Protein 1XJZ (pdb70)

CATH classification: 1.20.910.10

B-factor: mean 36.25, std 9.86, range [19.39, 67.62]

InterPro domains:
  IPR002051 Haem oxygenase [PIRSF000343] (8-238)
  IPR002051 Haem oxygenase [PR00088] (12-37)
  IPR002051 Haem oxygenase [PR00088] (73-98)
  IPR002051 Haem oxygenase [PR00088] (126-147)
  IPR002051 Haem oxygenase [PR00088] (170-191)
  IPR002051 Haem oxygenase [PR00088] (202-220)
  IPR002051 Haem oxygenase [PTHR10720] (3-288)
  IPR016053 Haem oxygenase-like [PF01126] (12-216)
  IPR016084 Haem oxygenase-like, multi-helical [G3DSA:1.20.910.10] (1-233)
  IPR016084 Haem oxygenase-like, multi-helical [SSF48613] (12-243)
  IPR018207 Haem oxygenase conserved site [PS00593] (129-139)

Solvent-accessible surface area: 21829 Å² total; per-residue (Å²): 61,147,63,10,10,97,4,0,135,115,29,5,154,123,13,86,64,76,14,80,85,10,82,6,41,94,38,5,128,134,25,118,19,87,103,92,0,0,53,25,17,0,0,2,22,30,30,1,0,36,2,0,33,87,0,15,82,122,17,70,155,32,108,42,0,38,34,3,53,16,55,114,52,4,74,9,84,48,11,0,54,116,1,0,40,50,20,38,19,134,164,24,126,124,89,24,39,99,18,69,0,0,86,109,0,17,128,46,0,29,59,0,1,144,100,50,34,39,3,0,0,0,0,0,22,6,20,8,17,48,16,12,57,22,4,92,80,52,74,107,34,0,68,142,46,3,121,46,76,124,58,73,87,1,22,45,3,20,71,18,97,76,23,118,38,45,110,150,13,38,134,73,0,78,65,85,0,51,70,16,165,43,82,112,52,26,57,114,104,0,20,96,10,0,48,46,0,23,85,22,14,16,63,8,27,109,34,1,21,120,79,58,79,192,103,147,66,7,10,90,9,0,135,116,24,4,133,86,4,83,58,84,13,91,84,14,107,7,41,120,39,5,81,119,19,122,12,91,123,91,0,0,36,22,24,0,0,2,17,17,26,1,0,30,1,0,19,95,0,14,78,118,16,74,154,30,111,41,1,40,34,3,61,17,48,116,52,5,76,10,79,48,11,0,51,117,1,0,37,58,8,42,20,127,166,29,119,138,90,20,40,98,16,89,0,0,76,100,1,19,142,72,0,43,84,1,0,148,95,59,29,41,5,0,0,0,0,0,23,7,20,7,18,47,12,6,52,22,5,105,78,34,60,98,33,0,64,146,40,37,118,37,92,123,45,83,101,1,21,47,4,20,68,22,101,77,21,116,44,28,86,141,14,35,102,73,0,81,68,91,0,56,70,16,164,41,78,119,68,31,56,125,90,0,30,95,9,0,39,44,0,23,72,16,13,15,73,6,30,96,22,1,28,107,87,62,91,204

Secondary structure (DSSP, 8-state):
--SHHHHHHHHTHHHHHHHHHSHHHHHHHTT---HHHHHHHHHHHHHHHHHHHHHHHHHTTSTTTGGG--HHHH--HHHHHHHHHHHS-TTHHHH----HHHHHHHHHHHHHHHH-GGGHHHHHHHHHHHHHHHHHHHHHHHHHHS---TT--S-GGG--TT-S-HHHHHHHHHHHHHTS---HHHHHHHHHHHHHHHHHHHHHHHHHHHHH--/--SHHHHHHHHTHHHHHHHHT-HHHHHHHHT---HHHHHHHHHHHHHHHHHHHHHHHHHTTSTTTGGG--HHHH--HHHHHHHHHHHH-TTHHHHS---HHHHHHHHHHHHHHHH-GGGHHHHHHHHHHHHHHHTTHHHHHHHHHHT--S-S-S-GGG--TT-S-HHHHHHHHHHHHTT----HHHHHHHHHHHHHHHHHHHHHHHHHHHHH--

Nearest PDB structures (foldseek):
  1xjz-assembly2_B  TM=1.005E+00  e=1.783E-28  Homo sapiens
  1xk1-assembly2_B  TM=1.001E+00  e=6.916E-27  Homo sapiens
  1xk0-assembly2_B  TM=1.003E+00  e=1.340E-26  Homo sapiens
  5btq-assembly2_B  TM=9.987E-01  e=2.483E-26  Homo sapiens
  1oze-assembly2_B  TM=9.974E-01  e=2.595E-26  Homo sapiens

GO terms:
  GO:0042167 heme catabolic process (P, IDA)
  GO:0006879 intracellular iron ion homeostasis (P, IMP)
  GO:0005789 endoplasmic reticulum membrane (C, IDA)
  GO:0004392 heme oxygenase (decyclizing) activity (F, IDA)
  GO:0005789 endoplasmic reticulum membrane (C, IMP)
  GO:0004392 heme oxygenase (decyclizing) activity (F, IMP)
  GO:0005783 endoplasmic reticulum (C, TAS)
  GO:0016020 membrane (C, TAS)
  GO:0004392 heme oxygenase (decyclizing) activity (F, TAS)
  GO:0005654 nucleoplasm (C, TAS)
  GO:0005741 mitochondrial outer membrane (C, TAS)
  GO:0005789 endoplasmic reticulum membrane (C, TAS)
  GO:0005829 cytosol (C, TAS)
  GO:0005515 protein binding (F, IPI)
  GO:0035094 response to nicotine (P, IDA)
  GO:0045766 positive regulation of angiogenesis (P, IDA)
  GO:0006788 heme oxidation (P, IDA)
  GO:0006879 intracellular iron ion homeostasis (P, IDA)
  GO:0020037 heme binding (F, IDA)
  GO:0001525 angiogenesis (P, TAS)

Organism: Homo sapiens (NCBI:txid9606)

Structure (mmCIF, N/CA/C/O backbone):
data_1XJZ
#
_entry.id   1XJZ
#
_cell.length_a   54.251
_cell.length_b   75.985
_cell.length_c   106.859
_cell.angle_alpha   90.00
_cell.angle_beta   90.00
_cell.angle_gamma   90.00
#
_symmetry.space_group_name_H-M   'P 21 21 21'
#
loop_
_entity.id
_entity.type
_entity.pdbx_description
1 polymer 'Heme oxygenase 1'
2 non-polymer 'PROTOPORPHYRIN IX CONTAINING FE'
3 water water
#
loop_
_atom_site.group_PDB
_atom_site.id
_atom_site.type_symbol
_atom_site.label_atom_id
_atom_site.label_alt_id
_atom_site.label_comp_id
_atom_site.label_asym_id
_atom_site.label_entity_id
_atom_site.label_seq_id
_atom_site.pdbx_PDB_ins_code
_atom_site.Cartn_x
_atom_site.Cartn_y
_atom_site.Cartn_z
_atom_site.occupancy
_atom_site.B_iso_or_equiv
_atom_site.auth_seq_id
_atom_site.auth_comp_id
_atom_site.auth_asym_id
_atom_site.auth_atom_id
_atom_site.pdbx_PDB_model_num
ATOM 1 N N . PRO A 1 10 ? 21.332 34.517 28.206 1.00 42.49 10 PRO A N 1
ATOM 2 C CA . PRO A 1 10 ? 19.952 34.923 28.546 1.00 42.44 10 PRO A CA 1
ATOM 3 C C . PRO A 1 10 ? 19.406 34.180 29.754 1.00 42.35 10 PRO A C 1
ATOM 4 O O . PRO A 1 10 ? 20.124 33.414 30.394 1.00 42.55 10 PRO A O 1
ATOM 8 N N . GLN A 1 11 ? 18.136 34.414 30.070 1.00 42.08 11 GLN A N 1
ATOM 9 C CA . GLN A 1 11 ? 17.517 33.756 31.211 1.00 41.70 11 GLN A CA 1
ATOM 10 C C . GLN A 1 11 ? 17.403 32.261 30.930 1.00 41.29 11 GLN A C 1
ATOM 11 O O . GLN A 1 11 ? 18.149 31.461 31.490 1.00 41.18 11 GLN A O 1
ATOM 17 N N . ASP A 1 12 ? 16.475 31.889 30.054 1.00 40.85 12 ASP A N 1
ATOM 18 C CA . ASP A 1 12 ? 16.277 30.482 29.724 1.00 40.46 12 ASP A CA 1
ATOM 19 C C . ASP A 1 12 ? 17.531 29.826 29.162 1.00 40.03 12 ASP A C 1
ATOM 20 O O . ASP A 1 12 ? 18.245 30.413 28.352 1.00 39.93 12 ASP A O 1
ATOM 25 N N . LEU A 1 13 ? 17.788 28.600 29.608 1.00 39.64 13 LEU A N 1
ATOM 26 C CA . LEU A 1 13 ? 18.945 27.838 29.157 1.00 39.18 13 LEU A CA 1
ATOM 27 C C . LEU A 1 13 ? 18.964 27.700 27.634 1.00 38.91 13 LEU A C 1
ATOM 28 O O . LEU A 1 13 ? 20.009 27.842 27.002 1.00 38.71 13 LEU A O 1
ATOM 33 N N . SER A 1 14 ? 17.804 27.430 27.044 1.00 38.66 14 SER A N 1
ATOM 34 C CA . SER A 1 14 ? 17.719 27.269 25.595 1.00 38.43 14 SER A CA 1
ATOM 35 C C . SER A 1 14 ? 18.213 28.519 24.878 1.00 38.24 14 SER A C 1
ATOM 36 O O . SER A 1 14 ? 18.907 28.435 23.866 1.00 38.16 14 SER A O 1
ATOM 39 N N . GLU A 1 15 ? 17.864 29.680 25.418 1.00 38.03 15 GLU A N 1
ATOM 40 C CA . GLU A 1 15 ? 18.272 30.945 24.829 1.00 37.93 15 GLU A CA 1
ATOM 41 C C . GLU A 1 15 ? 19.753 31.195 25.112 1.00 37.77 15 GLU A C 1
ATOM 42 O O . GLU A 1 15 ? 20.481 31.699 24.259 1.00 37.70 15 GLU A O 1
ATOM 48 N N . ALA A 1 16 ? 20.199 30.828 26.309 1.00 37.65 16 ALA A N 1
ATOM 49 C CA . ALA A 1 16 ? 21.597 31.018 26.684 1.00 37.60 16 ALA A CA 1
ATOM 50 C C . ALA A 1 16 ? 22.522 30.169 25.815 1.00 37.61 16 ALA A C 1
ATOM 51 O O . ALA A 1 16 ? 23.563 30.639 25.355 1.00 37.45 16 ALA A O 1
ATOM 53 N N . LEU A 1 17 ? 22.142 28.915 25.594 1.00 37.67 17 LEU A N 1
ATOM 54 C CA . LEU A 1 17 ? 22.941 28.014 24.767 1.00 37.85 17 LEU A CA 1
ATOM 55 C C . LEU A 1 17 ? 23.068 28.527 23.344 1.00 38.02 17 LEU A C 1
ATOM 56 O O . LEU A 1 17 ? 24.149 28.496 22.753 1.00 37.99 17 LEU A O 1
ATOM 61 N N . LYS A 1 18 ? 21.947 28.987 22.798 1.00 38.29 18 LYS A N 1
ATOM 62 C CA . LYS A 1 18 ? 21.900 29.500 21.433 1.00 38.55 18 LYS A CA 1
ATOM 63 C C . LYS A 1 18 ? 22.868 30.658 21.221 1.00 38.60 18 LYS A C 1
ATOM 64 O O . LYS A 1 18 ? 23.639 30.666 20.259 1.00 38.62 18 LYS A O 1
ATOM 70 N N . GLU A 1 19 ? 22.829 31.637 22.121 1.00 38.62 19 GLU A N 1
ATOM 71 C CA . GLU A 1 19 ? 23.709 32.800 22.013 1.00 38.66 19 GLU A CA 1
ATOM 72 C C . GLU A 1 19 ? 25.188 32.447 22.200 1.00 38.63 19 GLU A C 1
ATOM 73 O O . GLU A 1 19 ? 26.043 32.882 21.428 1.00 38.60 19 GLU A O 1
ATOM 79 N N . ALA A 1 20 ? 25.486 31.647 23.219 1.00 38.63 20 ALA A N 1
ATOM 80 C CA . ALA A 1 20 ? 26.861 31.261 23.518 1.00 38.68 20 ALA A CA 1
ATOM 81 C C . ALA A 1 20 ? 27.546 30.396 22.459 1.00 38.74 20 ALA A C 1
ATOM 82 O O . ALA A 1 20 ? 28.762 30.450 22.303 1.00 38.73 20 ALA A O 1
ATOM 84 N N . THR A 1 21 ? 26.778 29.598 21.727 1.00 38.79 21 THR A N 1
ATOM 85 C CA . THR A 1 21 ? 27.372 28.738 20.712 1.00 38.89 21 THR A CA 1
ATOM 86 C C . THR A 1 21 ? 27.325 29.357 19.318 1.00 39.04 21 THR A C 1
ATOM 87 O O . THR A 1 21 ? 27.688 28.712 18.338 1.00 38.93 21 THR A O 1
ATOM 91 N N . LYS A 1 22 ? 26.887 30.611 19.239 1.00 39.22 22 LYS A N 1
ATOM 92 C CA . LYS A 1 22 ? 26.784 31.308 17.962 1.00 39.47 22 LYS A CA 1
ATOM 93 C C . LYS A 1 22 ? 28.118 31.280 17.222 1.00 39.61 22 LYS A C 1
ATOM 94 O O . LYS A 1 22 ? 28.164 31.061 16.008 1.00 39.49 22 LYS A O 1
ATOM 100 N N . GLU A 1 23 ? 29.201 31.484 17.966 1.00 39.81 23 GLU A N 1
ATOM 101 C CA . GLU A 1 23 ? 30.541 31.496 17.394 1.00 40.13 23 GLU A CA 1
ATOM 102 C C . GLU A 1 23 ? 31.010 30.130 16.887 1.00 40.28 23 GLU A C 1
ATOM 103 O O . GLU A 1 23 ? 31.334 29.990 15.707 1.00 40.33 23 GLU A O 1
ATOM 109 N N . VAL A 1 24 ? 31.051 29.122 17.757 1.00 40.41 24 VAL A N 1
ATOM 110 C CA . VAL A 1 24 ? 31.492 27.797 17.321 1.00 40.56 24 VAL A CA 1
ATOM 111 C C . VAL A 1 24 ? 30.598 27.241 16.218 1.00 40.68 24 VAL A C 1
ATOM 112 O O . VAL A 1 24 ? 31.036 26.422 15.407 1.00 40.63 24 VAL A O 1
ATOM 116 N N . HIS A 1 25 ? 29.345 27.681 16.186 1.00 40.89 25 HIS A N 1
ATOM 117 C CA . HIS A 1 25 ? 28.429 27.211 15.159 1.00 41.22 25 HIS A CA 1
ATOM 118 C C . HIS A 1 25 ? 28.926 27.735 13.820 1.00 41.82 25 HIS A C 1
ATOM 119 O O . HIS A 1 25 ? 28.897 27.028 12.815 1.00 41.85 25 HIS A O 1
ATOM 126 N N . THR A 1 26 ? 29.393 28.980 13.815 1.00 42.51 26 THR A N 1
ATOM 127 C CA . THR A 1 26 ? 29.920 29.587 12.602 1.00 43.24 26 THR A CA 1
ATOM 128 C C . THR A 1 26 ? 31.148 28.805 12.165 1.00 43.76 26 THR A C 1
ATOM 129 O O . THR A 1 26 ? 31.328 28.525 10.980 1.00 43.85 26 THR A O 1
ATOM 133 N N . GLN A 1 27 ? 31.996 28.457 13.126 1.00 44.37 27 GLN A N 1
ATOM 134 C CA . GLN A 1 27 ? 33.195 27.685 12.827 1.00 45.00 27 GLN A CA 1
ATOM 135 C C . GLN A 1 27 ? 32.786 26.320 12.277 1.00 45.39 27 GLN A C 1
ATOM 136 O O . GLN A 1 27 ? 33.487 25.740 11.448 1.00 45.47 27 GLN A O 1
ATOM 142 N N . ALA A 1 28 ? 31.649 25.808 12.741 1.00 45.85 28 ALA A N 1
ATOM 143 C CA . ALA A 1 28 ? 31.160 24.518 12.263 1.00 46.36 28 ALA A CA 1
ATOM 144 C C . ALA A 1 28 ? 30.778 24.671 10.797 1.00 46.74 28 ALA A C 1
ATOM 145 O O . ALA A 1 28 ? 31.092 23.817 9.971 1.00 46.79 28 ALA A O 1
ATOM 147 N N . GLU A 1 29 ? 30.105 25.771 10.480 1.00 47.24 29 GLU A N 1
ATOM 148 C CA . GLU A 1 29 ? 29.685 26.042 9.110 1.00 47.83 29 GLU A CA 1
ATOM 149 C C . GLU A 1 29 ? 30.884 26.249 8.194 1.00 48.15 29 GLU A C 1
ATOM 150 O O . GLU A 1 29 ? 30.834 25.910 7.012 1.00 48.22 29 GLU A O 1
ATOM 156 N N . ASN A 1 30 ? 31.956 26.815 8.740 1.00 48.52 30 ASN A N 1
ATOM 157 C CA . ASN A 1 30 ? 33.159 27.092 7.960 1.00 48.95 30 ASN A CA 1
ATOM 158 C C . ASN A 1 30 ? 34.107 25.911 7.783 1.00 49.18 30 ASN A C 1
ATOM 159 O O . ASN A 1 30 ? 35.100 26.013 7.063 1.00 49.17 30 ASN A O 1
ATOM 164 N N . ALA A 1 31 ? 33.815 24.792 8.438 1.00 49.47 31 ALA A N 1
ATOM 165 C CA . ALA A 1 31 ? 34.668 23.619 8.298 1.00 49.80 31 ALA A CA 1
ATOM 166 C C . ALA A 1 31 ? 34.652 23.211 6.829 1.00 50.04 31 ALA A C 1
ATOM 167 O O . ALA A 1 31 ? 33.588 23.060 6.233 1.00 50.06 31 ALA A O 1
ATOM 169 N N . GLU A 1 32 ? 35.834 23.044 6.249 1.00 50.33 32 GLU A N 1
ATOM 170 C CA . GLU A 1 32 ? 35.949 22.667 4.848 1.00 50.66 32 GLU A CA 1
ATOM 171 C C . GLU A 1 32 ? 34.959 21.580 4.444 1.00 50.80 32 GLU A C 1
ATOM 172 O O . GLU A 1 32 ? 34.240 21.723 3.457 1.00 50.75 32 GLU A O 1
ATOM 178 N N . PHE A 1 33 ? 34.916 20.497 5.211 1.00 51.04 33 PHE A N 1
ATOM 179 C CA . PHE A 1 33 ? 34.005 19.401 4.910 1.00 51.29 33 PHE A CA 1
ATOM 180 C C . PHE A 1 33 ? 32.555 19.876 4.854 1.00 51.49 33 PHE A C 1
ATOM 181 O O . PHE A 1 33 ? 31.855 19.630 3.873 1.00 51.51 33 PHE A O 1
ATOM 189 N N . MET A 1 34 ? 32.103 20.538 5.917 1.00 51.76 34 MET A N 1
ATOM 190 C CA . MET A 1 34 ? 30.736 21.053 5.977 1.00 52.05 34 MET A CA 1
ATOM 191 C C . MET A 1 34 ? 30.543 22.101 4.895 1.00 52.22 34 MET A C 1
ATOM 192 O O . MET A 1 34 ? 29.495 22.175 4.257 1.00 52.15 34 MET A O 1
ATOM 197 N N . ARG A 1 35 ? 31.570 22.918 4.710 1.00 52.46 35 ARG A N 1
ATOM 198 C CA . ARG A 1 35 ? 31.549 23.971 3.710 1.00 52.80 35 ARG A CA 1
ATOM 199 C C . ARG A 1 35 ? 31.235 23.340 2.353 1.00 52.92 35 ARG A C 1
ATOM 200 O O . ARG A 1 35 ? 30.338 23.791 1.638 1.00 52.99 35 ARG A O 1
ATOM 208 N N . ASN A 1 36 ? 31.964 22.281 2.015 1.00 53.05 36 ASN A N 1
ATOM 209 C CA . ASN A 1 36 ? 31.765 21.586 0.746 1.00 53.18 36 ASN A CA 1
ATOM 210 C C . ASN A 1 36 ? 30.379 20.963 0.655 1.00 53.27 36 ASN A C 1
ATOM 211 O O . ASN A 1 36 ? 29.678 21.131 -0.346 1.00 53.29 36 ASN A O 1
ATOM 216 N N . PHE A 1 37 ? 29.987 20.243 1.701 1.00 53.33 37 PHE A N 1
ATOM 217 C CA . PHE A 1 37 ? 28.682 19.593 1.737 1.00 53.41 37 PHE A CA 1
ATOM 218 C C . PHE A 1 37 ? 27.605 20.636 1.462 1.00 53.42 37 PHE A C 1
ATOM 219 O O . PHE A 1 37 ? 26.702 20.420 0.650 1.00 53.45 37 PHE A O 1
ATOM 227 N N . GLN A 1 38 ? 27.713 21.771 2.146 1.00 53.40 38 GLN A N 1
ATOM 228 C CA . GLN A 1 38 ? 26.757 22.859 1.991 1.00 53.38 38 GLN A CA 1
ATOM 229 C C . GLN A 1 38 ? 26.669 23.282 0.527 1.00 53.29 38 GLN A C 1
ATOM 230 O O . GLN A 1 38 ? 25.607 23.688 0.054 1.00 53.31 38 GLN A O 1
ATOM 236 N N . LYS A 1 39 ? 27.791 23.181 -0.184 1.00 53.21 39 LYS A N 1
ATOM 237 C CA . LYS A 1 39 ? 27.848 23.543 -1.600 1.00 53.11 39 LYS A CA 1
ATOM 238 C C . LYS A 1 39 ? 27.314 22.415 -2.479 1.00 52.98 39 LYS A C 1
ATOM 239 O O . LYS A 1 39 ? 27.493 22.433 -3.701 1.00 53.03 39 LYS A O 1
ATOM 245 N N . GLY A 1 40 ? 26.660 21.437 -1.860 1.00 52.73 40 GLY A N 1
ATOM 246 C CA . GLY A 1 40 ? 26.136 20.318 -2.619 1.00 52.40 40 GLY A CA 1
ATOM 247 C C . GLY A 1 40 ? 27.294 19.486 -3.126 1.00 52.15 40 GLY A C 1
ATOM 248 O O . GLY A 1 40 ? 27.130 18.611 -3.977 1.00 52.20 40 GLY A O 1
ATOM 249 N N . GLN A 1 41 ? 28.476 19.765 -2.586 1.00 51.85 41 GLN A N 1
ATOM 250 C CA . GLN A 1 41 ? 29.689 19.060 -2.968 1.00 51.46 41 GLN A CA 1
ATOM 251 C C . GLN A 1 41 ? 30.045 17.978 -1.949 1.00 51.11 41 GLN A C 1
ATOM 252 O O . GLN A 1 41 ? 30.620 18.260 -0.890 1.00 51.08 41 GLN A O 1
ATOM 258 N N . VAL A 1 42 ? 29.696 16.740 -2.280 1.00 50.62 42 VAL A N 1
ATOM 259 C CA . VAL A 1 42 ? 29.965 15.600 -1.416 1.00 50.07 42 VAL A CA 1
ATOM 260 C C . VAL A 1 42 ? 29.942 14.334 -2.265 1.00 49.62 42 VAL A C 1
ATOM 261 O O . VAL A 1 42 ? 29.151 14.217 -3.198 1.00 49.63 42 VAL A O 1
ATOM 265 N N . THR A 1 43 ? 30.815 13.392 -1.936 1.00 49.02 43 THR A N 1
ATOM 266 C CA . THR A 1 43 ? 30.909 12.139 -2.669 1.00 48.38 43 THR A CA 1
ATOM 267 C C . THR A 1 43 ? 30.369 10.984 -1.841 1.00 47.91 43 THR A C 1
ATOM 268 O O . THR A 1 43 ? 30.138 11.126 -0.641 1.00 47.81 43 THR A O 1
ATOM 272 N N . ARG A 1 44 ? 30.175 9.837 -2.480 1.00 47.30 44 ARG A N 1
ATOM 273 C CA . ARG A 1 44 ? 29.669 8.668 -1.774 1.00 46.71 44 ARG A CA 1
ATOM 274 C C . ARG A 1 44 ? 30.539 8.332 -0.578 1.00 46.08 44 ARG A C 1
ATOM 275 O O . ARG A 1 44 ? 30.040 8.137 0.529 1.00 46.13 44 ARG A O 1
ATOM 283 N N . ASP A 1 45 ? 31.845 8.270 -0.803 1.00 45.30 45 ASP A N 1
ATOM 284 C CA . ASP A 1 45 ? 32.782 7.954 0.262 1.00 44.47 45 ASP A CA 1
ATOM 285 C C . ASP A 1 45 ? 32.731 8.964 1.397 1.00 43.77 45 ASP A C 1
ATOM 286 O O . ASP A 1 45 ? 32.895 8.608 2.565 1.00 43.64 45 ASP A O 1
ATOM 291 N N . GLY A 1 46 ? 32.499 10.225 1.053 1.00 42.93 46 GLY A N 1
ATOM 292 C CA . GLY A 1 46 ? 32.425 11.250 2.075 1.00 41.91 46 GLY A CA 1
ATOM 293 C C . GLY A 1 46 ? 31.169 11.050 2.892 1.00 41.10 46 GLY A C 1
ATOM 294 O O . GLY A 1 46 ? 31.196 11.089 4.124 1.00 41.13 46 GLY A O 1
ATOM 295 N N . PHE A 1 47 ? 30.061 10.828 2.198 1.00 40.26 47 PHE A N 1
ATOM 296 C CA . PHE A 1 47 ? 28.788 10.621 2.863 1.00 39.34 47 PHE A CA 1
ATOM 297 C C . PHE A 1 47 ? 28.848 9.355 3.708 1.00 38.66 47 PHE A C 1
ATOM 298 O O . PHE A 1 47 ? 28.336 9.316 4.824 1.00 38.46 47 PHE A O 1
ATOM 306 N N . LYS A 1 48 ? 29.475 8.315 3.173 1.00 37.90 48 LYS A N 1
ATOM 307 C CA . LYS A 1 48 ? 29.597 7.068 3.914 1.00 37.17 48 LYS A CA 1
ATOM 308 C C . LYS A 1 48 ? 30.293 7.311 5.252 1.00 36.65 48 LYS A C 1
ATOM 309 O O . LYS A 1 48 ? 29.860 6.791 6.288 1.00 36.50 48 LYS A O 1
ATOM 315 N N . LEU A 1 49 ? 31.362 8.107 5.232 1.00 35.88 49 LEU A N 1
ATOM 316 C CA . LEU A 1 49 ? 32.104 8.416 6.451 1.00 35.19 49 LEU A CA 1
ATOM 317 C C . LEU A 1 49 ? 31.268 9.182 7.470 1.00 34.57 49 LEU A C 1
ATOM 318 O O . LEU A 1 49 ? 31.376 8.937 8.670 1.00 34.49 49 LEU A O 1
ATOM 323 N N . VAL A 1 50 ? 30.445 10.114 7.001 1.00 33.81 50 VAL A N 1
ATOM 324 C CA . VAL A 1 50 ? 29.615 10.877 7.919 1.00 33.03 50 VAL A CA 1
ATOM 325 C C . VAL A 1 50 ? 28.570 9.959 8.546 1.00 32.37 50 VAL A C 1
ATOM 326 O O . VAL A 1 50 ? 28.237 10.107 9.718 1.00 32.17 50 VAL A O 1
ATOM 330 N N . MET A 1 51 ? 28.062 9.003 7.774 1.00 31.57 51 MET A N 1
ATOM 331 C CA . MET A 1 51 ? 27.064 8.089 8.315 1.00 30.92 51 MET A CA 1
ATOM 332 C C . MET A 1 51 ? 27.682 7.160 9.360 1.00 30.26 51 MET A C 1
ATOM 333 O O . MET A 1 51 ? 27.066 6.898 10.392 1.00 30.13 51 MET A O 1
ATOM 338 N N . ALA A 1 52 ? 28.896 6.673 9.107 1.00 29.47 52 ALA A N 1
ATOM 339 C CA . ALA A 1 52 ? 29.558 5.797 10.069 1.00 28.79 52 ALA A CA 1
ATOM 340 C C . ALA A 1 52 ? 29.841 6.599 11.332 1.00 28.39 52 ALA A C 1
ATOM 341 O O . ALA A 1 52 ? 29.712 6.094 12.449 1.00 28.10 52 ALA A O 1
ATOM 343 N N . SER A 1 53 ? 30.228 7.859 11.145 1.00 27.93 53 SER A N 1
ATOM 344 C CA . SER A 1 53 ? 30.520 8.740 12.263 1.00 27.62 53 SER A CA 1
ATOM 345 C C . SER A 1 53 ? 29.280 8.886 13.140 1.00 27.34 53 SER A C 1
ATOM 346 O O . SER A 1 53 ? 29.348 8.711 14.352 1.00 27.38 53 SER A O 1
ATOM 349 N N . LEU A 1 54 ? 28.152 9.208 12.519 1.00 26.89 54 LEU A N 1
ATOM 350 C CA . LEU A 1 54 ? 26.903 9.379 13.244 1.00 26.55 54 LEU A CA 1
ATOM 351 C C . LEU A 1 54 ? 26.529 8.121 14.013 1.00 26.23 54 LEU A C 1
ATOM 352 O O . LEU A 1 54 ? 26.086 8.198 15.156 1.00 26.10 54 LEU A O 1
ATOM 357 N N . TYR A 1 55 ? 26.713 6.964 13.380 1.00 25.78 55 TYR A N 1
ATOM 358 C CA . TYR A 1 55 ? 26.404 5.700 14.024 1.00 25.55 55 TYR A CA 1
ATOM 359 C C . TYR A 1 55 ? 27.162 5.566 15.346 1.00 25.34 55 TYR A C 1
ATOM 360 O O . TYR A 1 55 ? 26.556 5.325 16.386 1.00 25.20 55 TYR A O 1
ATOM 369 N N . HIS A 1 56 ? 28.484 5.727 15.315 1.00 25.07 56 HIS A N 1
ATOM 370 C CA . HIS A 1 56 ? 29.274 5.618 16.545 1.00 24.91 56 HIS A CA 1
ATOM 371 C C . HIS A 1 56 ? 28.891 6.681 17.582 1.00 24.67 56 HIS A C 1
ATOM 372 O O . HIS A 1 56 ? 28.805 6.399 18.783 1.00 24.53 56 HIS A O 1
ATOM 379 N N . ILE A 1 57 ? 28.657 7.899 17.115 1.00 24.32 57 ILE A N 1
ATOM 380 C CA . ILE A 1 57 ? 28.277 8.984 18.005 1.00 24.22 57 ILE A CA 1
ATOM 381 C C . ILE A 1 57 ? 26.938 8.679 18.667 1.00 24.32 57 ILE A C 1
ATOM 382 O O . ILE A 1 57 ? 26.800 8.757 19.891 1.00 23.98 57 ILE A O 1
ATOM 387 N N . TYR A 1 58 ? 25.950 8.316 17.860 1.00 24.51 58 TYR A N 1
ATOM 388 C CA . TYR A 1 58 ? 24.636 8.008 18.410 1.00 24.75 58 TYR A CA 1
ATOM 389 C C . TYR A 1 58 ? 24.592 6.774 19.303 1.00 24.77 58 TYR A C 1
ATOM 390 O O . TYR A 1 58 ? 23.840 6.748 20.279 1.00 24.94 58 TYR A O 1
ATOM 399 N N . VAL A 1 59 ? 25.394 5.761 18.991 1.00 24.68 59 VAL A N 1
ATOM 400 C CA . VAL A 1 59 ? 25.426 4.557 19.823 1.00 24.74 59 VAL A CA 1
ATOM 401 C C . VAL A 1 59 ? 25.897 4.939 21.230 1.00 24.82 59 VAL A C 1
ATOM 402 O O . VAL A 1 59 ? 25.328 4.495 22.239 1.00 24.78 59 VAL A O 1
ATOM 406 N N . ALA A 1 60 ? 26.924 5.783 21.295 1.00 24.69 60 ALA A N 1
ATOM 407 C CA . ALA A 1 60 ? 27.465 6.222 22.581 1.00 24.71 60 ALA A CA 1
ATOM 408 C C . ALA A 1 60 ? 26.506 7.165 23.300 1.00 24.74 60 ALA A C 1
ATOM 409 O O . ALA A 1 60 ? 26.269 7.019 24.504 1.00 24.62 60 ALA A O 1
ATOM 411 N N . LEU A 1 61 ? 25.967 8.139 22.570 1.00 24.80 61 LEU A N 1
ATOM 412 C CA . LEU A 1 61 ? 25.032 9.087 23.160 1.00 25.14 61 LEU A CA 1
ATOM 413 C C . LEU A 1 61 ? 23.805 8.372 23.732 1.00 25.60 61 LEU A C 1
ATOM 414 O O . LEU A 1 61 ? 23.372 8.658 24.852 1.00 25.49 61 LEU A O 1
ATOM 419 N N . GLU A 1 62 ? 23.250 7.435 22.968 1.00 26.07 62 GLU A N 1
ATOM 420 C CA . GLU A 1 62 ? 22.075 6.700 23.425 1.00 26.72 62 GLU A CA 1
ATOM 421 C C . GLU A 1 62 ? 22.351 5.838 24.646 1.00 27.10 62 GLU A C 1
ATOM 422 O O . GLU A 1 62 ? 21.507 5.729 25.536 1.00 27.17 62 GLU A O 1
ATOM 428 N N . GLU A 1 63 ? 23.530 5.227 24.696 1.00 27.56 63 GLU A N 1
ATOM 429 C CA . GLU A 1 63 ? 23.898 4.409 25.843 1.00 28.11 63 GLU A CA 1
ATOM 430 C C . GLU A 1 63 ? 23.890 5.256 27.111 1.00 28.14 63 GLU A C 1
ATOM 431 O O . GLU A 1 63 ? 23.351 4.851 28.139 1.00 28.11 63 GLU A O 1
ATOM 437 N N . GLU A 1 64 ? 24.500 6.433 27.036 1.00 28.20 64 GLU A N 1
ATOM 438 C CA . GLU A 1 64 ? 24.582 7.316 28.193 1.00 28.31 64 GLU A CA 1
ATOM 439 C C . GLU A 1 64 ? 23.243 7.928 28.589 1.00 28.56 64 GLU A C 1
ATOM 440 O O . GLU A 1 64 ? 22.996 8.182 29.770 1.00 28.49 64 GLU A O 1
ATOM 446 N N . ILE A 1 65 ? 22.383 8.174 27.609 1.00 28.78 65 ILE A N 1
ATOM 447 C CA . ILE A 1 65 ? 21.067 8.719 27.904 1.00 29.21 65 ILE A CA 1
ATOM 448 C C . ILE A 1 65 ? 20.296 7.639 28.654 1.00 29.61 65 ILE A C 1
ATOM 449 O O . ILE A 1 65 ? 19.675 7.889 29.689 1.00 29.69 65 ILE A O 1
ATOM 454 N N . GLU A 1 66 ? 20.359 6.421 28.141 1.00 30.09 66 GLU A N 1
ATOM 455 C CA . GLU A 1 66 ? 19.661 5.325 28.782 1.00 30.64 66 GLU A CA 1
ATOM 456 C C . GLU A 1 66 ? 20.188 5.143 30.203 1.00 30.77 66 GLU A C 1
ATOM 457 O O . GLU A 1 66 ? 19.432 4.826 31.119 1.00 30.63 66 GLU A O 1
ATOM 463 N N . ARG A 1 67 ? 21.483 5.365 30.395 1.00 31.01 67 ARG A N 1
ATOM 464 C CA . ARG A 1 67 ? 22.065 5.209 31.724 1.00 31.29 67 ARG A CA 1
ATOM 465 C C . ARG A 1 67 ? 21.534 6.256 32.700 1.00 31.29 67 ARG A C 1
ATOM 466 O O . ARG A 1 67 ? 21.376 5.979 33.893 1.00 31.27 67 ARG A O 1
ATOM 474 N N . ASN A 1 68 ? 21.247 7.452 32.192 1.00 31.21 68 ASN A N 1
ATOM 475 C CA . ASN A 1 68 ? 20.772 8.554 33.028 1.00 31.24 68 ASN A CA 1
ATOM 476 C C . ASN A 1 68 ? 19.309 8.962 32.831 1.00 31.38 68 ASN A C 1
ATOM 477 O O . ASN A 1 68 ? 18.884 9.995 33.351 1.00 31.27 68 ASN A O 1
ATOM 482 N N . LYS A 1 69 ? 18.540 8.165 32.099 1.00 31.52 69 LYS A N 1
ATOM 483 C CA . LYS A 1 69 ? 17.144 8.509 31.832 1.00 31.79 69 LYS A CA 1
ATOM 484 C C . LYS A 1 69 ? 16.283 8.847 33.039 1.00 31.89 69 LYS A C 1
ATOM 485 O O . LYS A 1 69 ? 15.337 9.618 32.921 1.00 31.83 69 LYS A O 1
ATOM 491 N N . GLU A 1 70 ? 16.603 8.281 34.196 1.00 32.09 70 GLU A N 1
ATOM 492 C CA . GLU A 1 70 ? 15.803 8.548 35.382 1.00 32.37 70 GLU A CA 1
ATOM 493 C C . GLU A 1 70 ? 16.343 9.628 36.301 1.00 32.17 70 GLU A C 1
ATOM 494 O O . GLU A 1 70 ? 15.719 9.949 37.303 1.00 32.13 70 GLU A O 1
ATOM 500 N N . SER A 1 71 ? 17.498 10.195 35.969 1.00 31.90 71 SER A N 1
ATOM 501 C CA . SER A 1 71 ? 18.065 11.250 36.803 1.00 31.59 71 SER A CA 1
ATOM 502 C C . SER A 1 71 ? 17.418 12.587 36.479 1.00 31.36 71 SER A C 1
ATOM 503 O O . SER A 1 71 ? 17.185 12.909 35.311 1.00 31.30 71 SER A O 1
ATOM 506 N N . PRO A 1 72 ? 17.128 13.393 37.510 1.00 31.17 72 PRO A N 1
ATOM 507 C CA . PRO A 1 72 ? 16.504 14.695 37.265 1.00 30.98 72 PRO A CA 1
ATOM 508 C C . PRO A 1 72 ? 17.385 15.640 36.452 1.00 30.77 72 PRO A C 1
ATOM 509 O O . PRO A 1 72 ? 16.919 16.677 35.990 1.00 30.73 72 PRO A O 1
ATOM 513 N N . VAL A 1 73 ? 18.656 15.287 36.273 1.00 30.46 73 VAL A N 1
ATOM 514 C CA . VAL A 1 73 ? 19.549 16.133 35.485 1.00 30.16 73 VAL A CA 1
ATOM 515 C C . VAL A 1 73 ? 19.339 15.900 33.987 1.00 29.81 73 VAL A C 1
ATOM 516 O O . VAL A 1 73 ? 19.828 16.675 33.161 1.00 29.80 73 VAL A O 1
ATOM 520 N N . PHE A 1 74 ? 18.610 14.840 33.636 1.00 29.34 74 PHE A N 1
ATOM 521 C CA . PHE A 1 74 ? 18.344 14.550 32.227 1.00 28.88 74 PHE A CA 1
ATOM 522 C C . PHE A 1 74 ? 16.909 14.108 31.899 1.00 28.74 74 PHE A C 1
ATOM 523 O O . PHE A 1 74 ? 16.405 14.381 30.811 1.00 28.55 74 PHE A O 1
ATOM 531 N N . ALA A 1 75 ? 16.254 13.433 32.836 1.00 28.66 75 ALA A N 1
ATOM 532 C CA . ALA A 1 75 ? 14.896 12.918 32.620 1.00 28.59 75 ALA A CA 1
ATOM 533 C C . ALA A 1 75 ? 13.940 13.783 31.789 1.00 28.52 75 ALA A C 1
ATOM 534 O O . ALA A 1 75 ? 13.249 13.269 30.905 1.00 28.54 75 ALA A O 1
ATOM 536 N N . PRO A 1 76 ? 13.874 15.100 32.061 1.00 28.59 76 PRO A N 1
ATOM 537 C CA . PRO A 1 76 ? 12.973 15.968 31.294 1.00 28.50 76 PRO A CA 1
ATOM 538 C C . PRO A 1 76 ? 13.197 15.946 29.780 1.00 28.43 76 PRO A C 1
ATOM 539 O O . PRO A 1 76 ? 12.254 16.136 29.016 1.00 28.38 76 PRO A O 1
ATOM 543 N N . VAL A 1 77 ? 14.432 15.718 29.341 1.00 28.28 77 VAL A N 1
ATOM 544 C CA . VAL A 1 77 ? 14.708 15.681 27.907 1.00 28.15 77 VAL A CA 1
ATOM 545 C C . VAL A 1 77 ? 14.882 14.266 27.367 1.00 28.17 77 VAL A C 1
ATOM 546 O O . VAL A 1 77 ? 15.472 14.068 26.301 1.00 28.06 77 VAL A O 1
ATOM 550 N N . TYR A 1 78 ? 14.371 13.284 28.107 1.00 28.11 78 TYR A N 1
ATOM 551 C CA . TYR A 1 78 ? 14.442 11.895 27.676 1.00 28.23 78 TYR A CA 1
ATOM 552 C C . TYR A 1 78 ? 13.239 11.631 26.764 1.00 28.37 78 TYR A C 1
ATOM 553 O O . TYR A 1 78 ? 12.100 11.583 27.228 1.00 28.48 78 TYR A O 1
ATOM 562 N N . PHE A 1 79 ? 13.500 11.486 25.469 1.00 28.32 79 PHE A N 1
ATOM 563 C CA . PHE A 1 79 ? 12.446 11.241 24.476 1.00 28.46 79 PHE A CA 1
ATOM 564 C C . PHE A 1 79 ? 12.844 10.035 23.638 1.00 28.48 79 PHE A C 1
ATOM 565 O O . PHE A 1 79 ? 13.175 10.170 22.460 1.00 28.40 79 PHE A O 1
ATOM 573 N N . PRO A 1 80 ? 12.800 8.837 24.233 1.00 28.66 80 PRO A N 1
ATOM 574 C CA . PRO A 1 80 ? 13.174 7.608 23.527 1.00 28.80 80 PRO A CA 1
ATOM 575 C C . PRO A 1 80 ? 12.487 7.354 22.189 1.00 28.86 80 PRO A C 1
ATOM 576 O O . PRO A 1 80 ? 13.144 7.031 21.203 1.00 29.03 80 PRO A O 1
ATOM 580 N N . GLU A 1 81 ? 11.172 7.511 22.143 1.00 28.82 81 GLU A N 1
ATOM 581 C CA . GLU A 1 81 ? 10.453 7.246 20.905 1.00 28.77 81 GLU A CA 1
ATOM 582 C C . GLU A 1 81 ? 10.643 8.297 19.833 1.00 28.63 81 GLU A C 1
ATOM 583 O O . GLU A 1 81 ? 10.827 7.976 18.659 1.00 28.59 81 GLU A O 1
ATOM 589 N N . GLU A 1 82 ? 10.618 9.560 20.227 1.00 28.57 82 GLU A N 1
ATOM 590 C CA . GLU A 1 82 ? 10.767 10.625 19.257 1.00 28.63 82 GLU A CA 1
ATOM 591 C C . GLU A 1 82 ? 12.180 10.800 18.712 1.00 28.51 82 GLU A C 1
ATOM 592 O O . GLU A 1 82 ? 12.355 11.138 17.541 1.00 28.51 82 GLU A O 1
ATOM 598 N N . LEU A 1 83 ? 13.184 10.546 19.547 1.00 28.33 83 LEU A N 1
ATOM 599 C CA . LEU A 1 83 ? 14.562 10.772 19.134 1.00 28.35 83 LEU A CA 1
ATOM 600 C C . LEU A 1 83 ? 15.531 9.605 18.938 1.00 28.20 83 LEU A C 1
ATOM 601 O O . LEU A 1 83 ? 16.659 9.845 18.526 1.00 28.45 83 LEU A O 1
ATOM 606 N N . HIS A 1 84 ? 15.155 8.362 19.216 1.00 28.06 84 HIS A N 1
ATOM 607 C CA . HIS A 1 84 ? 16.143 7.303 19.006 1.00 27.89 84 HIS A CA 1
ATOM 608 C C . HIS A 1 84 ? 16.571 7.305 17.533 1.00 27.67 84 HIS A C 1
ATOM 609 O O . HIS A 1 84 ? 15.753 7.536 16.640 1.00 27.55 84 HIS A O 1
ATOM 616 N N . ARG A 1 85 ? 17.859 7.074 17.287 1.00 27.39 85 ARG A N 1
ATOM 617 C CA . ARG A 1 85 ? 18.377 7.102 15.921 1.00 27.24 85 ARG A CA 1
ATOM 618 C C . ARG A 1 85 ? 19.252 5.899 15.541 1.00 27.02 85 ARG A C 1
ATOM 619 O O . ARG A 1 85 ? 19.585 5.712 14.370 1.00 26.97 85 ARG A O 1
ATOM 627 N N . LYS A 1 86 ? 19.625 5.089 16.524 1.00 26.77 86 LYS A N 1
ATOM 628 C CA . LYS A 1 86 ? 20.468 3.932 16.260 1.00 26.52 86 LYS A CA 1
ATOM 629 C C . LYS A 1 86 ? 19.878 3.030 15.176 1.00 26.16 86 LYS A C 1
ATOM 630 O O . LYS A 1 86 ? 20.564 2.661 14.215 1.00 25.93 86 LYS A O 1
ATOM 636 N N . ALA A 1 87 ? 18.607 2.680 15.336 1.00 25.71 87 ALA A N 1
ATOM 637 C CA . ALA A 1 87 ? 17.927 1.818 14.379 1.00 25.36 87 ALA A CA 1
ATOM 638 C C . ALA A 1 87 ? 17.969 2.375 12.962 1.00 25.09 87 ALA A C 1
ATOM 639 O O . ALA A 1 87 ? 18.249 1.637 12.015 1.00 25.18 87 ALA A O 1
ATOM 641 N N . ALA A 1 88 ? 17.686 3.665 12.812 1.00 24.69 88 ALA A N 1
ATOM 642 C CA . ALA A 1 88 ? 17.696 4.295 11.492 1.00 24.52 88 ALA A CA 1
ATOM 643 C C . ALA A 1 88 ? 19.091 4.218 10.889 1.00 24.39 88 ALA A C 1
ATOM 644 O O . ALA A 1 88 ? 19.248 3.972 9.692 1.00 24.37 88 ALA A O 1
ATOM 646 N N . LEU A 1 89 ? 20.106 4.419 11.718 1.00 24.18 89 LEU A N 1
ATOM 647 C CA . LEU A 1 89 ? 21.475 4.361 11.226 1.00 24.23 89 LEU A CA 1
ATOM 648 C C . LEU A 1 89 ? 21.885 2.937 10.843 1.00 24.10 89 LEU A C 1
ATOM 649 O O . LEU A 1 89 ? 22.653 2.747 9.903 1.00 24.17 89 LEU A O 1
ATOM 654 N N . GLU A 1 90 ? 21.375 1.939 11.554 1.00 24.03 90 GLU A N 1
ATOM 655 C CA . GLU A 1 90 ? 21.708 0.553 11.232 1.00 23.91 90 GLU A CA 1
ATOM 656 C C . GLU A 1 90 ? 21.125 0.261 9.853 1.00 24.06 90 GLU A C 1
ATOM 657 O O . GLU A 1 90 ? 21.766 -0.365 9.001 1.00 23.98 90 GLU A O 1
ATOM 663 N N . GLN A 1 91 ? 19.898 0.719 9.647 1.00 24.14 91 GLN A N 1
ATOM 664 C CA . GLN A 1 91 ? 19.219 0.546 8.372 1.00 24.36 91 GLN A CA 1
ATOM 665 C C . GLN A 1 91 ? 20.039 1.198 7.261 1.00 24.65 91 GLN A C 1
ATOM 666 O O . GLN A 1 91 ? 20.266 0.600 6.202 1.00 24.47 91 GLN A O 1
ATOM 672 N N . ASP A 1 92 ? 20.495 2.425 7.506 1.00 24.97 92 ASP A N 1
ATOM 673 C CA . ASP A 1 92 ? 21.276 3.158 6.510 1.00 25.45 92 ASP A CA 1
ATOM 674 C C . ASP A 1 92 ? 22.647 2.560 6.212 1.00 25.72 92 ASP A C 1
ATOM 675 O O . ASP A 1 92 ? 23.064 2.508 5.050 1.00 25.84 92 ASP A O 1
ATOM 680 N N . LEU A 1 93 ? 23.356 2.114 7.244 1.00 25.87 93 LEU A N 1
ATOM 681 C CA . LEU A 1 93 ? 24.682 1.544 7.036 1.00 26.19 93 LEU A CA 1
ATOM 682 C C . LEU A 1 93 ? 24.593 0.210 6.307 1.00 26.35 93 LEU A C 1
ATOM 683 O O . LEU A 1 93 ? 25.510 -0.154 5.574 1.00 26.04 93 LEU A O 1
ATOM 688 N N . ALA A 1 94 ? 23.496 -0.518 6.515 1.00 26.69 94 ALA A N 1
ATOM 689 C CA . ALA A 1 94 ? 23.312 -1.795 5.835 1.00 27.32 94 ALA A CA 1
ATOM 690 C C . ALA A 1 94 ? 23.198 -1.518 4.333 1.00 27.66 94 ALA A C 1
ATOM 691 O O . ALA A 1 94 ? 23.548 -2.357 3.505 1.00 27.76 94 ALA A O 1
ATOM 693 N N . PHE A 1 95 ? 22.694 -0.339 3.984 1.00 27.96 95 PHE A N 1
ATOM 694 C CA . PHE A 1 95 ? 22.569 0.026 2.576 1.00 28.37 95 PHE A CA 1
ATOM 695 C C . PHE A 1 95 ? 23.921 0.507 2.050 1.00 28.55 95 PHE A C 1
ATOM 696 O O . PHE A 1 95 ? 24.396 0.033 1.020 1.00 28.60 95 PHE A O 1
ATOM 704 N N . TRP A 1 96 ? 24.541 1.437 2.769 1.00 28.69 96 TRP A N 1
ATOM 705 C CA . TRP A 1 96 ? 25.827 2.010 2.364 1.00 29.00 96 TRP A CA 1
ATOM 706 C C . TRP A 1 96 ? 27.050 1.105 2.420 1.00 29.01 96 TRP A C 1
ATOM 707 O O . TRP A 1 96 ? 27.975 1.285 1.638 1.00 29.16 96 TRP A O 1
ATOM 718 N N . TYR A 1 97 ? 27.065 0.141 3.337 1.00 28.97 97 TYR A N 1
ATOM 719 C CA . TYR A 1 97 ? 28.211 -0.754 3.466 1.00 28.96 97 TYR A CA 1
ATOM 720 C C . TYR A 1 97 ? 27.860 -2.224 3.244 1.00 28.99 97 TYR A C 1
ATOM 721 O O . TYR A 1 97 ? 28.732 -3.085 3.290 1.00 28.90 97 TYR A O 1
ATOM 730 N N . GLY A 1 98 ? 26.585 -2.517 3.028 1.00 29.10 98 GLY A N 1
ATOM 731 C CA . GLY A 1 98 ? 26.199 -3.895 2.786 1.00 29.26 98 GLY A CA 1
ATOM 732 C C . GLY A 1 98 ? 25.814 -4.676 4.027 1.00 29.46 98 GLY A C 1
ATOM 733 O O . GLY A 1 98 ? 25.929 -4.172 5.144 1.00 29.41 98 GLY A O 1
ATOM 734 N N . PRO A 1 99 ? 25.370 -5.934 3.861 1.00 29.60 99 PRO A N 1
ATOM 735 C CA . PRO A 1 99 ? 24.959 -6.789 4.975 1.00 29.71 99 PRO A CA 1
ATOM 736 C C . PRO A 1 99 ? 25.999 -6.941 6.075 1.00 29.84 99 PRO A C 1
ATOM 737 O O . PRO A 1 99 ? 25.649 -7.175 7.231 1.00 29.85 99 PRO A O 1
ATOM 741 N N . ARG A 1 100 ? 27.276 -6.820 5.726 1.00 29.89 100 ARG A N 1
ATOM 742 C CA . ARG A 1 100 ? 28.327 -6.969 6.725 1.00 30.01 100 ARG A CA 1
ATOM 743 C C . ARG A 1 100 ? 28.888 -5.623 7.180 1.00 29.82 100 ARG A C 1
ATOM 744 O O . ARG A 1 100 ? 30.039 -5.534 7.604 1.00 29.73 100 ARG A O 1
ATOM 752 N N . TRP A 1 101 ? 28.053 -4.588 7.114 1.00 29.62 101 TRP A N 1
ATOM 753 C CA . TRP A 1 101 ? 28.450 -3.233 7.499 1.00 29.64 101 TRP A CA 1
ATOM 754 C C . TRP A 1 101 ? 29.182 -3.124 8.835 1.00 29.95 101 TRP A C 1
ATOM 755 O O . TRP A 1 101 ? 30.155 -2.379 8.963 1.00 29.96 101 TRP A O 1
ATOM 766 N N . GLN A 1 102 ? 28.708 -3.857 9.835 1.00 30.32 102 GLN A N 1
ATOM 767 C CA . GLN A 1 102 ? 29.323 -3.825 11.154 1.00 30.78 102 GLN A CA 1
ATOM 768 C C . GLN A 1 102 ? 30.786 -4.243 11.174 1.00 31.12 102 GLN A C 1
ATOM 769 O O . GLN A 1 102 ? 31.538 -3.816 12.048 1.00 31.16 102 GLN A O 1
ATOM 775 N N . GLU A 1 103 ? 31.180 -5.075 10.216 1.00 31.44 103 GLU A N 1
ATOM 776 C CA . GLU A 1 103 ? 32.553 -5.560 10.128 1.00 31.87 103 GLU A CA 1
ATOM 777 C C . GLU A 1 103 ? 33.464 -4.658 9.302 1.00 31.92 103 GLU A C 1
ATOM 778 O O . GLU A 1 103 ? 34.689 -4.766 9.394 1.00 32.22 103 GLU A O 1
ATOM 784 N N . VAL A 1 104 ? 32.887 -3.771 8.499 1.00 31.83 104 VAL A N 1
ATOM 785 C CA . VAL A 1 104 ? 33.716 -2.916 7.658 1.00 31.70 104 VAL A CA 1
ATOM 786 C C . VAL A 1 104 ? 33.659 -1.413 7.924 1.00 31.60 104 VAL A C 1
ATOM 787 O O . VAL A 1 104 ? 34.549 -0.683 7.487 1.00 31.60 104 VAL A O 1
ATOM 791 N N . ILE A 1 105 ? 32.641 -0.932 8.635 1.00 31.36 105 ILE A N 1
ATOM 792 C CA . ILE A 1 105 ? 32.571 0.506 8.881 1.00 31.12 105 ILE A CA 1
ATOM 793 C C . ILE A 1 105 ? 33.792 0.994 9.649 1.00 31.04 105 ILE A C 1
ATOM 794 O O . ILE A 1 105 ? 34.264 0.335 10.567 1.00 31.03 105 ILE A O 1
ATOM 799 N N . PRO A 1 106 ? 34.326 2.163 9.270 1.00 30.99 106 PRO A N 1
ATOM 800 C CA . PRO A 1 106 ? 35.502 2.734 9.929 1.00 30.97 106 PRO A CA 1
ATOM 801 C C . PRO A 1 106 ? 35.183 3.312 11.309 1.00 30.94 106 PRO A C 1
ATOM 802 O O . PRO A 1 106 ? 34.036 3.638 11.602 1.00 30.95 106 PRO A O 1
ATOM 806 N N . TYR A 1 107 ? 36.210 3.425 12.146 1.00 30.82 107 TYR A N 1
ATOM 807 C CA . TYR A 1 107 ? 36.089 3.998 13.485 1.00 30.65 107 TYR A CA 1
ATOM 808 C C . TYR A 1 107 ? 37.381 4.773 13.715 1.00 30.46 107 TYR A C 1
ATOM 809 O O . TYR A 1 107 ? 38.324 4.265 14.319 1.00 30.46 107 TYR A O 1
ATOM 818 N N . THR A 1 108 ? 37.411 6.008 13.222 1.00 30.27 108 THR A N 1
ATOM 819 C CA . THR A 1 108 ? 38.591 6.865 13.303 1.00 30.10 108 THR A CA 1
ATOM 820 C C . THR A 1 108 ? 38.865 7.535 14.649 1.00 30.06 108 THR A C 1
ATOM 821 O O . THR A 1 108 ? 38.004 7.570 15.526 1.00 30.01 108 THR A O 1
ATOM 825 N N . PRO A 1 109 ? 40.087 8.080 14.827 1.00 29.96 109 PRO A N 1
ATOM 826 C CA . PRO A 1 109 ? 40.471 8.755 16.073 1.00 29.80 109 PRO A CA 1
ATOM 827 C C . PRO A 1 109 ? 39.494 9.859 16.475 1.00 29.55 109 PRO A C 1
ATOM 828 O O . PRO A 1 109 ? 39.093 9.938 17.631 1.00 29.60 109 PRO A O 1
ATOM 832 N N . ALA A 1 110 ? 39.118 10.712 15.525 1.00 29.21 110 ALA A N 1
ATOM 833 C CA . ALA A 1 110 ? 38.183 11.795 15.812 1.00 28.95 110 ALA A CA 1
ATOM 834 C C . ALA A 1 110 ? 36.818 11.245 16.248 1.00 28.81 110 ALA A C 1
ATOM 835 O O . ALA A 1 110 ? 36.119 11.874 17.045 1.00 28.77 110 ALA A O 1
ATOM 837 N N . MET A 1 111 ? 36.439 10.081 15.722 1.00 28.53 111 MET A N 1
ATOM 838 C CA . MET A 1 111 ? 35.169 9.462 16.105 1.00 28.37 111 MET A CA 1
ATOM 839 C C . MET A 1 111 ? 35.341 8.935 17.533 1.00 28.25 111 MET A C 1
ATOM 840 O O . MET A 1 111 ? 34.447 9.067 18.367 1.00 28.00 111 MET A O 1
ATOM 845 N N . GLN A 1 112 ? 36.506 8.345 17.802 1.00 28.12 112 GLN A N 1
ATOM 846 C CA . GLN A 1 112 ? 36.815 7.802 19.122 1.00 28.22 112 GLN A CA 1
ATOM 847 C C . GLN A 1 112 ? 36.780 8.888 20.187 1.00 28.12 112 GLN A C 1
ATOM 848 O O . GLN A 1 112 ? 36.234 8.684 21.270 1.00 28.16 112 GLN A O 1
ATOM 854 N N . ARG A 1 113 ? 37.364 10.041 19.881 1.00 27.97 113 ARG A N 1
ATOM 855 C CA . ARG A 1 113 ? 37.410 11.143 20.835 1.00 28.00 113 ARG A CA 1
ATOM 856 C C . ARG A 1 113 ? 36.031 11.659 21.236 1.00 27.67 113 ARG A C 1
ATOM 857 O O . ARG A 1 113 ? 35.799 11.992 22.402 1.00 27.53 113 ARG A O 1
ATOM 865 N N . TYR A 1 114 ? 35.131 11.735 20.262 1.00 27.17 114 TYR A N 1
ATOM 866 C CA . TYR A 1 114 ? 33.766 12.202 20.492 1.00 26.88 114 TYR A CA 1
ATOM 867 C C . TYR A 1 114 ? 33.089 11.175 21.406 1.00 26.64 114 TYR A C 1
ATOM 868 O O . TYR A 1 114 ? 32.473 11.520 22.422 1.00 26.61 114 TYR A O 1
ATOM 877 N N . VAL A 1 115 ? 33.222 9.905 21.040 1.00 26.32 115 VAL A N 1
ATOM 878 C CA . VAL A 1 115 ? 32.648 8.822 21.822 1.00 26.08 115 VAL A CA 1
ATOM 879 C C . VAL A 1 115 ? 33.190 8.849 23.252 1.00 26.02 115 VAL A C 1
ATOM 880 O O . VAL A 1 115 ? 32.4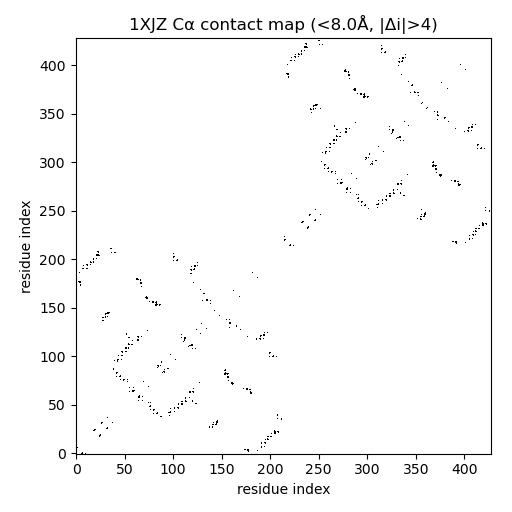42 8.680 24.215 1.00 25.75 115 VAL A O 1
ATOM 884 N N . LYS A 1 116 ? 34.494 9.075 23.373 1.00 25.98 116 LYS A N 1
ATOM 885 C CA . LYS A 1 116 ? 35.158 9.129 24.670 1.00 26.13 116 LYS A CA 1
ATOM 886 C C . LYS A 1 116 ? 34.542 10.186 25.587 1.00 26.05 116 LYS A C 1
ATOM 887 O O . LYS A 1 116 ? 34.214 9.897 26.733 1.00 26.10 116 LYS A O 1
ATOM 893 N N . ARG A 1 117 ? 34.376 11.407 25.091 1.00 25.95 117 ARG A N 1
ATOM 894 C CA . ARG A 1 117 ? 33.809 12.466 25.920 1.00 25.84 117 ARG A CA 1
ATOM 895 C C . ARG A 1 117 ? 32.358 12.159 26.283 1.00 25.81 117 ARG A C 1
ATOM 896 O O . ARG A 1 117 ? 31.919 12.394 27.411 1.00 25.51 117 ARG A O 1
ATOM 904 N N . LEU A 1 118 ? 31.621 11.624 25.318 1.00 25.86 118 LEU A N 1
ATOM 905 C CA . LEU A 1 118 ? 30.222 11.263 25.523 1.00 26.15 118 LEU A CA 1
ATOM 906 C C . LEU A 1 118 ? 30.128 10.340 26.738 1.00 26.29 118 LEU A C 1
ATOM 907 O O . LEU A 1 118 ? 29.316 10.559 27.643 1.00 26.24 118 LEU A O 1
ATOM 912 N N . HIS A 1 119 ? 30.972 9.316 26.767 1.00 26.57 119 HIS A N 1
ATOM 913 C CA . HIS A 1 119 ? 30.956 8.382 27.884 1.00 26.70 119 HIS A CA 1
ATOM 914 C C . HIS A 1 119 ? 31.433 9.013 29.195 1.00 26.86 119 HIS A C 1
ATOM 915 O O . HIS A 1 119 ? 30.862 8.747 30.262 1.00 26.67 119 HIS A O 1
ATOM 922 N N . GLU A 1 120 ? 32.475 9.839 29.129 1.00 27.03 120 GLU A N 1
ATOM 923 C CA . GLU A 1 120 ? 32.967 10.498 30.335 1.00 27.37 120 GLU A CA 1
ATOM 924 C C . GLU A 1 120 ? 31.842 11.341 30.922 1.00 27.50 120 GLU A C 1
ATOM 925 O O . GLU A 1 120 ? 31.638 11.364 32.139 1.00 27.51 120 GLU A O 1
ATOM 931 N N . VAL A 1 121 ? 31.102 12.026 30.056 1.00 27.54 121 VAL A N 1
ATOM 932 C CA . VAL A 1 121 ? 29.995 12.864 30.512 1.00 27.66 121 VAL A CA 1
ATOM 933 C C . VAL A 1 121 ? 28.878 12.024 31.132 1.00 27.80 121 VAL A C 1
ATOM 934 O O . VAL A 1 121 ? 28.398 12.321 32.229 1.00 27.97 121 VAL A O 1
ATOM 938 N N . GLY A 1 122 ? 28.474 10.967 30.437 1.00 27.90 122 GLY A N 1
ATOM 939 C CA . GLY A 1 122 ? 27.402 10.127 30.948 1.00 28.07 122 GLY A CA 1
ATOM 940 C C . GLY A 1 122 ? 27.739 9.397 32.236 1.00 28.17 122 GLY A C 1
ATOM 941 O O . GLY A 1 122 ? 26.868 9.142 33.074 1.00 28.03 122 GLY A O 1
ATOM 942 N N . ARG A 1 123 ? 29.009 9.068 32.411 1.00 28.32 123 ARG A N 1
ATOM 943 C CA . ARG A 1 123 ? 29.424 8.341 33.597 1.00 28.66 123 ARG A CA 1
ATOM 944 C C . ARG A 1 123 ? 29.881 9.191 34.777 1.00 28.65 123 ARG A C 1
ATOM 945 O O . ARG A 1 123 ? 29.612 8.844 35.927 1.00 28.84 123 ARG A O 1
ATOM 953 N N . THR A 1 124 ? 30.539 10.311 34.504 1.00 28.60 124 THR A N 1
ATOM 954 C CA . THR A 1 124 ? 31.068 11.148 35.575 1.00 28.62 124 THR A CA 1
ATOM 955 C C . THR A 1 124 ? 30.557 12.582 35.665 1.00 28.35 124 THR A C 1
ATOM 956 O O . THR A 1 124 ? 30.756 13.239 36.687 1.00 28.52 124 THR A O 1
ATOM 960 N N . GLU A 1 125 ? 29.916 13.076 34.612 1.00 27.99 125 GLU A N 1
ATOM 961 C CA . GLU A 1 125 ? 29.395 14.445 34.613 1.00 27.61 125 GLU A CA 1
ATOM 962 C C . GLU A 1 125 ? 28.015 14.475 33.963 1.00 27.45 125 GLU A C 1
ATOM 963 O O . GLU A 1 125 ? 27.754 15.290 33.076 1.00 27.33 125 GLU A O 1
ATOM 969 N N . PRO A 1 126 ? 27.105 13.597 34.413 1.00 27.24 126 PRO A N 1
ATOM 970 C CA . PRO A 1 126 ? 25.752 13.533 33.854 1.00 27.24 126 PRO A CA 1
ATOM 971 C C . PRO A 1 126 ? 24.999 14.858 33.733 1.00 27.12 126 PRO A C 1
ATOM 972 O O . PRO A 1 126 ? 24.157 15.007 32.846 1.00 27.16 126 PRO A O 1
ATOM 976 N N . GLU A 1 127 ? 25.302 15.819 34.605 1.00 26.96 127 GLU A N 1
ATOM 977 C CA . GLU A 1 127 ? 24.635 17.118 34.559 1.00 26.80 127 GLU A CA 1
ATOM 978 C C . GLU A 1 127 ? 24.856 17.792 33.215 1.00 26.29 127 GLU A C 1
ATOM 979 O O . GLU A 1 127 ? 24.097 18.673 32.828 1.00 26.00 127 GLU A O 1
ATOM 985 N N . LEU A 1 128 ? 25.898 17.378 32.506 1.00 26.01 128 LEU A N 1
ATOM 986 C CA . LEU A 1 128 ? 26.210 17.986 31.219 1.00 25.83 128 LEU A CA 1
ATOM 987 C C . LEU A 1 128 ? 25.735 17.204 30.006 1.00 25.81 128 LEU A C 1
ATOM 988 O O . LEU A 1 128 ? 25.913 17.655 28.874 1.00 25.69 128 LEU A O 1
ATOM 993 N N . LEU A 1 129 ? 25.147 16.035 30.220 1.00 25.61 129 LEU A N 1
ATOM 994 C CA . LEU A 1 129 ? 24.693 15.248 29.087 1.00 25.57 129 LEU A CA 1
ATOM 995 C C . LEU A 1 129 ? 23.717 16.040 28.219 1.00 25.56 129 LEU A C 1
ATOM 996 O O . LEU A 1 129 ? 23.694 15.885 26.995 1.00 25.42 129 LEU A O 1
ATOM 1001 N N . VAL A 1 130 ? 22.915 16.894 28.849 1.00 25.59 130 VAL A N 1
ATOM 1002 C CA . VAL A 1 130 ? 21.943 17.682 28.107 1.00 25.61 130 VAL A CA 1
ATOM 1003 C C . VAL A 1 130 ? 22.615 18.548 27.042 1.00 25.56 130 VAL A C 1
ATOM 1004 O O . VAL A 1 130 ? 22.056 18.764 25.971 1.00 25.28 130 VAL A O 1
ATOM 1008 N N . ALA A 1 131 ? 23.825 19.023 27.320 1.00 25.50 131 ALA A N 1
ATOM 1009 C CA . ALA A 1 131 ? 24.532 19.855 26.353 1.00 25.65 131 ALA A CA 1
ATOM 1010 C C . ALA A 1 131 ? 24.849 19.072 25.078 1.00 25.64 131 ALA A C 1
ATOM 1011 O O . ALA A 1 131 ? 24.809 19.623 23.979 1.00 25.71 131 ALA A O 1
ATOM 1013 N N . HIS A 1 132 ? 25.165 17.789 25.222 1.00 25.63 132 HIS A N 1
ATOM 1014 C CA . HIS A 1 132 ? 25.482 16.967 24.059 1.00 25.65 132 HIS A CA 1
ATOM 1015 C C . HIS A 1 132 ? 24.236 16.537 23.301 1.00 25.73 132 HIS A C 1
ATOM 1016 O O . HIS A 1 132 ? 24.260 16.409 22.074 1.00 25.65 132 HIS A O 1
ATOM 1023 N N . ALA A 1 133 ? 23.149 16.313 24.034 1.00 25.90 133 ALA A N 1
ATOM 1024 C CA . ALA A 1 133 ? 21.888 15.917 23.420 1.00 26.09 133 ALA A CA 1
ATOM 1025 C C . ALA A 1 133 ? 21.359 17.103 22.613 1.00 26.35 133 ALA A C 1
ATOM 1026 O O . ALA A 1 133 ? 20.908 16.949 21.480 1.00 26.32 133 ALA A O 1
ATOM 1028 N N . TYR A 1 134 ? 21.417 18.288 23.216 1.00 26.56 134 TYR A N 1
ATOM 1029 C CA . TYR A 1 134 ? 20.965 19.514 22.573 1.00 26.92 134 TYR A CA 1
ATOM 1030 C C . TYR A 1 134 ? 21.722 19.757 21.267 1.00 27.07 134 TYR A C 1
ATOM 1031 O O . TYR A 1 134 ? 21.125 20.008 20.220 1.00 27.10 134 TYR A O 1
ATOM 1040 N N . THR A 1 135 ? 23.043 19.676 21.339 1.00 27.19 135 THR A N 1
ATOM 1041 C CA . THR A 1 135 ? 23.887 19.910 20.176 1.00 27.40 135 THR A CA 1
ATOM 1042 C C . THR A 1 135 ? 23.624 18.923 19.046 1.00 27.67 135 THR A C 1
ATOM 1043 O O . THR A 1 135 ? 23.452 19.318 17.898 1.00 27.61 135 THR A O 1
ATOM 1047 N N . ARG A 1 136 ? 23.584 17.640 19.376 1.00 28.06 136 ARG A N 1
ATOM 1048 C CA . ARG A 1 136 ? 23.346 16.608 18.372 1.00 28.64 136 ARG A CA 1
ATOM 1049 C C . ARG A 1 136 ? 21.933 16.612 17.788 1.00 29.05 136 ARG A C 1
ATOM 1050 O O . ARG A 1 136 ? 21.758 16.733 16.575 1.00 29.13 136 ARG A O 1
ATOM 1058 N N . TYR A 1 137 ? 20.928 16.476 18.650 1.00 29.50 137 TYR A N 1
ATOM 1059 C CA . TYR A 1 137 ? 19.545 16.436 18.183 1.00 30.07 137 TYR A CA 1
ATOM 1060 C C . TYR A 1 137 ? 19.062 17.710 17.490 1.00 30.78 137 TYR A C 1
ATOM 1061 O O . TYR A 1 137 ? 18.479 17.638 16.406 1.00 30.76 137 TYR A O 1
ATOM 1070 N N . LEU A 1 138 ? 19.296 18.873 18.088 1.00 31.53 138 LEU A N 1
ATOM 1071 C CA . LEU A 1 138 ? 18.849 20.097 17.436 1.00 32.50 138 LEU A CA 1
ATOM 1072 C C . LEU A 1 138 ? 19.611 20.332 16.139 1.00 33.19 138 LEU A C 1
ATOM 1073 O O . LEU A 1 138 ? 19.076 20.915 15.199 1.00 33.25 138 LEU A O 1
ATOM 1078 N N . ALA A 1 139 ? 20.858 19.881 16.082 1.00 34.04 139 ALA A N 1
ATOM 1079 C CA . ALA A 1 139 ? 21.639 20.026 14.863 1.00 35.04 139 ALA A CA 1
ATOM 1080 C C . ALA A 1 139 ? 20.994 19.168 13.772 1.00 35.79 139 ALA A C 1
ATOM 1081 O O . ALA A 1 139 ? 20.669 19.656 12.688 1.00 35.79 139 ALA A O 1
ATOM 1083 N N . ASP A 1 140 ? 20.791 17.891 14.078 1.00 36.77 140 ASP A N 1
ATOM 1084 C CA . ASP A 1 140 ? 20.220 16.963 13.113 1.00 37.88 140 ASP A CA 1
ATOM 1085 C C . ASP A 1 140 ? 18.758 17.230 12.784 1.00 38.71 140 ASP A C 1
ATOM 1086 O O . ASP A 1 140 ? 18.285 16.874 11.700 1.00 38.76 140 ASP A O 1
ATOM 1091 N N . LEU A 1 141 ? 18.047 17.865 13.710 1.00 39.73 141 LEU A N 1
ATOM 1092 C CA . LEU A 1 141 ? 16.644 18.203 13.496 1.00 40.88 141 LEU A CA 1
ATOM 1093 C C . LEU A 1 141 ? 16.487 19.473 12.664 1.00 41.72 141 LEU A C 1
ATOM 1094 O O . LEU A 1 141 ? 15.578 19.572 11.836 1.00 41.88 141 LEU A O 1
ATOM 1099 N N . SER A 1 142 ? 17.373 20.440 12.883 1.00 42.67 142 SER A N 1
ATOM 1100 C CA . SER A 1 142 ? 17.318 21.707 12.159 1.00 43.66 142 SER A CA 1
ATOM 1101 C C . SER A 1 142 ? 17.927 21.640 10.763 1.00 44.31 142 SER A C 1
ATOM 1102 O O . SER A 1 142 ? 17.423 22.269 9.837 1.00 44.39 142 SER A O 1
ATOM 1105 N N . GLY A 1 143 ? 19.007 20.881 10.611 1.00 45.09 143 GLY A N 1
ATOM 1106 C CA . GLY A 1 143 ? 19.659 20.791 9.318 1.00 46.15 143 GLY A CA 1
ATOM 1107 C C . GLY A 1 143 ? 19.393 19.518 8.543 1.00 46.95 143 GLY A C 1
ATOM 1108 O O . GLY A 1 143 ? 19.724 19.430 7.359 1.00 47.03 143 GLY A O 1
ATOM 1109 N N . GLY A 1 144 ? 18.793 18.535 9.206 1.00 47.65 144 GLY A N 1
ATOM 1110 C CA . GLY A 1 144 ? 18.497 17.267 8.563 1.00 48.56 144 GLY A CA 1
ATOM 1111 C C . GLY A 1 144 ? 17.922 17.370 7.164 1.00 49.25 144 GLY A C 1
ATOM 1112 O O . GLY A 1 144 ? 18.629 17.153 6.177 1.00 49.26 144 GLY A O 1
ATOM 1113 N N . GLN A 1 145 ? 16.637 17.704 7.082 1.00 49.93 145 GLN A N 1
ATOM 1114 C CA . GLN A 1 145 ? 15.934 17.831 5.809 1.00 50.69 145 GLN A CA 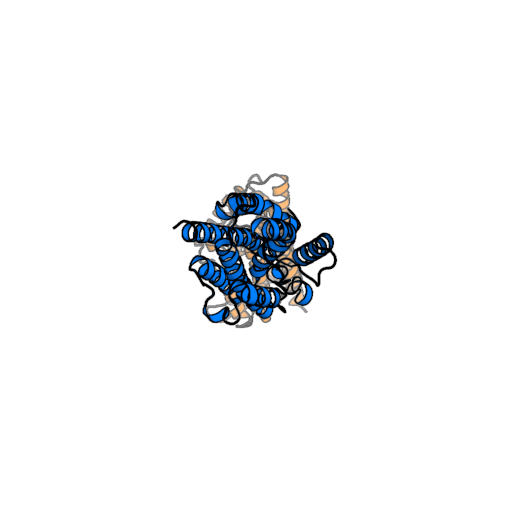1
ATOM 1115 C C . GLN A 1 145 ? 16.764 18.489 4.703 1.00 51.23 145 GLN A C 1
ATOM 1116 O O . GLN A 1 145 ? 16.663 18.098 3.540 1.00 51.35 145 GLN A O 1
ATOM 1122 N N . VAL A 1 146 ? 17.581 19.480 5.056 1.00 51.84 146 VAL A N 1
ATOM 1123 C CA . VAL A 1 146 ? 18.409 20.162 4.062 1.00 52.44 146 VAL A CA 1
ATOM 1124 C C . VAL A 1 146 ? 19.473 19.232 3.487 1.00 52.88 146 VAL A C 1
ATOM 1125 O O . VAL A 1 146 ? 19.554 19.053 2.275 1.00 52.91 146 VAL A O 1
ATOM 1129 N N . LEU A 1 147 ? 20.286 18.643 4.358 1.00 53.42 147 LEU A N 1
ATOM 1130 C CA . LEU A 1 147 ? 21.335 17.735 3.913 1.00 53.99 147 LEU A CA 1
ATOM 1131 C C . LEU A 1 147 ? 20.777 16.531 3.163 1.00 54.32 147 LEU A C 1
ATOM 1132 O O . LEU A 1 147 ? 21.426 16.005 2.260 1.00 54.33 147 LEU A O 1
ATOM 1137 N N . LYS A 1 148 ? 19.579 16.092 3.536 1.00 54.76 148 LYS A N 1
ATOM 1138 C CA . LYS A 1 148 ? 18.957 14.953 2.871 1.00 55.23 148 LYS A CA 1
ATOM 1139 C C . LYS A 1 148 ? 18.722 15.292 1.406 1.00 55.56 148 LYS A C 1
ATOM 1140 O O . LYS A 1 148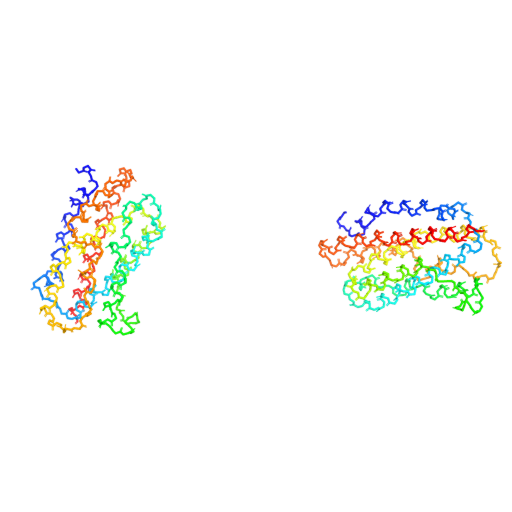 ? 18.920 14.456 0.523 1.00 55.62 148 LYS A O 1
ATOM 1146 N N . LYS A 1 149 ? 18.286 16.523 1.157 1.00 55.90 149 LYS A N 1
ATOM 1147 C CA . LYS A 1 149 ? 18.027 16.981 -0.200 1.00 56.26 149 LYS A CA 1
ATOM 1148 C C . LYS A 1 149 ? 19.330 17.021 -0.986 1.00 56.43 149 LYS A C 1
ATOM 1149 O O . LYS A 1 149 ? 19.446 16.398 -2.040 1.00 56.43 149 LYS A O 1
ATOM 1155 N N . ILE A 1 150 ? 20.308 17.756 -0.468 1.00 56.64 150 ILE A N 1
ATOM 1156 C CA . ILE A 1 150 ? 21.605 17.859 -1.122 1.00 56.88 150 ILE A CA 1
ATOM 1157 C C . ILE A 1 150 ? 22.098 16.460 -1.463 1.00 57.01 150 ILE A C 1
ATOM 1158 O O . ILE A 1 150 ? 22.548 16.198 -2.579 1.00 57.04 150 ILE A O 1
ATOM 1163 N N . ALA A 1 151 ? 21.992 15.562 -0.490 1.00 57.15 151 ALA A N 1
ATOM 1164 C CA . ALA A 1 151 ? 22.431 14.185 -0.653 1.00 57.33 151 ALA A CA 1
ATOM 1165 C C . ALA A 1 151 ? 21.821 13.507 -1.873 1.00 57.41 151 ALA A C 1
ATOM 1166 O O . ALA A 1 151 ? 22.538 13.114 -2.790 1.00 57.44 151 ALA A O 1
ATOM 1168 N N . GLN A 1 152 ? 20.499 13.373 -1.883 1.00 57.52 152 GLN A N 1
ATOM 1169 C CA . GLN A 1 152 ? 19.820 12.719 -2.994 1.00 57.63 152 GLN A CA 1
ATOM 1170 C C . GLN A 1 152 ? 20.006 13.431 -4.329 1.00 57.63 152 GLN A C 1
ATOM 1171 O O . GLN A 1 152 ? 19.675 12.881 -5.379 1.00 57.64 152 GLN A O 1
ATOM 1177 N N . LYS A 1 153 ? 20.544 14.647 -4.292 1.00 57.58 153 LYS A N 1
ATOM 1178 C CA . LYS A 1 153 ? 20.773 15.408 -5.517 1.00 57.51 153 LYS A CA 1
ATOM 1179 C C . LYS A 1 153 ? 22.191 15.185 -6.026 1.00 57.35 153 LYS A C 1
ATOM 1180 O O . LYS A 1 153 ? 22.423 15.132 -7.233 1.00 57.41 153 LYS A O 1
ATOM 1186 N N . ALA A 1 154 ? 23.136 15.044 -5.102 1.00 57.10 154 ALA A N 1
ATOM 1187 C CA . ALA A 1 154 ? 24.534 14.839 -5.470 1.00 56.83 154 ALA A CA 1
ATOM 1188 C C . ALA A 1 154 ? 24.965 13.373 -5.441 1.00 56.62 154 ALA A C 1
ATOM 1189 O O . ALA A 1 154 ? 26.010 13.021 -5.987 1.00 56.60 154 ALA A O 1
ATOM 1191 N N . LEU A 1 155 ? 24.164 12.520 -4.814 1.00 56.31 155 LEU A N 1
ATOM 1192 C CA . LEU A 1 155 ? 24.507 11.105 -4.717 1.00 55.98 155 LEU A CA 1
ATOM 1193 C C . LEU A 1 155 ? 23.901 10.237 -5.818 1.00 55.68 155 LEU A C 1
ATOM 1194 O O . LEU A 1 155 ? 24.399 9.144 -6.088 1.00 55.70 155 LEU A O 1
ATOM 1199 N N . ASP A 1 156 ? 22.834 10.720 -6.449 1.00 55.26 156 ASP A N 1
ATOM 1200 C CA . ASP A 1 156 ? 22.171 9.988 -7.531 1.00 54.81 156 ASP A CA 1
ATOM 1201 C C . ASP A 1 156 ? 21.974 8.503 -7.207 1.00 54.32 156 ASP A C 1
ATOM 1202 O O . ASP A 1 156 ? 22.246 7.631 -8.033 1.00 54.32 156 ASP A O 1
ATOM 1207 N N . LEU A 1 157 ? 21.495 8.219 -6.000 1.00 53.67 157 LEU A N 1
ATOM 1208 C CA . LEU A 1 157 ? 21.269 6.842 -5.575 1.00 52.93 157 LEU A CA 1
ATOM 1209 C C . LEU A 1 157 ? 20.090 6.204 -6.315 1.00 52.30 157 LEU A C 1
ATOM 1210 O O . LEU A 1 157 ? 19.267 6.904 -6.906 1.00 52.37 157 LEU A O 1
ATOM 1215 N N . PRO A 1 158 ? 20.000 4.862 -6.303 1.00 51.57 158 PRO A N 1
ATOM 1216 C CA . PRO A 1 158 ? 18.902 4.175 -6.989 1.00 50.88 158 PRO A CA 1
ATOM 1217 C C . PRO A 1 158 ? 17.578 4.278 -6.231 1.00 50.15 158 PRO A C 1
ATOM 1218 O O . PRO A 1 158 ? 17.526 4.819 -5.125 1.00 50.28 158 PRO A O 1
ATOM 1222 N N . SER A 1 159 ? 16.510 3.763 -6.832 1.00 49.17 159 SER A N 1
ATOM 1223 C CA . SER A 1 159 ? 15.196 3.799 -6.197 1.00 48.08 159 SER A CA 1
ATOM 1224 C C . SER A 1 159 ? 15.100 2.691 -5.158 1.00 47.11 159 SER A C 1
ATOM 1225 O O . SER A 1 159 ? 14.016 2.187 -4.874 1.00 47.06 159 SER A O 1
ATOM 1228 N N . SER A 1 160 ? 16.242 2.321 -4.593 1.00 45.89 160 SER A N 1
ATOM 1229 C CA . SER A 1 160 ? 16.293 1.261 -3.597 1.00 44.61 160 SER A CA 1
ATOM 1230 C C . SER A 1 160 ? 15.476 1.630 -2.363 1.00 43.61 160 SER A C 1
ATOM 1231 O O . SER A 1 160 ? 15.117 0.761 -1.570 1.00 43.67 160 SER A O 1
ATOM 1234 N N . GLY A 1 161 ? 15.189 2.920 -2.200 1.00 42.29 161 GLY A N 1
ATOM 1235 C CA . GLY A 1 161 ? 14.405 3.366 -1.060 1.00 40.68 161 GLY A CA 1
ATOM 1236 C C . GLY A 1 161 ? 15.083 3.213 0.294 1.00 39.51 161 GLY A C 1
ATOM 1237 O O . GLY A 1 161 ? 14.408 3.027 1.312 1.00 39.24 161 GLY A O 1
ATOM 1238 N N . GLU A 1 162 ? 16.411 3.295 0.314 1.00 38.36 162 GLU A N 1
ATOM 1239 C CA . GLU A 1 162 ? 17.165 3.161 1.560 1.00 37.27 162 GLU A CA 1
ATOM 1240 C C . GLU A 1 162 ? 18.411 4.022 1.558 1.00 36.43 162 GLU A C 1
ATOM 1241 O O . GLU A 1 162 ? 18.887 4.441 0.503 1.00 36.27 162 GLU A O 1
ATOM 1247 N N . GLY A 1 163 ? 18.955 4.245 2.753 1.00 35.44 163 GLY A N 1
ATOM 1248 C CA . GLY A 1 163 ? 20.171 5.020 2.878 1.00 34.31 163 GLY A CA 1
ATOM 1249 C C . GLY A 1 163 ? 20.047 6.384 3.518 1.00 33.42 163 GLY A C 1
ATOM 1250 O O . GLY A 1 163 ? 21.044 6.932 3.963 1.00 33.37 163 GLY A O 1
ATOM 1251 N N . LEU A 1 164 ? 18.841 6.935 3.580 1.00 32.57 164 LEU A N 1
ATOM 1252 C CA . LEU A 1 164 ? 18.657 8.257 4.167 1.00 31.76 164 LEU A CA 1
ATOM 1253 C C . LEU A 1 164 ? 17.636 8.294 5.308 1.00 31.19 164 LEU A C 1
ATOM 1254 O O . LEU A 1 164 ? 17.159 9.359 5.684 1.00 30.93 164 LEU A O 1
ATOM 1259 N N . ALA A 1 165 ? 17.318 7.129 5.863 1.00 30.49 165 ALA A N 1
ATOM 1260 C CA . ALA A 1 165 ? 16.360 7.041 6.958 1.00 30.02 165 ALA A CA 1
ATOM 1261 C C . ALA A 1 165 ? 16.739 7.934 8.142 1.00 29.73 165 ALA A C 1
ATOM 1262 O O . ALA A 1 165 ? 15.872 8.484 8.821 1.00 29.54 165 ALA A O 1
ATOM 1264 N N . PHE A 1 166 ? 18.035 8.070 8.385 1.00 29.41 166 PHE A N 1
ATOM 1265 C CA . PHE A 1 166 ? 18.525 8.884 9.493 1.00 29.34 166 PHE A CA 1
ATOM 1266 C C . PHE A 1 166 ? 18.006 10.318 9.483 1.00 29.33 166 PHE A C 1
ATOM 1267 O O . PHE A 1 166 ? 17.801 10.918 10.537 1.00 29.19 166 PHE A O 1
ATOM 1275 N N . PHE A 1 167 ? 17.793 10.864 8.292 1.00 29.30 167 PHE A N 1
ATOM 1276 C CA . PHE A 1 167 ? 17.339 12.244 8.174 1.00 29.41 167 PHE A CA 1
ATOM 1277 C C . PHE A 1 167 ? 15.854 12.482 8.428 1.00 29.43 167 PHE A C 1
ATOM 1278 O O . PHE A 1 167 ? 15.380 13.615 8.375 1.00 29.55 167 PHE A O 1
ATOM 1286 N N . THR A 1 168 ? 15.127 11.415 8.734 1.00 29.31 168 THR A N 1
ATOM 1287 C CA . THR A 1 168 ? 13.704 11.520 9.029 1.00 29.24 168 THR A CA 1
ATOM 1288 C C . THR A 1 168 ? 13.387 10.962 10.422 1.00 29.41 168 THR A C 1
ATOM 1289 O O . THR A 1 168 ? 13.665 9.793 10.702 1.00 29.22 168 THR A O 1
ATOM 1293 N N . PHE A 1 169 ? 12.833 11.802 11.295 1.00 29.58 169 PHE A N 1
ATOM 1294 C CA . PHE A 1 169 ? 12.427 11.365 12.635 1.00 29.84 169 PHE A CA 1
ATOM 1295 C C . PHE A 1 169 ? 10.929 11.095 12.472 1.00 29.95 169 PHE A C 1
ATOM 1296 O O . PHE A 1 169 ? 10.105 12.000 12.593 1.00 30.05 169 PHE A O 1
ATOM 1304 N N . PRO A 1 170 ? 10.560 9.836 12.201 1.00 30.01 170 PRO A N 1
ATOM 1305 C CA . PRO A 1 170 ? 9.160 9.452 12.005 1.00 30.05 170 PRO A CA 1
ATOM 1306 C C . PRO A 1 170 ? 8.213 9.707 13.169 1.00 30.23 170 PRO A C 1
ATOM 1307 O O . PRO A 1 170 ? 7.008 9.846 12.973 1.00 30.04 170 PRO A O 1
ATOM 1311 N N . ASN A 1 171 ? 8.751 9.772 14.378 1.00 30.53 171 ASN A N 1
ATOM 1312 C CA . ASN A 1 171 ? 7.909 9.966 15.542 1.00 31.04 171 ASN A CA 1
ATOM 1313 C C . ASN A 1 171 ? 7.714 11.419 15.963 1.00 31.36 171 ASN A C 1
ATOM 1314 O O . ASN A 1 171 ? 7.157 11.704 17.022 1.00 31.28 171 ASN A O 1
ATOM 1319 N N . ILE A 1 172 ? 8.156 12.334 15.112 1.00 31.84 172 ILE A N 1
ATOM 1320 C CA . ILE A 1 172 ? 7.980 13.757 15.365 1.00 32.43 172 ILE A CA 1
ATOM 1321 C C . ILE A 1 172 ? 7.131 14.319 14.226 1.00 32.87 172 ILE A C 1
ATOM 1322 O O . ILE A 1 172 ? 7.616 14.480 13.101 1.00 32.90 172 ILE A O 1
ATOM 1327 N N . ALA A 1 173 ? 5.865 14.612 14.516 1.00 33.40 173 ALA A N 1
ATOM 1328 C CA . ALA A 1 173 ? 4.952 15.146 13.502 1.00 33.96 173 ALA A CA 1
ATOM 1329 C C . ALA A 1 173 ? 5.359 16.531 13.008 1.00 34.34 173 ALA A C 1
ATOM 1330 O O . ALA A 1 173 ? 5.159 16.861 11.839 1.00 34.62 173 ALA A O 1
ATOM 1332 N N . SER A 1 174 ? 5.921 17.341 13.903 1.00 34.66 174 SER A N 1
ATOM 1333 C CA . SER A 1 174 ? 6.362 18.694 13.563 1.00 34.83 174 SER A CA 1
ATOM 1334 C C . SER A 1 174 ? 7.676 19.046 14.247 1.00 34.83 174 SER A C 1
ATOM 1335 O O . SER A 1 174 ? 7.748 19.118 15.476 1.00 34.85 174 SER A O 1
ATOM 1338 N N . ALA A 1 175 ? 8.708 19.279 13.444 1.00 34.81 175 ALA A N 1
ATOM 1339 C CA . ALA A 1 175 ? 10.020 19.625 13.970 1.00 34.82 175 ALA A CA 1
ATOM 1340 C C . ALA A 1 175 ? 9.977 20.944 14.745 1.00 34.89 175 ALA A C 1
ATOM 1341 O O . ALA A 1 175 ? 10.589 21.070 15.809 1.00 34.83 175 ALA A O 1
ATOM 1343 N N . THR A 1 176 ? 9.255 21.925 14.208 1.00 34.92 176 THR A N 1
ATOM 1344 C CA . THR A 1 176 ? 9.146 23.223 14.862 1.00 34.94 176 THR A CA 1
ATOM 1345 C C . THR A 1 176 ? 8.520 23.036 16.240 1.00 34.77 176 THR A C 1
ATOM 1346 O O . THR A 1 176 ? 9.049 23.513 17.247 1.00 34.87 176 THR A O 1
ATOM 1350 N N . LYS A 1 177 ? 7.403 22.322 16.289 1.00 34.58 177 LYS A N 1
ATOM 1351 C CA . LYS A 1 177 ? 6.732 22.085 17.559 1.00 34.40 177 LYS A CA 1
ATOM 1352 C C . LYS A 1 177 ? 7.558 21.247 18.529 1.00 34.09 177 LYS A C 1
ATOM 1353 O O . LYS A 1 177 ? 7.561 21.515 19.736 1.00 33.96 177 LYS A O 1
ATOM 1359 N N . PHE A 1 178 ? 8.261 20.235 18.024 1.00 33.62 178 PHE A N 1
ATOM 1360 C CA . PHE A 1 178 ? 9.047 19.416 18.934 1.00 33.38 178 PHE A CA 1
ATOM 1361 C C . PHE A 1 178 ? 10.174 20.211 19.577 1.00 33.21 178 PHE A C 1
ATOM 1362 O O . PHE A 1 178 ? 10.487 20.022 20.747 1.00 33.25 178 PHE A O 1
ATOM 1370 N N . LYS A 1 179 ? 10.792 21.096 18.807 1.00 33.09 179 LYS A N 1
ATOM 1371 C CA . LYS A 1 179 ? 11.887 21.897 19.331 1.00 32.94 179 LYS A CA 1
ATOM 1372 C C . LYS A 1 179 ? 11.395 22.829 20.440 1.00 32.78 179 LYS A C 1
ATOM 1373 O O . LYS A 1 179 ? 12.105 23.078 21.418 1.00 32.67 179 LYS A O 1
ATOM 1379 N N . GLN A 1 180 ? 10.169 23.327 20.297 1.00 32.56 180 GLN A N 1
ATOM 1380 C CA . GLN A 1 180 ? 9.600 24.216 21.301 1.00 32.34 180 GLN A CA 1
ATOM 1381 C C . GLN A 1 180 ? 9.446 23.430 22.599 1.00 31.91 180 GLN A C 1
ATOM 1382 O O . GLN A 1 180 ? 9.730 23.939 23.684 1.00 31.80 180 GLN A O 1
ATOM 1388 N N . LEU A 1 181 ? 9.002 22.180 22.470 1.00 31.42 181 LEU A N 1
ATOM 1389 C CA . LEU A 1 181 ? 8.825 21.289 23.614 1.00 30.96 181 LEU A CA 1
ATOM 1390 C C . LEU A 1 181 ? 10.180 20.916 24.217 1.00 30.61 181 LEU A C 1
ATOM 1391 O O . LEU A 1 181 ? 10.341 20.868 25.438 1.00 30.37 181 LEU A O 1
ATOM 1396 N N . TYR A 1 182 ? 11.151 20.638 23.353 1.00 30.29 182 TYR A N 1
ATOM 1397 C CA . TYR A 1 182 ? 12.477 20.256 23.821 1.00 30.02 182 TYR A CA 1
ATOM 1398 C C . TYR A 1 182 ? 13.128 21.412 24.577 1.00 30.01 182 TYR A C 1
ATOM 1399 O O . TYR A 1 182 ? 13.754 21.203 25.616 1.00 30.02 182 TYR A O 1
ATOM 1408 N N . ARG A 1 183 ? 12.964 22.633 24.072 1.00 30.05 183 ARG A N 1
ATOM 1409 C CA . ARG A 1 183 ? 13.540 23.801 24.741 1.00 30.11 183 ARG A CA 1
ATOM 1410 C C . ARG A 1 183 ? 12.899 23.992 26.107 1.00 29.96 183 ARG A C 1
ATOM 1411 O O . ARG A 1 183 ? 13.571 24.334 27.082 1.00 29.87 183 ARG A O 1
ATOM 1419 N N . SER A 1 184 ? 11.591 23.769 26.169 1.00 29.86 184 SER A N 1
ATOM 1420 C CA . SER A 1 184 ? 10.848 23.908 27.416 1.00 29.90 184 SER A CA 1
ATOM 1421 C C . SER A 1 184 ? 11.325 22.877 28.432 1.00 29.88 184 SER A C 1
ATOM 1422 O O . SER A 1 184 ? 11.481 23.191 29.612 1.00 29.86 184 SER A O 1
ATOM 1425 N N . ARG A 1 185 ? 11.553 21.645 27.980 1.00 29.89 185 ARG A N 1
ATOM 1426 C CA . ARG A 1 185 ? 12.017 20.588 28.872 1.00 29.91 185 ARG A CA 1
ATOM 1427 C C . ARG A 1 185 ? 13.414 20.942 29.379 1.00 29.95 185 ARG A C 1
ATOM 1428 O O . ARG A 1 185 ? 13.730 20.722 30.549 1.00 29.77 185 ARG A O 1
ATOM 1436 N N . MET A 1 186 ? 14.245 21.480 28.487 1.00 30.11 186 MET A N 1
ATOM 1437 C CA . MET A 1 186 ? 15.599 21.899 28.844 1.00 30.28 186 MET A CA 1
ATOM 1438 C C . MET A 1 186 ? 15.520 23.008 29.894 1.00 30.20 186 MET A C 1
ATOM 1439 O O . MET A 1 186 ? 16.261 23.013 30.875 1.00 29.80 186 MET A O 1
ATOM 1444 N N . ASN A 1 187 ? 14.613 23.952 29.676 1.00 30.26 187 ASN A N 1
ATOM 1445 C CA . ASN A 1 187 ? 14.467 25.067 30.598 1.00 30.36 187 ASN A CA 1
ATOM 1446 C C . ASN A 1 187 ? 13.814 24.658 31.910 1.00 30.41 187 ASN A C 1
ATOM 1447 O O . ASN A 1 187 ? 13.793 25.432 32.864 1.00 30.22 187 ASN A O 1
ATOM 1452 N N . SER A 1 188 ? 13.286 23.438 31.962 1.00 30.50 188 SER A N 1
ATOM 1453 C CA . SER A 1 188 ? 12.658 22.955 33.184 1.00 30.70 188 SER A CA 1
ATOM 1454 C C . SER A 1 188 ? 13.710 22.283 34.067 1.00 30.80 188 SER A C 1
ATOM 1455 O O . SER A 1 188 ? 13.464 22.003 35.238 1.00 30.90 188 SER A O 1
ATOM 1458 N N . LEU A 1 189 ? 14.890 22.034 33.507 1.00 30.82 189 LEU A N 1
ATOM 1459 C CA . LEU A 1 189 ? 15.963 21.418 34.284 1.00 30.91 189 LEU A CA 1
ATOM 1460 C C . LEU A 1 189 ? 16.410 22.370 35.393 1.00 31.02 189 LEU A C 1
ATOM 1461 O O . LEU A 1 189 ? 16.574 23.572 35.177 1.00 30.83 189 LEU A O 1
ATOM 1466 N N . GLU A 1 190 ? 16.601 21.822 36.584 1.00 31.33 190 GLU A N 1
ATOM 1467 C CA . GLU A 1 190 ? 17.040 22.614 37.719 1.00 31.63 190 GLU A CA 1
ATOM 1468 C C . GLU A 1 190 ? 18.566 22.559 37.808 1.00 31.68 190 GLU A C 1
ATOM 1469 O O . GLU A 1 190 ? 19.144 21.474 37.909 1.00 31.79 190 GLU A O 1
ATOM 1475 N N . MET A 1 191 ? 19.218 23.716 37.747 1.00 31.57 191 MET A N 1
ATOM 1476 C CA . MET A 1 191 ? 20.671 23.757 37.857 1.00 31.50 191 MET A CA 1
ATOM 1477 C C . MET A 1 191 ? 21.218 25.046 38.446 1.00 31.33 191 MET A C 1
ATOM 1478 O O . MET A 1 191 ? 20.698 26.141 38.213 1.00 31.23 191 MET A O 1
ATOM 1483 N N . THR A 1 192 ? 22.276 24.894 39.232 1.00 31.14 192 THR A N 1
ATOM 1484 C CA . THR A 1 192 ? 22.937 26.019 39.865 1.00 31.01 192 THR A CA 1
ATOM 1485 C C . THR A 1 192 ? 23.643 26.825 38.785 1.00 30.87 192 THR A C 1
ATOM 1486 O O . THR A 1 192 ? 23.831 26.350 37.666 1.00 30.94 192 THR A O 1
ATOM 1490 N N . PRO A 1 193 ? 24.047 28.060 39.107 1.00 30.69 193 PRO A N 1
ATOM 1491 C CA . PRO A 1 193 ? 24.742 28.913 38.139 1.00 30.46 193 PRO A CA 1
ATOM 1492 C C . PRO A 1 193 ? 25.992 28.226 37.579 1.00 30.27 193 PRO A C 1
ATOM 1493 O O . PRO A 1 193 ? 26.293 28.346 36.395 1.00 30.14 193 PRO A O 1
ATOM 1497 N N . ALA A 1 194 ? 26.712 27.506 38.439 1.00 30.04 194 ALA A N 1
ATOM 1498 C CA . ALA A 1 194 ? 27.929 26.813 38.028 1.00 29.83 194 ALA A CA 1
ATOM 1499 C C . ALA A 1 194 ? 27.645 25.707 37.016 1.00 29.79 194 ALA A C 1
ATOM 1500 O O . ALA A 1 194 ? 28.311 25.619 35.990 1.00 29.67 194 ALA A O 1
ATOM 1502 N N . VAL A 1 195 ? 26.664 24.860 37.309 1.00 29.80 195 VAL A N 1
ATOM 1503 C CA . VAL A 1 195 ? 26.309 23.784 36.392 1.00 29.81 195 VAL A CA 1
ATOM 1504 C C . VAL A 1 195 ? 25.812 24.403 35.090 1.00 29.88 195 VAL A C 1
ATOM 1505 O O . VAL A 1 195 ? 26.172 23.963 33.997 1.00 29.63 195 VAL A O 1
ATOM 1509 N N . ARG A 1 196 ? 24.986 25.436 35.223 1.00 30.07 196 ARG A N 1
ATOM 1510 C CA . ARG A 1 196 ? 24.442 26.157 34.072 1.00 30.32 196 ARG A CA 1
ATOM 1511 C C . ARG A 1 196 ? 25.604 26.558 33.161 1.00 30.15 196 ARG A C 1
ATOM 1512 O O . ARG A 1 196 ? 25.561 26.361 31.941 1.00 30.10 196 ARG A O 1
ATOM 1520 N N . GLN A 1 197 ? 26.658 27.101 33.767 1.00 29.96 197 GLN A N 1
ATOM 1521 C CA . GLN A 1 197 ? 27.835 27.530 33.023 1.00 29.67 197 GLN A CA 1
ATOM 1522 C C . GLN A 1 197 ? 28.615 26.388 32.391 1.00 29.33 197 GLN A C 1
ATOM 1523 O O . GLN A 1 197 ? 29.100 26.516 31.264 1.00 29.34 197 GLN A O 1
ATOM 1529 N N . ARG A 1 198 ? 28.753 25.275 33.106 1.00 28.86 198 ARG A N 1
ATOM 1530 C CA . ARG A 1 198 ? 29.478 24.147 32.548 1.00 28.37 198 ARG A CA 1
ATOM 1531 C C . ARG A 1 198 ? 28.681 23.529 31.401 1.00 28.23 198 ARG A C 1
ATOM 1532 O O . ARG A 1 198 ? 29.256 22.961 30.480 1.00 28.18 198 ARG A O 1
ATOM 1540 N N . VAL A 1 199 ? 27.357 23.642 31.450 1.00 28.00 199 VAL A N 1
ATOM 1541 C CA . VAL A 1 199 ? 26.532 23.094 30.376 1.00 27.89 199 VAL A CA 1
ATOM 1542 C C . VAL A 1 199 ? 26.772 23.912 29.109 1.00 27.91 199 VAL A C 1
ATOM 1543 O O . VAL A 1 199 ? 26.888 23.369 28.007 1.00 27.84 199 VAL A O 1
ATOM 1547 N N . ILE A 1 200 ? 26.845 25.225 29.275 1.00 27.94 200 ILE A N 1
ATOM 1548 C CA . ILE A 1 200 ? 27.097 26.119 28.158 1.00 28.05 200 ILE A CA 1
ATOM 1549 C C . ILE A 1 200 ? 28.466 25.785 27.573 1.00 28.01 200 ILE A C 1
ATOM 1550 O O . ILE A 1 200 ? 28.611 25.609 26.361 1.00 27.91 200 ILE A O 1
ATOM 1555 N N . GLU A 1 201 ? 29.469 25.670 28.438 1.00 27.89 201 GLU A N 1
ATOM 1556 C CA . GLU A 1 201 ? 30.814 25.345 27.982 1.00 27.90 201 GLU A CA 1
ATOM 1557 C C . GLU A 1 201 ? 30.896 23.960 27.344 1.00 27.88 201 GLU A C 1
ATOM 1558 O O . GLU A 1 201 ? 31.695 23.738 26.431 1.00 27.77 201 GLU A O 1
ATOM 1564 N N . GLU A 1 202 ? 30.084 23.022 27.822 1.00 27.78 202 GLU A N 1
ATOM 1565 C CA . GLU A 1 202 ? 30.116 21.679 27.258 1.00 27.81 202 GLU A CA 1
ATOM 1566 C C . GLU A 1 202 ? 29.504 21.679 25.861 1.00 27.90 202 GLU A C 1
ATOM 1567 O O . GLU A 1 202 ? 29.858 20.853 25.020 1.00 28.05 202 GLU A O 1
ATOM 1573 N N . ALA A 1 203 ? 28.582 22.604 25.620 1.00 28.02 203 ALA A N 1
ATOM 1574 C CA . ALA A 1 203 ? 27.944 22.713 24.315 1.00 28.21 203 ALA A CA 1
ATOM 1575 C C . ALA A 1 203 ? 29.024 23.121 23.323 1.00 28.32 203 ALA A C 1
ATOM 1576 O O . ALA A 1 203 ? 29.081 22.612 22.207 1.00 28.42 203 ALA A O 1
ATOM 1578 N N . LYS A 1 204 ? 29.894 24.034 23.741 1.00 28.34 204 LYS A N 1
ATOM 1579 C CA . LYS A 1 204 ? 30.986 24.477 22.882 1.00 28.45 204 LYS A CA 1
ATOM 1580 C C . LYS A 1 204 ? 31.915 23.304 22.595 1.00 28.29 204 LYS A C 1
ATOM 1581 O O . LYS A 1 204 ? 32.407 23.146 21.476 1.00 28.39 204 LYS A O 1
ATOM 1587 N N . THR A 1 205 ? 32.157 22.478 23.610 1.00 28.03 205 THR A N 1
ATOM 1588 C CA . THR A 1 205 ? 33.018 21.321 23.438 1.00 27.77 205 THR A CA 1
ATOM 1589 C C . THR A 1 205 ? 32.389 20.385 22.412 1.00 27.75 205 THR A C 1
ATOM 1590 O O . THR A 1 205 ? 33.082 19.849 21.548 1.00 27.66 205 THR A O 1
ATOM 1594 N N . ALA A 1 206 ? 31.073 20.193 22.508 1.00 27.63 206 ALA A N 1
ATOM 1595 C CA . ALA A 1 206 ? 30.368 19.329 21.565 1.00 27.54 206 ALA A CA 1
ATOM 1596 C C . ALA A 1 206 ? 30.572 19.833 20.132 1.00 27.58 206 ALA A C 1
ATOM 1597 O O . ALA A 1 206 ? 30.875 19.047 19.231 1.00 27.46 206 ALA A O 1
ATOM 1599 N N . PHE A 1 207 ? 30.401 21.135 19.915 1.00 27.51 207 PHE A N 1
ATOM 1600 C CA . PHE A 1 207 ? 30.607 21.689 18.578 1.00 27.72 207 PHE A CA 1
ATOM 1601 C C . PHE A 1 207 ? 32.038 21.432 18.142 1.00 27.89 207 PHE A C 1
ATOM 1602 O O . PHE A 1 207 ? 32.291 20.984 17.026 1.00 27.86 207 PHE A O 1
ATOM 1610 N N . LEU A 1 208 ? 32.981 21.712 19.032 1.00 28.15 208 LEU A N 1
ATOM 1611 C CA . LEU A 1 208 ? 34.386 21.505 18.717 1.00 28.40 208 LEU A CA 1
ATOM 1612 C C . LEU A 1 208 ? 34.688 20.067 18.317 1.00 28.51 208 LEU A C 1
ATOM 1613 O O . LEU A 1 208 ? 35.481 19.830 17.403 1.00 28.45 208 LEU A O 1
ATOM 1618 N N . LEU A 1 209 ? 34.060 19.104 18.987 1.00 28.61 209 LEU A N 1
ATOM 1619 C CA . LEU A 1 209 ? 34.292 17.705 18.651 1.00 28.99 209 LEU A CA 1
ATOM 1620 C C . LEU A 1 209 ? 33.796 17.425 17.236 1.00 29.28 209 LEU A C 1
ATOM 1621 O O . LEU A 1 209 ? 34.398 16.644 16.496 1.00 29.30 209 LEU A O 1
ATOM 1626 N N . ASN A 1 210 ? 32.696 18.066 16.864 1.00 29.66 210 ASN A N 1
ATOM 1627 C CA . ASN A 1 210 ? 32.148 17.902 15.529 1.00 30.19 210 ASN A CA 1
ATOM 1628 C C . ASN A 1 210 ? 33.079 18.547 14.519 1.00 30.71 210 ASN A C 1
ATOM 1629 O O . ASN A 1 210 ? 33.316 18.004 13.439 1.00 30.81 210 ASN A O 1
ATOM 1634 N N . ILE A 1 211 ? 33.601 19.715 14.877 1.00 31.26 211 ILE A N 1
ATOM 1635 C CA . ILE A 1 211 ? 34.513 20.434 13.998 1.00 31.87 211 ILE A CA 1
ATOM 1636 C C . ILE A 1 211 ? 35.781 19.615 13.782 1.00 32.29 211 ILE A C 1
ATOM 1637 O O . ILE A 1 211 ? 36.264 19.501 12.651 1.00 32.38 211 ILE A O 1
ATOM 1642 N N . GLN A 1 212 ? 36.309 19.035 14.858 1.00 32.81 212 GLN A N 1
ATOM 1643 C CA . GLN A 1 212 ? 37.505 18.201 14.773 1.00 33.38 212 GLN A CA 1
ATOM 1644 C C . GLN A 1 212 ? 37.239 16.970 13.907 1.00 33.86 212 GLN A C 1
ATOM 1645 O O . GLN A 1 212 ? 38.132 16.492 13.209 1.00 33.76 212 GLN A O 1
ATOM 1651 N N . LEU A 1 213 ? 36.020 16.441 13.972 1.00 34.49 213 LEU A N 1
ATOM 1652 C CA . LEU A 1 213 ? 35.663 15.282 13.157 1.00 35.34 213 LEU A CA 1
ATOM 1653 C C . LEU A 1 213 ? 35.668 15.688 11.680 1.00 36.03 213 LEU A C 1
ATOM 1654 O O . LEU A 1 213 ? 36.193 14.965 10.831 1.00 35.99 213 LEU A O 1
ATOM 1659 N N . PHE A 1 214 ? 35.079 16.845 11.381 1.00 36.97 214 PHE A N 1
ATOM 1660 C CA . PHE A 1 214 ? 35.027 17.340 10.003 1.00 38.02 214 PHE A CA 1
ATOM 1661 C C . PHE A 1 214 ? 36.429 17.474 9.445 1.00 38.80 214 PHE A C 1
ATOM 1662 O O . PHE A 1 214 ? 36.723 16.993 8.351 1.00 39.01 214 PHE A O 1
ATOM 1670 N N . GLU A 1 215 ? 37.292 18.135 10.203 1.00 39.80 215 GLU A N 1
ATOM 1671 C CA . GLU A 1 215 ? 38.665 18.338 9.779 1.00 40.87 215 GLU A CA 1
ATOM 1672 C C . GLU A 1 215 ? 39.354 17.011 9.480 1.00 41.58 215 GLU A C 1
ATOM 1673 O O . GLU A 1 215 ? 40.133 16.909 8.534 1.00 41.62 215 GLU A O 1
ATOM 1679 N N . GLU A 1 216 ? 39.060 15.989 10.279 1.00 42.40 216 GLU A N 1
ATOM 1680 C CA . GLU A 1 216 ? 39.667 14.681 10.069 1.00 43.27 216 GLU A CA 1
ATOM 1681 C C . GLU A 1 216 ? 39.117 14.005 8.815 1.00 44.00 216 GLU A C 1
ATOM 1682 O O . GLU A 1 216 ? 39.880 13.498 7.993 1.00 44.01 216 GLU A O 1
ATOM 1688 N N . LEU A 1 217 ? 37.795 13.994 8.675 1.00 44.90 217 LEU A N 1
ATOM 1689 C CA . LEU A 1 217 ? 37.163 13.370 7.520 1.00 45.94 217 LEU A CA 1
ATOM 1690 C C . LEU A 1 217 ? 37.594 14.054 6.234 1.00 46.80 217 LEU A C 1
ATOM 1691 O O . LEU A 1 217 ? 37.707 13.419 5.187 1.00 46.77 217 LEU A O 1
ATOM 1696 N N . GLN A 1 218 ? 37.834 15.357 6.319 1.00 47.87 218 GLN A N 1
ATOM 1697 C CA . GLN A 1 218 ? 38.238 16.122 5.153 1.00 49.06 218 GLN A CA 1
ATOM 1698 C C . GLN A 1 218 ? 39.631 15.728 4.678 1.00 49.86 218 GLN A C 1
ATOM 1699 O O . GLN A 1 218 ? 39.879 15.636 3.474 1.00 49.98 218 GLN A O 1
ATOM 1705 N N . GLU A 1 219 ? 40.535 15.480 5.619 1.00 50.84 219 GLU A N 1
ATOM 1706 C CA . GLU A 1 219 ? 41.898 15.106 5.266 1.00 51.88 219 GLU A CA 1
ATOM 1707 C C . GLU A 1 219 ? 41.967 13.667 4.767 1.00 52.51 219 GLU A C 1
ATOM 1708 O O . GLU A 1 219 ? 42.802 13.334 3.923 1.00 52.56 219 GLU A O 1
ATOM 1714 N N . LEU A 1 220 ? 41.093 12.816 5.295 1.00 53.23 220 LEU A N 1
ATOM 1715 C CA . LEU A 1 220 ? 41.050 11.423 4.874 1.00 54.00 220 LEU A CA 1
ATOM 1716 C C . LEU A 1 220 ? 40.597 11.367 3.418 1.00 54.56 220 LEU A C 1
ATOM 1717 O O . LEU A 1 220 ? 41.209 10.686 2.593 1.00 54.68 220 LEU A O 1
ATOM 1722 N N . LEU A 1 221 ? 39.530 12.098 3.110 1.00 55.17 221 LEU A N 1
ATOM 1723 C CA . LEU A 1 221 ? 38.980 12.144 1.760 1.00 55.86 221 LEU A CA 1
ATOM 1724 C C . LEU A 1 221 ? 39.975 12.719 0.758 1.00 56.34 221 LEU A C 1
ATOM 1725 O O . LEU A 1 221 ? 39.994 12.319 -0.405 1.00 56.38 221 LEU A O 1
ATOM 1730 N N . THR A 1 222 ? 40.797 13.660 1.208 1.00 56.88 222 THR A N 1
ATOM 1731 C CA . THR A 1 222 ? 41.783 14.272 0.330 1.00 57.49 222 THR A CA 1
ATOM 1732 C C . THR A 1 222 ? 43.103 13.510 0.363 1.00 57.83 222 THR A C 1
ATOM 1733 O O . THR A 1 222 ? 44.025 13.871 1.095 1.00 57.94 222 THR A O 1
ATOM 1737 N N . HIS A 1 223 ? 43.180 12.450 -0.436 1.00 58.26 223 HIS A N 1
ATOM 1738 C CA . HIS A 1 223 ? 44.380 11.622 -0.519 1.00 58.62 223 HIS A CA 1
ATOM 1739 C C . HIS A 1 223 ? 44.495 10.937 -1.878 1.00 58.75 223 HIS A C 1
ATOM 1740 O O . HIS A 1 223 ? 43.526 11.017 -2.664 1.00 58.81 223 HIS A O 1
ATOM 1747 N N . PRO B 1 10 ? 33.689 73.645 94.708 1.00 51.20 10 PRO B N 1
ATOM 1748 C CA . PRO B 1 10 ? 34.103 72.263 94.370 1.00 51.15 10 PRO B CA 1
ATOM 1749 C C . PRO B 1 10 ? 34.384 72.121 92.880 1.00 51.09 10 PRO B C 1
ATOM 1750 O O . PRO B 1 10 ? 33.543 71.639 92.118 1.00 51.16 10 PRO B O 1
ATOM 1754 N N . GLN B 1 11 ? 35.572 72.557 92.474 1.00 50.97 11 GLN B N 1
ATOM 1755 C CA . GLN B 1 11 ? 35.992 72.481 91.081 1.00 50.76 11 GLN B CA 1
ATOM 1756 C C . GLN B 1 11 ? 36.277 71.035 90.698 1.00 50.51 11 GLN B C 1
ATOM 1757 O O . GLN B 1 11 ? 35.728 70.521 89.723 1.00 50.49 11 GLN B O 1
ATOM 1763 N N . ASP B 1 12 ? 37.140 70.389 91.475 1.00 50.14 12 ASP B N 1
ATOM 1764 C CA . ASP B 1 12 ? 37.508 69.002 91.227 1.00 49.82 12 ASP B CA 1
ATOM 1765 C C . ASP B 1 12 ? 36.334 68.069 91.488 1.00 49.47 12 ASP B C 1
ATOM 1766 O O . ASP B 1 12 ? 35.638 68.205 92.489 1.00 49.45 12 ASP B O 1
ATOM 1771 N N . LEU B 1 13 ? 36.121 67.119 90.587 1.00 49.12 13 LEU B N 1
ATOM 1772 C CA . LEU B 1 13 ? 35.034 66.162 90.744 1.00 48.71 13 LEU B CA 1
ATOM 1773 C C . LEU B 1 13 ? 35.133 65.436 92.086 1.00 48.44 13 LEU B C 1
ATOM 1774 O O . LEU B 1 13 ? 34.123 65.219 92.757 1.00 48.28 13 LEU B O 1
ATOM 1779 N N . SER B 1 14 ? 36.349 65.061 92.474 1.00 48.19 14 SER B N 1
ATOM 1780 C CA . SER B 1 14 ? 36.556 64.355 93.736 1.00 48.00 14 SER B CA 1
ATOM 1781 C C . SER B 1 14 ? 36.032 65.168 94.909 1.00 47.86 14 SER B C 1
ATOM 1782 O O . SER B 1 14 ? 35.439 64.621 95.837 1.00 47.93 14 SER B O 1
ATOM 1785 N N . GLU B 1 15 ? 36.249 66.478 94.863 1.00 47.66 15 GLU B N 1
ATOM 1786 C CA . GLU B 1 15 ? 35.791 67.364 95.927 1.00 47.39 15 GLU B CA 1
ATOM 1787 C C . GLU B 1 15 ? 34.272 67.513 95.921 1.00 47.11 15 GLU B C 1
ATOM 1788 O O . GLU B 1 15 ? 33.642 67.555 96.975 1.00 47.00 15 GLU B O 1
ATOM 1794 N N . ALA B 1 16 ? 33.685 67.589 94.732 1.00 46.84 16 ALA B N 1
ATOM 1795 C CA . ALA B 1 16 ? 32.239 67.739 94.613 1.00 46.60 16 ALA B CA 1
ATOM 1796 C C . ALA B 1 16 ? 31.506 66.503 95.121 1.00 46.42 16 ALA B C 1
ATOM 1797 O O . ALA B 1 16 ? 30.585 66.611 95.927 1.00 46.38 16 ALA B O 1
ATOM 1799 N N . LEU B 1 17 ? 31.917 65.329 94.648 1.00 46.22 17 LEU B N 1
ATOM 1800 C CA . LEU B 1 17 ? 31.292 64.079 95.073 1.00 46.00 17 LEU B CA 1
ATOM 1801 C C . LEU B 1 17 ? 31.344 63.942 96.587 1.00 45.86 17 LEU B C 1
ATOM 1802 O O . LEU B 1 17 ? 30.374 63.529 97.220 1.00 45.84 17 LEU B O 1
ATOM 1807 N N . LYS B 1 18 ? 32.487 64.299 97.161 1.00 45.73 18 LYS B N 1
ATOM 1808 C CA . LYS B 1 18 ? 32.684 64.220 98.600 1.00 45.53 18 LYS B CA 1
ATOM 1809 C C . LYS B 1 18 ? 31.682 65.112 99.319 1.00 45.35 18 LYS B C 1
ATOM 1810 O O . LYS B 1 18 ? 30.963 64.664 100.211 1.00 45.40 18 LYS B O 1
ATOM 1816 N N . GLU B 1 19 ? 31.624 66.375 98.912 1.00 45.06 19 GLU B N 1
ATOM 1817 C CA . GLU B 1 19 ? 30.712 67.330 99.525 1.00 44.70 19 GLU B CA 1
ATOM 1818 C C . GLU B 1 19 ? 29.249 66.966 99.276 1.00 44.39 19 GLU B C 1
ATOM 1819 O O . GLU B 1 19 ? 28.409 67.077 100.167 1.00 44.39 19 GLU B O 1
ATOM 1825 N N . ALA B 1 20 ? 28.945 66.515 98.068 1.00 44.03 20 ALA B N 1
ATOM 1826 C CA . ALA B 1 20 ? 27.574 66.161 97.727 1.00 43.74 20 ALA B CA 1
ATOM 1827 C C . ALA B 1 20 ? 27.072 64.910 98.440 1.00 43.52 20 ALA B C 1
ATOM 1828 O O . ALA B 1 20 ? 25.867 64.747 98.635 1.00 43.53 20 ALA B O 1
ATOM 1830 N N . THR B 1 21 ? 27.986 64.030 98.838 1.00 43.20 21 THR B N 1
ATOM 1831 C CA . THR B 1 21 ? 27.581 62.794 99.497 1.00 42.85 21 THR B CA 1
ATOM 1832 C C . THR B 1 21 ? 27.827 62.738 101.003 1.00 42.67 21 THR B C 1
ATOM 1833 O O . THR B 1 21 ? 27.693 61.675 101.620 1.00 42.49 21 THR B O 1
ATOM 1837 N N . LYS B 1 22 ? 28.176 63.876 101.598 1.00 42.39 22 LYS B N 1
ATOM 1838 C CA . LYS B 1 22 ? 28.430 63.924 103.030 1.00 42.20 22 LYS B CA 1
ATOM 1839 C C . LYS B 1 22 ? 27.185 63.512 103.808 1.00 42.07 22 LYS B C 1
ATOM 1840 O O . LYS B 1 22 ? 27.265 62.742 104.767 1.00 42.14 22 LYS B O 1
ATOM 1846 N N . GLU B 1 23 ? 26.033 64.012 103.377 1.00 41.81 23 GLU B N 1
ATOM 1847 C CA . GLU B 1 23 ? 24.775 63.708 104.039 1.00 41.59 23 GLU B CA 1
ATOM 1848 C C . GLU B 1 23 ? 24.405 62.220 104.003 1.00 41.25 23 GLU B C 1
ATOM 1849 O O . GLU B 1 23 ? 24.092 61.637 105.047 1.00 41.15 23 GLU B O 1
ATOM 1855 N N . VAL B 1 24 ? 24.445 61.597 102.823 1.00 40.79 24 VAL B N 1
ATOM 1856 C CA . VAL B 1 24 ? 24.103 60.177 102.732 1.00 40.37 24 VAL B CA 1
ATOM 1857 C C . VAL B 1 24 ? 25.172 59.298 103.369 1.00 40.07 24 VAL B C 1
ATOM 1858 O O . VAL B 1 24 ? 24.873 58.207 103.850 1.00 40.03 24 VAL B O 1
ATOM 1862 N N . HIS B 1 25 ? 26.417 59.762 103.374 1.00 39.72 25 HIS B N 1
ATOM 1863 C CA . HIS B 1 25 ? 27.488 58.994 104.000 1.00 39.52 25 HIS B CA 1
ATOM 1864 C C . HIS B 1 25 ? 27.183 58.882 105.495 1.00 39.50 25 HIS B C 1
ATOM 1865 O O . HIS B 1 25 ? 27.358 57.822 106.101 1.00 39.37 25 HIS B O 1
ATOM 1872 N N . THR B 1 26 ? 26.725 59.986 106.081 1.00 39.48 26 THR B N 1
ATOM 1873 C CA . THR B 1 26 ? 26.380 60.016 107.500 1.00 39.53 26 THR B CA 1
ATOM 1874 C C . THR B 1 26 ? 25.274 59.002 107.760 1.00 39.58 26 THR B C 1
ATOM 1875 O O . THR B 1 26 ? 25.316 58.265 108.740 1.00 39.45 26 THR B O 1
ATOM 1879 N N . GLN B 1 27 ? 24.287 58.965 106.871 1.00 39.83 27 GLN B N 1
ATOM 1880 C CA . GLN B 1 27 ? 23.182 58.023 107.011 1.00 40.16 27 GLN B CA 1
ATOM 1881 C C . GLN B 1 27 ? 23.703 56.595 106.931 1.00 40.33 27 GLN B C 1
ATOM 1882 O O . GLN B 1 27 ? 23.361 55.752 107.760 1.00 40.24 27 GLN B O 1
ATOM 1888 N N . ALA B 1 28 ? 24.529 56.324 105.925 1.00 40.58 28 ALA B N 1
ATOM 1889 C CA . ALA B 1 28 ? 25.087 54.990 105.750 1.00 40.93 28 ALA B CA 1
ATOM 1890 C C . ALA B 1 28 ? 25.889 54.599 106.986 1.00 41.23 28 ALA B C 1
ATOM 1891 O O . ALA B 1 28 ? 25.806 53.473 107.474 1.00 41.17 28 ALA B O 1
ATOM 1893 N N . GLU B 1 29 ? 26.663 55.552 107.487 1.00 41.67 29 GLU B N 1
ATOM 1894 C CA . GLU B 1 29 ? 27.504 55.342 108.652 1.00 42.17 29 GLU B CA 1
ATOM 1895 C C . GLU B 1 29 ? 26.707 55.011 109.911 1.00 42.53 29 GLU B C 1
ATOM 1896 O O . GLU B 1 29 ? 27.131 54.198 110.731 1.00 42.44 29 GLU B O 1
ATOM 1902 N N . ASN B 1 30 ? 25.541 55.627 110.054 1.00 42.95 30 ASN B N 1
ATOM 1903 C CA . ASN B 1 30 ? 24.729 55.400 111.237 1.00 43.44 30 ASN B CA 1
ATOM 1904 C C . ASN B 1 30 ? 23.585 54.414 111.073 1.00 43.85 30 ASN B C 1
ATOM 1905 O O . ASN B 1 30 ? 22.710 54.327 111.937 1.00 43.88 30 ASN B O 1
ATOM 1910 N N . ALA B 1 31 ? 23.578 53.673 109.969 1.00 44.34 31 ALA B N 1
ATOM 1911 C CA . ALA B 1 31 ? 22.539 52.676 109.766 1.00 44.93 31 ALA B CA 1
ATOM 1912 C C . ALA B 1 31 ? 22.727 51.682 110.909 1.00 45.39 31 ALA B C 1
ATOM 1913 O O . ALA B 1 31 ? 23.854 51.322 111.240 1.00 45.27 31 ALA B O 1
ATOM 1915 N N . GLU B 1 32 ? 21.627 51.255 111.517 1.00 46.10 32 GLU B N 1
ATOM 1916 C CA . GLU B 1 32 ? 21.685 50.320 112.638 1.00 46.89 32 GLU B CA 1
ATOM 1917 C C . GLU B 1 32 ? 22.669 49.171 112.416 1.00 47.36 32 GLU B C 1
ATOM 1918 O O . GLU B 1 32 ? 23.553 48.936 113.244 1.00 47.32 32 GLU B O 1
ATOM 1924 N N . PHE B 1 33 ? 22.521 48.463 111.298 1.00 47.99 33 PHE B N 1
ATOM 1925 C CA . PHE B 1 33 ? 23.404 47.340 110.992 1.00 48.64 33 PHE B CA 1
ATOM 1926 C C . PHE B 1 33 ? 24.872 47.747 111.031 1.00 49.13 33 PHE B C 1
ATOM 1927 O O . PHE B 1 33 ? 25.693 47.060 111.635 1.00 49.08 33 PHE B O 1
ATOM 1935 N N . MET B 1 34 ? 25.205 48.855 110.375 1.00 49.82 34 MET B N 1
ATOM 1936 C CA . MET B 1 34 ? 26.583 49.341 110.366 1.00 50.63 34 MET B CA 1
ATOM 1937 C C . MET B 1 34 ? 26.956 49.853 111.748 1.00 51.18 34 MET B C 1
ATOM 1938 O O . MET B 1 34 ? 28.096 49.715 112.185 1.00 51.17 34 MET B O 1
ATOM 1943 N N . ARG B 1 35 ? 25.990 50.453 112.434 1.00 51.90 35 ARG B N 1
ATOM 1944 C CA . ARG B 1 35 ? 26.238 50.977 113.767 1.00 52.63 35 ARG B CA 1
ATOM 1945 C C . ARG B 1 35 ? 26.657 49.826 114.671 1.00 53.08 35 ARG B C 1
ATOM 1946 O O . ARG B 1 35 ? 27.606 49.943 115.445 1.00 53.17 35 ARG B O 1
ATOM 1954 N N . ASN B 1 36 ? 25.949 48.707 114.563 1.00 53.64 36 ASN B N 1
ATOM 1955 C CA . ASN B 1 36 ? 26.263 47.540 115.374 1.00 54.19 36 ASN B CA 1
ATOM 1956 C C . ASN B 1 36 ? 27.601 46.933 114.974 1.00 54.59 36 ASN B C 1
ATOM 1957 O O . ASN B 1 36 ? 28.439 46.646 115.829 1.00 54.63 36 ASN B O 1
ATOM 1962 N N . PHE B 1 37 ? 27.803 46.748 113.672 1.00 55.05 37 PHE B N 1
ATOM 1963 C CA . PHE B 1 37 ? 29.048 46.177 113.167 1.00 55.55 37 PHE B CA 1
ATOM 1964 C C . PHE B 1 37 ? 30.214 46.962 113.761 1.00 55.81 37 PHE B C 1
ATOM 1965 O O . PHE B 1 37 ? 31.227 46.388 114.165 1.00 55.83 37 PHE B O 1
ATOM 1973 N N . GLN B 1 38 ? 30.055 48.282 113.809 1.00 56.10 38 GLN B N 1
ATOM 1974 C CA . GLN B 1 38 ? 31.073 49.168 114.365 1.00 56.40 38 GLN B CA 1
ATOM 1975 C C . GLN B 1 38 ? 31.448 48.725 115.775 1.00 56.46 38 GLN B C 1
ATOM 1976 O O . GLN B 1 38 ? 32.599 48.381 116.037 1.00 56.52 38 GLN B O 1
ATOM 1982 N N . LYS B 1 39 ? 30.470 48.730 116.675 1.00 56.53 39 LYS B N 1
ATOM 1983 C CA . LYS B 1 39 ? 30.695 48.321 118.061 1.00 56.54 39 LYS B CA 1
ATOM 1984 C C . LYS B 1 39 ? 31.366 46.950 118.123 1.00 56.41 39 LYS B C 1
ATOM 1985 O O . LYS B 1 39 ? 31.877 46.544 119.170 1.00 56.50 39 LYS B O 1
ATOM 1991 N N . GLY B 1 40 ? 31.363 46.246 116.995 1.00 56.19 40 GLY B N 1
ATOM 1992 C CA . GLY B 1 40 ? 31.954 44.923 116.941 1.00 55.78 40 GLY B CA 1
ATOM 1993 C C . GLY B 1 40 ? 30.869 43.906 117.217 1.00 55.50 40 GLY B C 1
ATOM 1994 O O . GLY B 1 40 ? 31.128 42.717 117.395 1.00 55.50 40 GLY B O 1
ATOM 1995 N N . GLN B 1 41 ? 29.635 44.397 117.238 1.00 55.14 41 GLN B N 1
ATOM 1996 C CA . GLN B 1 41 ? 28.467 43.575 117.505 1.00 54.75 41 GLN B CA 1
ATOM 1997 C C . GLN B 1 41 ? 27.814 43.053 116.226 1.00 54.32 41 GLN B C 1
ATOM 1998 O O . GLN B 1 41 ? 26.736 43.506 115.836 1.00 54.32 41 GLN B O 1
ATOM 2004 N N . VAL B 1 42 ? 28.474 42.102 115.577 1.00 53.75 42 VAL B N 1
ATOM 2005 C CA . VAL B 1 42 ? 27.955 41.507 114.352 1.00 53.09 42 VAL B CA 1
ATOM 2006 C C . VAL B 1 42 ? 28.085 39.990 114.452 1.00 52.53 42 VAL B C 1
ATOM 2007 O O . VAL B 1 42 ? 29.160 39.475 114.761 1.00 52.56 42 VAL B O 1
ATOM 2011 N N . THR B 1 43 ? 26.988 39.280 114.198 1.00 51.76 43 THR B N 1
ATOM 2012 C CA . THR B 1 43 ? 26.986 37.823 114.285 1.00 50.95 43 THR B CA 1
ATOM 2013 C C . THR B 1 43 ? 27.438 37.148 112.996 1.00 50.31 43 THR B C 1
ATOM 2014 O O . THR B 1 43 ? 27.659 37.805 111.978 1.00 50.21 43 THR B O 1
ATOM 2018 N N . ARG B 1 44 ? 27.578 35.827 113.056 1.00 49.46 44 ARG B N 1
ATOM 2019 C CA . ARG B 1 44 ? 28.003 35.045 111.904 1.00 48.58 44 ARG B CA 1
ATOM 2020 C C . ARG B 1 44 ? 27.016 35.225 110.753 1.00 47.72 44 ARG B C 1
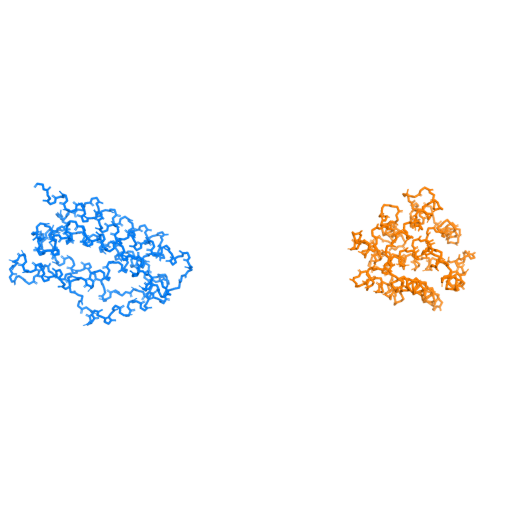ATOM 2021 O O . ARG B 1 44 ? 27.412 35.541 109.631 1.00 47.62 44 ARG B O 1
ATOM 2029 N N . ASP B 1 45 ? 25.731 35.027 111.032 1.00 46.68 45 ASP B N 1
ATOM 2030 C CA . ASP B 1 45 ? 24.710 35.173 110.002 1.00 45.61 45 ASP B CA 1
ATOM 2031 C C . ASP B 1 45 ? 24.771 36.561 109.382 1.00 44.72 45 ASP B C 1
ATOM 2032 O O . ASP B 1 45 ? 24.532 36.729 108.183 1.00 44.69 45 ASP B O 1
ATOM 2037 N N . GLY B 1 46 ? 25.092 37.552 110.208 1.00 43.61 46 GLY B N 1
ATOM 2038 C CA . GLY B 1 46 ? 25.180 38.918 109.729 1.00 42.16 46 GLY B CA 1
ATOM 2039 C C . GLY B 1 46 ? 26.378 39.139 108.826 1.00 41.13 46 GLY B C 1
ATOM 2040 O O . GLY B 1 46 ? 26.251 39.728 107.753 1.00 40.98 46 GLY B O 1
ATOM 2041 N N . PHE B 1 47 ? 27.543 38.666 109.254 1.00 40.11 47 PHE B N 1
ATOM 2042 C CA . PHE B 1 47 ? 28.756 38.831 108.464 1.00 39.09 47 PHE B CA 1
ATOM 2043 C C . PHE B 1 47 ? 28.628 38.116 107.129 1.00 38.44 47 PHE B C 1
ATOM 2044 O O . PHE B 1 47 ? 29.054 38.639 106.100 1.00 38.34 47 PHE B O 1
ATOM 2052 N N . LYS B 1 48 ? 28.046 36.919 107.152 1.00 37.60 48 LYS B N 1
ATOM 2053 C CA . LYS B 1 48 ? 27.861 36.142 105.934 1.00 36.81 48 LYS B CA 1
ATOM 2054 C C . LYS B 1 48 ? 26.965 36.893 104.950 1.00 36.24 48 LYS B C 1
ATOM 2055 O O . LYS B 1 48 ? 27.254 36.934 103.752 1.00 36.07 48 LYS B O 1
ATOM 2061 N N . LEU B 1 49 ? 25.885 37.489 105.453 1.00 35.43 49 LEU B N 1
ATOM 2062 C CA . LEU B 1 49 ? 24.976 38.249 104.599 1.00 34.69 49 LEU B CA 1
ATOM 2063 C C . LEU B 1 49 ? 25.731 39.401 103.944 1.00 34.14 49 LEU B C 1
ATOM 2064 O O . LEU B 1 49 ? 25.537 39.690 102.764 1.00 34.05 49 LEU B O 1
ATOM 2069 N N . VAL B 1 50 ? 26.590 40.051 104.724 1.00 33.47 50 VAL B N 1
ATOM 2070 C CA . VAL B 1 50 ? 27.399 41.164 104.238 1.00 32.91 50 VAL B CA 1
ATOM 2071 C C . VAL B 1 50 ? 28.321 40.693 103.116 1.00 32.36 50 VAL B C 1
ATOM 2072 O O . VAL B 1 50 ? 28.392 41.325 102.061 1.00 32.20 50 VAL B O 1
ATOM 2076 N N . MET B 1 51 ? 29.020 39.584 103.351 1.00 31.62 51 MET B N 1
ATOM 2077 C CA . MET B 1 51 ? 29.939 39.032 102.358 1.00 30.89 51 MET B CA 1
ATOM 2078 C C . MET B 1 51 ? 29.214 38.612 101.083 1.00 30.33 51 MET B C 1
ATOM 2079 O O . MET B 1 51 ? 29.750 38.763 99.986 1.00 30.24 51 MET B O 1
ATOM 2084 N N . ALA B 1 52 ? 28.006 38.075 101.228 1.00 29.48 52 ALA B N 1
ATOM 2085 C CA . ALA B 1 52 ? 27.230 37.652 100.067 1.00 28.80 52 ALA B CA 1
ATOM 2086 C C . ALA B 1 52 ? 26.821 38.890 99.271 1.00 28.30 52 ALA B C 1
ATOM 2087 O O . ALA B 1 52 ? 26.918 38.919 98.035 1.00 28.13 52 ALA B O 1
ATOM 2089 N N . SER B 1 53 ? 26.366 39.917 99.980 1.00 27.71 53 SER B N 1
ATOM 2090 C CA . SER B 1 53 ? 25.956 41.150 99.325 1.00 27.25 53 SER B CA 1
ATOM 2091 C C . SER B 1 53 ? 27.115 41.683 98.498 1.00 26.79 53 SER B C 1
ATOM 2092 O O . SER B 1 53 ? 26.962 41.969 97.318 1.00 26.77 53 SER B O 1
ATOM 2095 N N . LEU B 1 54 ? 28.279 41.803 99.127 1.00 26.41 54 LEU B N 1
ATOM 2096 C CA . LEU B 1 54 ? 29.469 42.310 98.455 1.00 26.05 54 LEU B CA 1
ATOM 2097 C C . LEU B 1 54 ? 29.820 41.520 97.199 1.00 25.81 54 LEU B C 1
ATOM 2098 O O . LEU B 1 54 ? 30.207 42.093 96.187 1.00 25.63 54 LEU B O 1
ATOM 2103 N N . TYR B 1 55 ? 29.698 40.200 97.264 1.00 25.60 55 TYR B N 1
ATOM 2104 C CA . TYR B 1 55 ? 29.996 39.367 96.108 1.00 25.29 55 TYR B CA 1
ATOM 2105 C C . TYR B 1 55 ? 29.096 39.736 94.928 1.00 25.20 55 TYR B C 1
ATOM 2106 O O . TYR B 1 55 ? 29.584 39.989 93.821 1.00 25.01 55 TYR B O 1
ATOM 2115 N N . HIS B 1 56 ? 27.784 39.781 95.161 1.00 25.07 56 HIS B N 1
ATOM 2116 C CA . HIS B 1 56 ? 26.837 40.111 94.096 1.00 25.06 56 HIS B CA 1
ATOM 2117 C C . HIS B 1 56 ? 27.097 41.509 93.533 1.00 24.91 56 HIS B C 1
ATOM 2118 O O . HIS B 1 56 ? 27.038 41.728 92.319 1.00 24.71 56 HIS B O 1
ATOM 2125 N N . ILE B 1 57 ? 27.395 42.448 94.419 1.00 24.70 57 ILE B N 1
ATOM 2126 C CA . ILE B 1 57 ? 27.652 43.819 94.004 1.00 24.71 57 ILE B CA 1
ATOM 2127 C C . ILE B 1 57 ? 28.931 43.908 93.161 1.00 24.71 57 ILE B C 1
ATOM 2128 O O . ILE B 1 57 ? 28.936 44.497 92.081 1.00 24.48 57 ILE B O 1
ATOM 2133 N N . TYR B 1 58 ? 30.016 43.318 93.644 1.00 24.75 58 TYR B N 1
ATOM 2134 C CA . TYR B 1 58 ? 31.264 43.379 92.888 1.00 24.96 58 TYR B CA 1
ATOM 2135 C C . TYR B 1 58 ? 31.233 42.594 91.587 1.00 25.03 58 TYR B C 1
ATOM 2136 O O . TYR B 1 58 ? 31.899 42.970 90.620 1.00 25.01 58 TYR B O 1
ATOM 2145 N N . VAL B 1 59 ? 30.467 41.506 91.557 1.00 25.13 59 VAL B N 1
ATOM 2146 C CA . VAL B 1 59 ? 30.359 40.709 90.341 1.00 25.22 59 VAL B CA 1
ATOM 2147 C C . VAL B 1 59 ? 29.765 41.597 89.254 1.00 25.25 59 VAL B C 1
ATOM 2148 O O . VAL B 1 59 ? 30.276 41.655 88.136 1.00 25.29 59 VAL B O 1
ATOM 2152 N N . ALA B 1 60 ? 28.691 42.297 89.592 1.00 25.25 60 ALA B N 1
ATOM 2153 C CA . ALA B 1 60 ? 28.027 43.174 88.639 1.00 25.39 60 ALA B CA 1
ATOM 2154 C C . ALA B 1 60 ? 28.897 44.381 88.280 1.00 25.47 60 ALA B C 1
ATOM 2155 O O . ALA B 1 60 ? 29.069 44.705 87.102 1.00 25.37 60 ALA B O 1
ATOM 2157 N N . LEU B 1 61 ? 29.444 45.040 89.297 1.00 25.61 61 LEU B N 1
ATOM 2158 C CA . LEU B 1 61 ? 30.287 46.207 89.072 1.00 25.87 61 LEU B CA 1
ATOM 2159 C C . LEU B 1 61 ? 31.487 45.916 88.164 1.00 26.10 61 LEU B C 1
ATOM 2160 O O . LEU B 1 61 ? 31.768 46.678 87.241 1.00 26.29 61 LEU B O 1
ATOM 2165 N N . GLU B 1 62 ? 32.185 44.811 88.409 1.00 26.41 62 GLU B N 1
ATOM 2166 C CA . GLU B 1 62 ? 33.365 44.493 87.617 1.00 26.65 62 GLU B CA 1
ATOM 2167 C C . GLU B 1 62 ? 33.047 43.976 86.215 1.00 27.12 62 GLU B C 1
ATOM 2168 O O . GLU B 1 62 ? 33.857 44.127 85.300 1.00 27.04 62 GLU B O 1
ATOM 2174 N N . GLU B 1 63 ? 31.867 43.395 86.021 1.00 27.73 63 GLU B N 1
ATOM 2175 C CA . GLU B 1 63 ? 31.495 42.962 84.672 1.00 28.37 63 GLU B CA 1
ATOM 2176 C C . GLU B 1 63 ? 31.268 44.223 83.841 1.00 28.43 63 GLU B C 1
ATOM 2177 O O . GLU B 1 63 ? 31.632 44.275 82.664 1.00 28.37 63 GLU B O 1
ATOM 2183 N N . GLU B 1 64 ? 30.655 45.234 84.450 1.00 28.48 64 GLU B N 1
ATOM 2184 C CA . GLU B 1 64 ? 30.394 46.494 83.747 1.00 28.60 64 GLU B CA 1
ATOM 2185 C C . GLU B 1 64 ? 31.676 47.300 83.540 1.00 28.73 64 GLU B C 1
ATOM 2186 O O . GLU B 1 64 ? 31.823 48.012 82.547 1.00 28.44 64 GLU B O 1
ATOM 2192 N N . ILE B 1 65 ? 32.601 47.204 84.485 1.00 28.90 65 ILE B N 1
ATOM 2193 C CA . ILE B 1 65 ? 33.860 47.913 84.332 1.00 29.41 65 ILE B CA 1
ATOM 2194 C C . ILE B 1 65 ? 34.606 47.280 83.156 1.00 29.80 65 ILE B C 1
ATOM 2195 O O . ILE B 1 65 ? 35.216 47.976 82.343 1.00 29.81 65 ILE B O 1
ATOM 2200 N N . GLU B 1 66 ? 34.545 45.956 83.056 1.00 30.39 66 GLU B N 1
ATOM 2201 C CA . GLU B 1 66 ? 35.228 45.265 81.969 1.00 31.03 66 GLU B CA 1
ATOM 2202 C C . GLU B 1 66 ? 34.598 45.594 80.627 1.00 31.41 66 GLU B C 1
ATOM 2203 O O . GLU B 1 66 ? 35.299 45.732 79.622 1.00 31.38 66 GLU B O 1
ATOM 2209 N N . ARG B 1 67 ? 33.277 45.737 80.612 1.00 31.81 67 ARG B N 1
ATOM 2210 C CA . ARG B 1 67 ? 32.582 46.063 79.374 1.00 32.34 67 ARG B CA 1
ATOM 2211 C C . ARG B 1 67 ? 32.967 47.461 78.899 1.00 32.47 67 ARG B C 1
ATOM 2212 O O . ARG B 1 67 ? 33.050 47.713 77.700 1.00 32.45 67 ARG B O 1
ATOM 2220 N N . ASN B 1 68 ? 33.217 48.366 79.840 1.00 32.62 68 ASN B N 1
ATOM 2221 C CA . ASN B 1 68 ? 33.550 49.744 79.488 1.00 32.89 68 ASN B CA 1
ATOM 2222 C C . ASN B 1 68 ? 34.985 50.188 79.761 1.00 32.99 68 ASN B C 1
ATOM 2223 O O . ASN B 1 68 ? 35.283 51.380 79.718 1.00 32.84 68 ASN B O 1
ATOM 2228 N N . LYS B 1 69 ? 35.875 49.237 80.017 1.00 33.29 69 LYS B N 1
ATOM 2229 C CA . LYS B 1 69 ? 37.254 49.574 80.337 1.00 33.56 69 LYS B CA 1
ATOM 2230 C C . LYS B 1 69 ? 37.967 50.425 79.290 1.00 33.73 69 LYS B C 1
ATOM 2231 O O . LYS B 1 69 ? 38.817 51.245 79.635 1.00 33.67 69 LYS B O 1
ATOM 2237 N N . GLU B 1 70 ? 37.617 50.247 78.020 1.00 33.85 70 GLU B N 1
ATOM 2238 C CA . GLU B 1 70 ? 38.262 51.008 76.948 1.00 34.09 70 GLU B CA 1
ATOM 2239 C C . GLU B 1 70 ? 37.633 52.375 76.685 1.00 34.10 70 GLU B C 1
ATOM 2240 O O . GLU B 1 70 ? 38.238 53.226 76.031 1.00 34.14 70 GLU B O 1
ATOM 2246 N N . SER B 1 71 ? 36.420 52.593 77.182 1.00 34.10 71 SER B N 1
ATOM 2247 C CA . SER B 1 71 ? 35.756 53.873 76.958 1.00 34.07 71 SER B CA 1
ATOM 2248 C C . SER B 1 71 ? 36.425 55.023 77.689 1.00 33.97 71 SER B C 1
ATOM 2249 O O . SER B 1 71 ? 36.934 54.861 78.802 1.00 34.12 71 SER B O 1
ATOM 2252 N N . PRO B 1 72 ? 36.436 56.211 77.064 1.00 33.81 72 PRO B N 1
ATOM 2253 C CA . PRO B 1 72 ? 37.042 57.404 77.656 1.00 33.60 72 PRO B CA 1
ATOM 2254 C C . PRO B 1 72 ? 36.310 57.829 78.928 1.00 33.34 72 PRO B C 1
ATOM 2255 O O . PRO B 1 72 ? 36.848 58.574 79.746 1.00 33.21 72 PRO B O 1
ATOM 2259 N N . VAL B 1 73 ? 35.079 57.349 79.091 1.00 33.01 73 VAL B N 1
ATOM 2260 C CA . VAL B 1 73 ? 34.290 57.707 80.261 1.00 32.73 73 VAL B CA 1
ATOM 2261 C C . VAL B 1 73 ? 34.679 56.920 81.507 1.00 32.44 73 VAL B C 1
ATOM 2262 O O . VAL B 1 73 ? 34.243 57.259 82.606 1.00 32.59 73 VAL B O 1
ATOM 2266 N N . PHE B 1 74 ? 35.489 55.872 81.344 1.00 32.13 74 PHE B N 1
ATOM 2267 C CA . PHE B 1 74 ? 35.919 55.083 82.500 1.00 31.74 74 PHE B CA 1
ATOM 2268 C C . PHE B 1 74 ? 37.408 54.723 82.524 1.00 31.56 74 PHE B C 1
ATOM 2269 O O . PHE B 1 74 ? 37.992 54.604 83.599 1.00 31.46 74 PHE B O 1
ATOM 2277 N N . ALA B 1 75 ? 38.015 54.549 81.350 1.00 31.33 75 ALA B N 1
ATOM 2278 C CA . ALA B 1 75 ? 39.431 54.185 81.249 1.00 31.03 75 ALA B CA 1
ATOM 2279 C C . ALA B 1 75 ? 40.357 54.846 82.280 1.00 30.78 75 ALA B C 1
ATOM 2280 O O . ALA B 1 75 ? 41.213 54.178 82.863 1.00 30.84 75 ALA B O 1
ATOM 2282 N N . PRO B 1 76 ? 40.212 56.163 82.514 1.00 30.54 76 PRO B N 1
ATOM 2283 C CA . PRO B 1 76 ? 41.083 56.819 83.494 1.00 30.23 76 PRO B CA 1
ATOM 2284 C C . PRO B 1 76 ? 41.108 56.166 84.879 1.00 30.00 76 PRO B C 1
ATOM 2285 O O . PRO B 1 76 ? 42.131 56.195 85.563 1.00 29.96 76 PRO B O 1
ATOM 2289 N N . VAL B 1 77 ? 39.992 55.578 85.300 1.00 29.49 77 VAL B N 1
ATOM 2290 C CA . VAL B 1 77 ? 39.953 54.938 86.611 1.00 29.02 77 VAL B CA 1
ATOM 2291 C C . VAL B 1 77 ? 39.921 53.411 86.525 1.00 28.70 77 VAL B C 1
ATOM 2292 O O . VAL B 1 77 ? 39.464 52.732 87.453 1.00 28.69 77 VAL B O 1
ATOM 2296 N N . TYR B 1 78 ? 40.410 52.867 85.415 1.00 28.17 78 TYR B N 1
ATOM 2297 C CA . TYR B 1 78 ? 40.448 51.419 85.254 1.00 27.85 78 TYR B CA 1
ATOM 2298 C C . TYR B 1 78 ? 41.724 50.898 85.921 1.00 27.72 78 TYR B C 1
ATOM 2299 O O . TYR B 1 78 ? 42.831 51.090 85.403 1.00 27.40 78 TYR B O 1
ATOM 2308 N N . PHE B 1 79 ? 41.555 50.262 87.080 1.00 27.60 79 PHE B N 1
ATOM 2309 C CA . PHE B 1 79 ? 42.668 49.708 87.860 1.00 27.64 79 PHE B CA 1
ATOM 2310 C C . PHE B 1 79 ? 42.347 48.260 88.238 1.00 27.73 79 PHE B C 1
ATOM 2311 O O . PHE B 1 79 ? 42.142 47.941 89.414 1.00 27.74 79 PHE B O 1
ATOM 2319 N N . PRO B 1 80 ? 42.320 47.362 87.245 1.00 27.81 80 PRO B N 1
ATOM 2320 C CA . PRO B 1 80 ? 42.015 45.949 87.459 1.00 27.85 80 PRO B CA 1
ATOM 2321 C C . PRO B 1 80 ? 42.877 45.222 88.490 1.00 27.86 80 PRO B C 1
ATOM 2322 O O . PRO B 1 80 ? 42.352 44.614 89.420 1.00 27.98 80 PRO B O 1
ATOM 2326 N N . GLU B 1 81 ? 44.194 45.297 88.347 1.00 27.78 81 GLU B N 1
ATOM 2327 C CA . GLU B 1 81 ? 45.077 44.601 89.280 1.00 27.72 81 GLU B CA 1
ATOM 2328 C C . GLU B 1 81 ? 45.037 45.144 90.706 1.00 27.35 81 GLU B C 1
ATOM 2329 O O . GLU B 1 81 ? 45.042 44.376 91.669 1.00 27.24 81 GLU B O 1
ATOM 2335 N N . GLU B 1 82 ? 44.989 46.466 90.842 1.00 26.99 82 GLU B N 1
ATOM 2336 C CA . GLU B 1 82 ? 44.973 47.081 92.159 1.00 26.71 82 GLU B CA 1
ATOM 2337 C C . GLU B 1 82 ? 43.669 46.909 92.922 1.00 26.45 82 GLU B C 1
ATOM 2338 O O . GLU B 1 82 ? 43.682 46.735 94.141 1.00 26.21 82 GLU B O 1
ATOM 2344 N N . LEU B 1 83 ? 42.551 46.922 92.200 1.00 26.14 83 LEU B N 1
ATOM 2345 C CA . LEU B 1 83 ? 41.236 46.873 92.838 1.00 26.14 83 LEU B CA 1
ATOM 2346 C C . LEU B 1 83 ? 40.313 45.660 92.727 1.00 26.14 83 LEU B C 1
ATOM 2347 O O . LEU B 1 83 ? 39.478 45.472 93.614 1.00 26.39 83 LEU B O 1
ATOM 2352 N N . HIS B 1 84 ? 40.427 44.844 91.681 1.00 26.11 84 HIS B N 1
ATOM 2353 C CA . HIS B 1 84 ? 39.488 43.721 91.541 1.00 26.02 84 HIS B CA 1
ATOM 2354 C C . HIS B 1 84 ? 39.255 42.961 92.837 1.00 25.74 84 HIS B C 1
ATOM 2355 O O . HIS B 1 84 ? 40.196 42.589 93.532 1.00 25.75 84 HIS B O 1
ATOM 2362 N N . ARG B 1 85 ? 37.984 42.741 93.159 1.00 25.42 85 ARG B N 1
ATOM 2363 C CA . ARG B 1 85 ? 37.614 42.067 94.399 1.00 25.15 85 ARG B CA 1
ATOM 2364 C C . ARG B 1 85 ? 36.800 40.778 94.200 1.00 24.98 85 ARG B C 1
ATOM 2365 O O . ARG B 1 85 ? 36.646 39.980 95.134 1.00 24.85 85 ARG B O 1
ATOM 2373 N N . LYS B 1 86 ? 36.280 40.569 92.994 1.00 24.72 86 LYS B N 1
ATOM 2374 C CA . LYS B 1 86 ? 35.470 39.381 92.710 1.00 24.73 86 LYS B CA 1
ATOM 2375 C C . LYS B 1 86 ? 36.147 38.078 93.119 1.00 24.48 86 LYS B C 1
ATOM 2376 O O . LYS B 1 86 ? 35.538 37.242 93.792 1.00 24.60 86 LYS B O 1
ATOM 2382 N N . ALA B 1 87 ? 37.400 37.899 92.715 1.00 24.03 87 ALA B N 1
ATOM 2383 C CA . ALA B 1 87 ? 38.132 36.682 93.052 1.00 23.65 87 ALA B CA 1
ATOM 2384 C C . ALA B 1 87 ? 38.279 36.516 94.568 1.00 23.39 87 ALA B C 1
ATOM 2385 O O . ALA B 1 87 ? 38.140 35.417 95.094 1.00 23.14 87 ALA B O 1
ATOM 2387 N N . ALA B 1 88 ? 38.566 37.611 95.260 1.00 23.14 88 ALA B N 1
ATOM 2388 C CA . ALA B 1 88 ? 38.735 37.560 96.711 1.00 23.09 88 ALA B CA 1
ATOM 2389 C C . ALA B 1 88 ? 37.443 37.118 97.391 1.00 23.02 88 ALA B C 1
ATOM 2390 O O . ALA B 1 88 ? 37.466 36.335 98.341 1.00 23.02 88 ALA B O 1
ATOM 2392 N N . LEU B 1 89 ? 36.316 37.619 96.899 1.00 23.02 89 LEU B N 1
ATOM 2393 C CA . LEU B 1 89 ? 35.029 37.275 97.485 1.00 23.15 89 LEU B CA 1
ATOM 2394 C C . LEU B 1 89 ? 34.658 35.830 97.195 1.00 23.28 89 LEU B C 1
ATOM 2395 O O . LEU B 1 89 ? 34.024 35.175 98.019 1.00 23.08 89 LEU B O 1
ATOM 2400 N N . GLU B 1 90 ? 35.053 35.327 96.027 1.00 23.27 90 GLU B N 1
ATOM 2401 C CA . GLU B 1 90 ? 34.769 33.934 95.692 1.00 23.28 90 GLU B CA 1
ATOM 2402 C C . GLU B 1 90 ? 35.490 33.043 96.708 1.00 23.42 90 GLU B C 1
ATOM 2403 O O . GLU B 1 90 ? 34.918 32.095 97.253 1.00 23.43 90 GLU B O 1
ATOM 2409 N N . GLN B 1 91 ? 36.751 33.357 96.959 1.00 23.68 91 GLN B N 1
ATOM 2410 C CA . GLN B 1 91 ? 37.556 32.620 97.925 1.00 23.94 91 GLN B CA 1
ATOM 2411 C C . GLN B 1 91 ? 36.871 32.663 99.291 1.00 24.12 91 GLN B C 1
ATOM 2412 O O . GLN B 1 91 ? 36.733 31.641 99.968 1.00 24.02 91 GLN B O 1
ATOM 2418 N N . ASP B 1 92 ? 36.447 33.858 99.686 1.00 24.25 92 ASP B N 1
ATOM 2419 C CA . ASP B 1 92 ? 35.794 34.051 100.977 1.00 24.53 92 ASP B CA 1
ATOM 2420 C C . ASP B 1 92 ? 34.469 33.310 101.119 1.00 24.82 92 ASP B C 1
ATOM 2421 O O . ASP B 1 92 ? 34.229 32.648 102.132 1.00 24.99 92 ASP B O 1
ATOM 2426 N N . LEU B 1 93 ? 33.606 33.409 100.116 1.00 25.03 93 LEU B N 1
ATOM 2427 C CA . LEU B 1 93 ? 32.320 32.730 100.186 1.00 25.49 93 LEU B CA 1
ATOM 2428 C C . LEU B 1 93 ? 32.473 31.211 100.234 1.00 25.84 93 LEU B C 1
ATOM 2429 O O . LEU B 1 93 ? 31.666 30.520 100.860 1.00 25.80 93 LEU B O 1
ATOM 2434 N N . ALA B 1 94 ? 33.511 30.687 99.587 1.00 26.30 94 ALA B N 1
ATOM 2435 C CA . ALA B 1 94 ? 33.740 29.245 99.600 1.00 26.85 94 ALA B CA 1
ATOM 2436 C C . ALA B 1 94 ? 34.027 28.824 101.042 1.00 27.20 94 ALA B C 1
ATOM 2437 O O . ALA B 1 94 ? 33.660 27.732 101.469 1.00 27.22 94 ALA B O 1
ATOM 2439 N N . PHE B 1 95 ? 34.684 29.701 101.792 1.00 27.54 95 PHE B N 1
ATOM 2440 C CA . PHE B 1 95 ? 34.984 29.409 103.185 1.00 28.05 95 PHE B CA 1
ATOM 2441 C C . PHE B 1 95 ? 33.720 29.522 104.034 1.00 28.30 95 PHE B C 1
ATOM 2442 O O . PHE B 1 95 ? 33.380 28.606 104.780 1.00 28.22 95 PHE B O 1
ATOM 2450 N N . TRP B 1 96 ? 33.024 30.650 103.917 1.00 28.61 96 TRP B N 1
ATOM 2451 C CA . TRP B 1 96 ? 31.814 30.870 104.705 1.00 29.14 96 TRP B CA 1
ATOM 2452 C C . TRP B 1 96 ? 30.618 29.987 104.366 1.00 29.39 96 TRP B C 1
ATOM 2453 O O . TRP B 1 96 ? 29.841 29.627 105.259 1.00 29.25 96 TRP B O 1
ATOM 2464 N N . TYR B 1 97 ? 30.462 29.638 103.091 1.00 29.64 97 TYR B N 1
ATOM 2465 C CA . TYR B 1 97 ? 29.324 28.829 102.672 1.00 30.10 97 TYR B CA 1
ATOM 2466 C C . TYR B 1 97 ? 29.654 27.438 102.145 1.00 30.41 97 TYR B C 1
ATOM 2467 O O . TYR B 1 97 ? 28.747 26.674 101.832 1.00 30.59 97 TYR B O 1
ATOM 2476 N N . GLY B 1 98 ? 30.936 27.109 102.045 1.00 30.74 98 GLY B N 1
ATOM 2477 C CA . GLY B 1 98 ? 31.314 25.796 101.555 1.00 31.27 98 GLY B CA 1
ATOM 2478 C C . GLY B 1 98 ? 31.515 25.709 100.050 1.00 31.67 98 GLY B C 1
ATOM 2479 O O . GLY B 1 98 ? 31.186 26.641 99.319 1.00 31.54 98 GLY B O 1
ATOM 2480 N N . PRO B 1 99 ? 32.044 24.578 99.555 1.00 32.00 99 PRO B N 1
ATOM 2481 C CA . PRO B 1 99 ? 32.308 24.328 98.133 1.00 32.31 99 PRO B CA 1
ATOM 2482 C C . PRO B 1 99 ? 31.143 24.643 97.205 1.00 32.61 99 PRO B C 1
ATOM 2483 O O . PRO B 1 99 ? 31.346 24.978 96.038 1.00 32.73 99 PRO B O 1
ATOM 2487 N N . ARG B 1 100 ? 29.921 24.524 97.712 1.00 32.89 100 ARG B N 1
ATOM 2488 C CA . ARG B 1 100 ? 28.745 24.808 96.898 1.00 33.28 100 ARG B CA 1
ATOM 2489 C C . ARG B 1 100 ? 28.107 26.145 97.257 1.00 33.25 100 ARG B C 1
ATOM 2490 O O . ARG B 1 100 ? 26.890 26.322 97.165 1.00 33.14 100 ARG B O 1
ATOM 2498 N N . TRP B 1 101 ? 28.956 27.089 97.644 1.00 33.27 101 TRP B N 1
ATOM 2499 C CA . TRP B 1 101 ? 28.510 28.419 98.020 1.00 33.20 101 TRP B CA 1
ATOM 2500 C C . TRP B 1 101 ? 27.637 29.095 96.969 1.00 33.35 101 TRP B C 1
ATOM 2501 O O . TRP B 1 101 ? 26.575 29.626 97.284 1.00 33.23 101 TRP B O 1
ATOM 2512 N N . GLN B 1 102 ? 28.072 29.067 95.716 1.00 33.54 102 GLN B N 1
ATOM 2513 C CA . GLN B 1 102 ? 27.320 29.735 94.670 1.00 33.85 102 GLN B CA 1
ATOM 2514 C C . GLN B 1 102 ? 25.867 29.291 94.612 1.00 33.95 102 GLN B C 1
ATOM 2515 O O . GLN B 1 102 ? 24.980 30.087 94.301 1.00 33.99 102 GLN B O 1
ATOM 2521 N N . GLU B 1 103 ? 25.622 28.027 94.938 1.00 34.01 103 GLU B N 1
ATOM 2522 C CA . GLU B 1 103 ? 24.274 27.468 94.906 1.00 34.05 103 GLU B CA 1
ATOM 2523 C C . GLU B 1 103 ? 23.433 27.794 96.136 1.00 33.89 103 GLU B C 1
ATOM 2524 O O . GLU B 1 103 ? 22.209 27.675 96.094 1.00 33.88 103 GLU B O 1
ATOM 2530 N N . VAL B 1 104 ? 24.070 28.211 97.225 1.00 33.55 104 VAL B N 1
ATOM 2531 C CA . VAL B 1 104 ? 23.318 28.486 98.441 1.00 33.34 104 VAL B CA 1
ATOM 2532 C C . VAL B 1 104 ? 23.345 29.915 98.987 1.00 33.03 104 VAL B C 1
ATOM 2533 O O . VAL B 1 104 ? 22.534 30.258 99.849 1.00 33.04 104 VAL B O 1
ATOM 2537 N N . ILE B 1 105 ? 24.254 30.757 98.504 1.00 32.63 105 ILE B N 1
ATOM 2538 C CA . ILE B 1 105 ? 24.307 32.121 99.023 1.00 32.26 105 ILE B CA 1
ATOM 2539 C C . ILE B 1 105 ? 22.997 32.849 98.777 1.00 32.04 105 ILE B C 1
ATOM 2540 O O . ILE B 1 105 ? 22.318 32.618 97.775 1.00 31.80 105 ILE B O 1
ATOM 2545 N N . PRO B 1 106 ? 22.610 33.730 99.707 1.00 31.94 106 PRO B N 1
ATOM 2546 C CA . PRO B 1 106 ? 21.363 34.475 99.546 1.00 31.99 106 PRO B CA 1
ATOM 2547 C C . PRO B 1 106 ? 21.498 35.580 98.509 1.00 32.01 106 PRO B C 1
ATOM 2548 O O . PRO B 1 106 ? 22.587 36.125 98.307 1.00 32.14 106 PRO B O 1
ATOM 2552 N N . TYR B 1 107 ? 20.387 35.890 97.849 1.00 31.88 107 TYR B N 1
ATOM 2553 C CA . TYR B 1 107 ? 20.335 36.949 96.848 1.00 31.74 107 TYR B CA 1
ATOM 2554 C C . TYR B 1 107 ? 19.003 37.648 97.097 1.00 31.57 107 TYR B C 1
ATOM 2555 O O . TYR B 1 107 ? 17.995 37.363 96.449 1.00 31.53 107 TYR B O 1
ATOM 2564 N N . THR B 1 108 ? 19.026 38.563 98.059 1.00 31.41 108 THR B N 1
ATOM 2565 C CA . THR B 1 108 ? 17.849 39.311 98.480 1.00 31.32 108 THR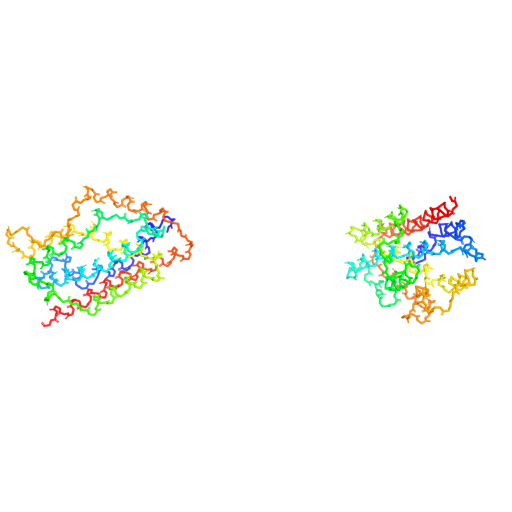 B CA 1
ATOM 2566 C C . THR B 1 108 ? 17.433 40.435 97.540 1.00 31.14 108 THR B C 1
ATOM 2567 O O . THR B 1 108 ? 18.199 40.855 96.675 1.00 31.15 108 THR B O 1
ATOM 2571 N N . PRO B 1 109 ? 16.198 40.942 97.704 1.00 30.96 109 PRO B N 1
ATOM 2572 C CA . PRO B 1 109 ? 15.674 42.024 96.866 1.00 30.75 109 PRO B CA 1
ATOM 2573 C C . PRO B 1 109 ? 16.558 43.274 96.846 1.00 30.51 109 PRO B C 1
ATOM 2574 O O . PRO B 1 109 ? 16.751 43.883 95.793 1.00 30.50 109 PRO B O 1
ATOM 2578 N N . ALA B 1 110 ? 17.091 43.658 98.003 1.00 30.08 110 ALA B N 1
ATOM 2579 C CA . ALA B 1 110 ? 17.946 44.840 98.068 1.00 29.71 110 ALA B CA 1
ATOM 2580 C C . ALA B 1 110 ? 19.268 44.577 97.335 1.00 29.51 110 ALA B C 1
ATOM 2581 O O . ALA B 1 110 ? 19.873 45.497 96.782 1.00 29.40 110 ALA B O 1
ATOM 2583 N N . MET B 1 111 ? 19.712 43.324 97.338 1.00 29.19 111 MET B N 1
ATOM 2584 C CA . MET B 1 111 ? 20.944 42.965 96.639 1.00 29.12 111 MET B CA 1
ATOM 2585 C C . MET B 1 111 ? 20.681 43.058 95.138 1.00 29.29 111 MET B C 1
ATOM 2586 O O . MET B 1 111 ? 21.478 43.613 94.383 1.00 29.37 111 MET B O 1
ATOM 2591 N N . GLN B 1 112 ? 19.539 42.520 94.724 1.00 29.54 112 GLN B N 1
ATOM 2592 C CA . GLN B 1 112 ? 19.141 42.508 93.319 1.00 29.80 112 GLN B CA 1
ATOM 2593 C C . GLN B 1 112 ? 18.969 43.911 92.763 1.00 29.61 112 GLN B C 1
ATOM 2594 O O . GLN B 1 112 ? 19.297 44.172 91.603 1.00 29.62 112 GLN B O 1
ATOM 2600 N N . ARG B 1 113 ? 18.448 44.816 93.584 1.00 29.43 113 ARG B N 1
ATOM 2601 C CA . ARG B 1 113 ? 18.239 46.187 93.147 1.00 29.24 113 ARG B CA 1
ATOM 2602 C C . ARG B 1 113 ? 19.566 46.867 92.850 1.00 28.98 113 ARG B C 1
ATOM 2603 O O . ARG B 1 113 ? 19.700 47.589 91.854 1.00 28.81 113 ARG B O 1
ATOM 2611 N N . TYR B 1 114 ? 20.541 46.630 93.722 1.00 28.62 114 TYR B N 1
ATOM 2612 C CA . TYR B 1 114 ? 21.874 47.202 93.570 1.00 28.33 114 TYR B CA 1
ATOM 2613 C C . TYR B 1 114 ? 22.455 46.655 92.257 1.00 28.21 114 TYR B C 1
ATOM 2614 O O . TYR B 1 114 ? 22.899 47.415 91.394 1.00 28.17 114 TYR B O 1
ATOM 2623 N N . VAL B 1 115 ? 22.433 45.333 92.115 1.00 28.16 115 VAL B N 1
ATOM 2624 C CA . VAL B 1 115 ? 22.948 44.670 90.927 1.00 28.09 115 VAL B CA 1
ATOM 2625 C C . VAL B 1 115 ? 22.254 45.151 89.660 1.00 28.22 115 VAL B C 1
ATOM 2626 O O . VAL B 1 115 ? 22.896 45.353 88.630 1.00 28.20 115 VAL B O 1
ATOM 2630 N N . LYS B 1 116 ? 20.943 45.340 89.735 1.00 28.26 116 LYS B N 1
ATOM 2631 C CA . LYS B 1 116 ? 20.194 45.798 88.578 1.00 28.43 116 LYS B CA 1
ATOM 2632 C C . LYS B 1 116 ? 20.641 47.189 88.158 1.00 28.48 116 LYS B C 1
ATOM 2633 O O . LYS B 1 116 ? 20.875 47.433 86.974 1.00 28.40 116 LYS B O 1
ATOM 2639 N N . ARG B 1 117 ? 20.771 48.096 89.122 1.00 28.61 117 ARG B N 1
ATOM 2640 C CA . ARG B 1 117 ? 21.182 49.458 88.808 1.00 28.97 117 ARG B CA 1
ATOM 2641 C C . ARG B 1 117 ? 22.576 49.488 88.190 1.00 29.20 117 ARG B C 1
ATOM 2642 O O . ARG B 1 117 ? 22.833 50.250 87.245 1.00 29.25 117 ARG B O 1
ATOM 2650 N N . LEU B 1 118 ? 23.474 48.667 88.719 1.00 29.26 118 LEU B N 1
ATOM 2651 C CA . LEU B 1 118 ? 24.837 48.612 88.196 1.00 29.49 118 LEU B CA 1
ATOM 2652 C C . LEU B 1 118 ? 24.840 48.200 86.720 1.00 29.89 118 LEU B C 1
ATOM 2653 O O . LEU B 1 118 ? 25.513 48.819 85.889 1.00 29.76 118 LEU B O 1
ATOM 2658 N N . HIS B 1 119 ? 24.083 47.156 86.391 1.00 30.37 119 HIS B N 1
ATOM 2659 C CA . HIS B 1 119 ? 24.026 46.691 85.012 1.00 30.98 119 HIS B CA 1
ATOM 2660 C C . HIS B 1 119 ? 23.395 47.710 84.071 1.00 31.27 119 HIS B C 1
ATOM 2661 O O . HIS B 1 119 ? 23.830 47.861 82.922 1.00 31.28 119 HIS B O 1
ATOM 2668 N N . GLU B 1 120 ? 22.378 48.414 84.557 1.00 31.51 120 GLU B N 1
ATOM 2669 C CA . GLU B 1 120 ? 21.716 49.426 83.747 1.00 31.83 120 GLU B CA 1
ATOM 2670 C C . GLU B 1 120 ? 22.686 50.560 83.429 1.00 31.78 120 GLU B C 1
ATOM 2671 O O . GLU B 1 120 ? 22.749 51.038 82.291 1.00 31.63 120 GLU B O 1
ATOM 2677 N N . VAL B 1 121 ? 23.442 50.984 84.437 1.00 31.64 121 VAL B N 1
ATOM 2678 C CA . VAL B 1 121 ? 24.419 52.048 84.255 1.00 31.62 121 VAL B CA 1
ATOM 2679 C C . VAL B 1 121 ? 25.534 51.604 83.307 1.00 31.81 121 VAL B C 1
ATOM 2680 O O . VAL B 1 121 ? 25.921 52.345 82.400 1.00 31.75 121 VAL B O 1
ATOM 2684 N N . GLY B 1 122 ? 26.044 50.393 83.522 1.00 31.94 122 GLY B N 1
ATOM 2685 C CA . GLY B 1 122 ? 27.115 49.875 82.684 1.00 32.15 122 GLY B CA 1
ATOM 2686 C C . GLY B 1 122 ? 26.741 49.661 81.224 1.00 32.38 122 GLY B C 1
ATOM 2687 O O . GLY B 1 122 ? 27.539 49.936 80.320 1.00 32.26 122 GLY B O 1
ATOM 2688 N N . ARG B 1 123 ? 25.530 49.170 80.983 1.00 32.56 123 ARG B N 1
ATOM 2689 C CA . ARG B 1 123 ? 25.069 48.919 79.620 1.00 32.93 123 ARG B CA 1
ATOM 2690 C C . ARG B 1 123 ? 24.618 50.160 78.842 1.00 32.82 123 ARG B C 1
ATOM 2691 O O . ARG B 1 123 ? 24.961 50.321 77.668 1.00 32.99 123 ARG B O 1
ATOM 2699 N N . THR B 1 124 ? 23.859 51.040 79.488 1.00 32.66 124 THR B N 1
ATOM 2700 C CA . THR B 1 124 ? 23.321 52.199 78.785 1.00 32.46 124 THR B CA 1
ATOM 2701 C C . THR B 1 124 ? 23.784 53.592 79.172 1.00 32.22 124 THR B C 1
ATOM 2702 O O . THR B 1 124 ? 23.607 54.531 78.399 1.00 32.31 124 THR B O 1
ATOM 2706 N N . GLU B 1 125 ? 24.340 53.757 80.366 1.00 31.87 125 GLU B N 1
ATOM 2707 C CA . GLU B 1 125 ? 24.826 55.073 80.769 1.00 31.51 125 GLU B CA 1
ATOM 2708 C C . GLU B 1 125 ? 26.182 54.922 81.452 1.00 31.23 125 GLU B C 1
ATOM 2709 O O . GLU B 1 125 ? 26.359 55.310 82.609 1.00 31.14 125 GLU B O 1
ATOM 2715 N N . PRO B 1 126 ? 27.161 54.359 80.730 1.00 31.02 126 PRO B N 1
ATOM 2716 C CA . PRO B 1 126 ? 28.516 54.136 81.243 1.00 30.95 126 PRO B CA 1
ATOM 2717 C C . PRO B 1 126 ? 29.236 55.337 81.851 1.00 30.78 126 PRO B C 1
ATOM 2718 O O . PRO B 1 126 ? 30.161 55.154 82.646 1.00 30.95 126 PRO B O 1
ATOM 2722 N N . GLU B 1 127 ? 28.819 56.553 81.503 1.00 30.54 127 GLU B N 1
ATOM 2723 C CA . GLU B 1 127 ? 29.455 57.753 82.050 1.00 30.38 127 GLU B CA 1
ATOM 2724 C C . GLU B 1 127 ? 29.211 57.857 83.549 1.00 29.99 127 GLU B C 1
ATOM 2725 O O . GLU B 1 127 ? 29.917 58.579 84.253 1.00 30.02 127 GLU B O 1
ATOM 2731 N N . LEU B 1 128 ? 28.202 57.139 84.030 1.00 29.55 128 LEU B N 1
ATOM 2732 C CA . LEU B 1 128 ? 27.850 57.159 85.445 1.00 29.21 128 LEU B CA 1
ATOM 2733 C C . LEU B 1 128 ? 28.524 56.060 86.251 1.00 28.92 128 LEU B C 1
ATOM 2734 O O . LEU B 1 128 ? 28.434 56.045 87.479 1.00 28.80 128 LEU B O 1
ATOM 2739 N N . LEU B 1 129 ? 29.191 55.137 85.567 1.00 28.59 129 LEU B N 1
ATOM 2740 C CA . LEU B 1 129 ? 29.831 54.026 86.258 1.00 28.28 129 LEU B CA 1
ATOM 2741 C C . LEU B 1 129 ? 30.875 54.488 87.262 1.00 28.05 129 LEU B C 1
ATOM 2742 O O . LEU B 1 129 ? 31.025 53.882 88.324 1.00 28.01 129 LEU B O 1
ATOM 2747 N N . VAL B 1 130 ? 31.594 55.560 86.943 1.00 27.76 130 VAL B N 1
ATOM 2748 C CA . VAL B 1 130 ? 32.606 56.073 87.865 1.00 27.53 130 VAL B CA 1
ATOM 2749 C C . VAL B 1 130 ? 31.990 56.389 89.230 1.00 27.39 130 VAL B C 1
ATOM 2750 O O . VAL B 1 130 ? 32.658 56.291 90.254 1.00 27.22 130 VAL B O 1
ATOM 2754 N N . ALA B 1 131 ? 30.713 56.761 89.246 1.00 27.30 131 ALA B N 1
ATOM 2755 C CA . ALA B 1 131 ? 30.032 57.081 90.503 1.00 27.21 131 ALA B CA 1
ATOM 2756 C C . ALA B 1 131 ? 29.923 55.865 91.413 1.00 27.15 131 ALA B C 1
ATOM 2757 O O . ALA B 1 131 ? 30.070 55.975 92.627 1.00 27.13 131 ALA B O 1
ATOM 2759 N N . HIS B 1 132 ? 29.647 54.706 90.826 1.00 27.10 132 HIS B N 1
ATOM 2760 C CA . HIS B 1 132 ? 29.524 53.484 91.606 1.00 27.12 132 HIS B CA 1
ATOM 2761 C C . HIS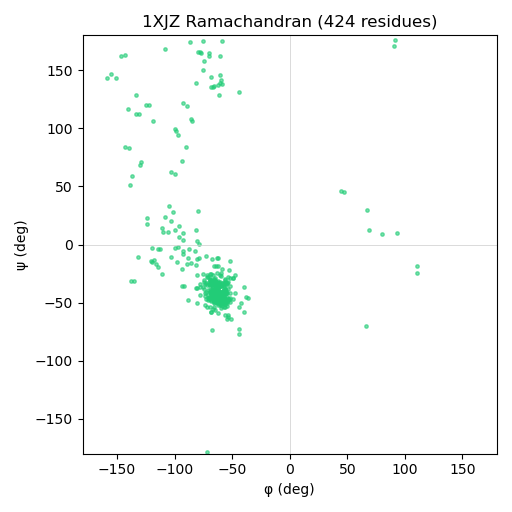 B 1 132 ? 30.874 52.904 92.009 1.00 27.15 132 HIS B C 1
ATOM 2762 O O . HIS B 1 132 ? 31.009 52.345 93.100 1.00 27.00 132 HIS B O 1
ATOM 2769 N N . ALA B 1 133 ? 31.859 53.020 91.122 1.00 27.07 133 ALA B N 1
ATOM 2770 C CA . ALA B 1 133 ? 33.203 52.527 91.395 1.00 27.17 133 ALA B CA 1
ATOM 2771 C C . ALA B 1 133 ? 33.771 53.348 92.550 1.00 27.24 133 ALA B C 1
ATOM 2772 O O . ALA B 1 133 ? 34.368 52.812 93.479 1.00 27.22 133 ALA B O 1
ATOM 2774 N N . TYR B 1 134 ? 33.575 54.658 92.483 1.00 27.43 134 TYR B N 1
ATOM 2775 C CA . TYR B 1 134 ? 34.048 55.563 93.518 1.00 27.67 134 TYR B CA 1
ATOM 2776 C C . TYR B 1 134 ? 33.423 55.200 94.865 1.00 27.67 134 TYR B C 1
ATOM 2777 O O . TYR B 1 134 ? 34.122 55.058 95.867 1.00 27.48 134 TYR B O 1
ATOM 2786 N N . THR B 1 135 ? 32.107 55.031 94.885 1.00 27.63 135 THR B N 1
ATOM 2787 C CA . THR B 1 135 ? 31.419 54.696 96.129 1.00 27.71 135 THR B CA 1
ATOM 2788 C C . THR B 1 135 ? 31.915 53.379 96.730 1.00 27.86 135 THR B C 1
ATOM 2789 O O . THR B 1 135 ? 32.338 53.342 97.883 1.00 27.70 135 THR B O 1
ATOM 2793 N N . ARG B 1 136 ? 31.880 52.312 95.937 1.00 28.05 136 ARG B N 1
ATOM 2794 C CA . ARG B 1 136 ? 32.313 50.995 96.393 1.00 28.29 136 ARG B CA 1
ATOM 2795 C C . ARG B 1 136 ? 33.777 50.875 96.789 1.00 28.53 136 ARG B C 1
ATOM 2796 O O . ARG B 1 136 ? 34.087 50.526 97.930 1.00 28.47 136 ARG B O 1
ATOM 2804 N N . TYR B 1 137 ? 34.681 51.160 95.851 1.00 28.72 137 TYR B N 1
ATOM 2805 C CA . TYR B 1 137 ? 36.109 51.036 96.118 1.00 29.04 137 TYR B CA 1
ATOM 2806 C C . TYR B 1 137 ? 36.673 51.943 97.212 1.00 29.65 137 TYR B C 1
ATOM 2807 O O . TYR B 1 137 ? 37.446 51.480 98.050 1.00 29.41 137 TYR B O 1
ATOM 2816 N N . LEU B 1 138 ? 36.301 53.222 97.222 1.00 30.38 138 LEU B N 1
ATOM 2817 C CA . LEU B 1 138 ? 36.829 54.115 98.249 1.00 31.35 138 LEU B CA 1
ATOM 2818 C C . LEU B 1 138 ? 36.213 53.788 99.602 1.00 32.07 138 LEU B C 1
ATOM 2819 O O . LEU B 1 138 ? 36.811 54.046 100.645 1.00 32.13 138 LEU B O 1
ATOM 2824 N N . ALA B 1 139 ? 35.014 53.220 99.583 1.00 32.97 139 ALA B N 1
ATOM 2825 C CA . ALA B 1 139 ? 34.354 52.826 100.821 1.00 34.02 139 ALA B CA 1
ATOM 2826 C C . ALA B 1 139 ? 35.132 51.653 101.415 1.00 34.78 139 ALA B C 1
ATOM 2827 O O . ALA B 1 139 ? 35.561 51.685 102.571 1.00 34.72 139 ALA B O 1
ATOM 2829 N N . ASP B 1 140 ? 35.322 50.620 100.602 1.00 35.66 140 ASP B N 1
ATOM 2830 C CA . ASP B 1 140 ? 36.018 49.427 101.053 1.00 36.89 140 ASP B CA 1
ATOM 2831 C C . ASP B 1 140 ? 37.502 49.665 101.328 1.00 37.84 140 ASP B C 1
ATOM 2832 O O . ASP B 1 140 ? 38.055 49.128 102.293 1.00 37.83 140 ASP B O 1
ATOM 2837 N N . LEU B 1 141 ? 38.143 50.485 100.502 1.00 39.06 141 LEU B N 1
ATOM 2838 C CA . LEU B 1 141 ? 39.555 50.790 100.697 1.00 40.51 141 LEU B CA 1
ATOM 2839 C C . LEU B 1 141 ? 39.765 51.517 102.013 1.00 41.49 141 LEU B C 1
ATOM 2840 O O . LEU B 1 141 ? 40.702 51.220 102.751 1.00 41.59 141 LEU B O 1
ATOM 2845 N N . SER B 1 142 ? 38.883 52.470 102.298 1.00 42.80 142 SER B N 1
ATOM 2846 C CA . SER B 1 142 ? 38.967 53.269 103.515 1.00 44.17 142 SER B CA 1
ATOM 2847 C C . SER B 1 142 ? 38.631 52.509 104.793 1.00 45.11 142 SER B C 1
ATOM 2848 O O . SER B 1 142 ? 39.316 52.656 105.802 1.00 45.14 142 SER B O 1
ATOM 2851 N N . GLY B 1 143 ? 37.578 51.703 104.752 1.00 46.20 143 GLY B N 1
ATOM 2852 C CA . GLY B 1 143 ? 37.180 50.959 105.933 1.00 47.71 143 GLY B CA 1
ATOM 2853 C C . GLY B 1 143 ? 37.762 49.564 106.039 1.00 48.83 143 GLY B C 1
ATOM 2854 O O . GLY B 1 143 ? 37.440 48.824 106.971 1.00 48.95 143 GLY B O 1
ATOM 2855 N N . GLY B 1 144 ? 38.622 49.201 105.093 1.00 49.85 144 GLY B N 1
ATOM 2856 C CA . GLY B 1 144 ? 39.224 47.879 105.112 1.00 51.26 144 GLY B CA 1
ATOM 2857 C C . GLY B 1 144 ? 39.844 47.511 106.447 1.00 52.23 144 GLY B C 1
ATOM 2858 O O . GLY B 1 144 ? 39.392 46.579 107.112 1.00 52.29 144 GLY B O 1
ATOM 2859 N N . GLN B 1 145 ? 40.880 48.249 106.838 1.00 53.28 145 GLN B N 1
ATOM 2860 C CA . GLN B 1 145 ? 41.581 48.010 108.098 1.00 54.33 145 GLN B CA 1
ATOM 2861 C C . GLN B 1 145 ? 40.604 47.768 109.248 1.00 55.03 145 GLN B C 1
ATOM 2862 O O . GLN B 1 145 ? 40.467 46.643 109.732 1.00 55.16 145 GLN B O 1
ATOM 2868 N N . VAL B 1 146 ? 39.939 48.838 109.679 1.00 55.83 146 VAL B N 1
ATOM 2869 C CA . VAL B 1 146 ? 38.974 48.782 110.775 1.00 56.63 146 VAL B CA 1
ATOM 2870 C C . VAL B 1 146 ? 38.123 47.521 110.720 1.00 57.18 146 VAL B C 1
ATOM 2871 O O . VAL B 1 146 ? 38.089 46.740 111.671 1.00 57.24 146 VAL B O 1
ATOM 2875 N N . LEU B 1 147 ? 37.425 47.335 109.605 1.00 57.83 147 LEU B N 1
ATOM 2876 C CA . LEU B 1 147 ? 36.593 46.155 109.423 1.00 58.48 147 LEU B CA 1
ATOM 2877 C C . LEU B 1 147 ? 37.505 44.944 109.537 1.00 58.88 147 LEU B C 1
ATOM 2878 O O . LEU B 1 147 ? 38.720 45.098 109.650 1.00 58.96 147 LEU B O 1
ATOM 2883 N N . LYS B 1 148 ? 36.930 43.747 109.499 1.00 59.40 148 LYS B N 1
ATOM 2884 C CA . LYS B 1 148 ? 37.726 42.526 109.611 1.00 59.93 148 LYS B CA 1
ATOM 2885 C C . LYS B 1 148 ? 38.333 42.470 111.009 1.00 60.22 148 LYS B C 1
ATOM 2886 O O . LYS B 1 148 ? 37.955 41.635 111.831 1.00 60.22 148 LYS B O 1
ATOM 2892 N N . LYS B 1 149 ? 39.283 43.368 111.256 1.00 60.59 149 LYS B N 1
ATOM 2893 C CA . LYS B 1 149 ? 39.951 43.466 112.544 1.00 60.97 149 LYS B CA 1
ATOM 2894 C C . LYS B 1 149 ? 38.902 43.449 113.649 1.00 61.13 149 LYS B C 1
ATOM 2895 O O . LYS B 1 149 ? 39.177 43.038 114.772 1.00 61.23 149 LYS B O 1
ATOM 2901 N N . ILE B 1 150 ? 37.693 43.888 113.310 1.00 61.31 150 ILE B N 1
ATOM 2902 C CA . ILE B 1 150 ? 36.581 43.920 114.249 1.00 61.48 150 ILE B CA 1
ATOM 2903 C C . ILE B 1 150 ? 35.826 42.597 114.222 1.00 61.58 150 ILE B C 1
ATOM 2904 O O . ILE B 1 150 ? 35.525 42.015 115.266 1.00 61.66 150 ILE B O 1
ATOM 2909 N N . ALA B 1 151 ? 35.516 42.131 113.017 1.00 61.65 151 ALA B N 1
ATOM 2910 C CA . ALA B 1 151 ? 34.785 40.884 112.836 1.00 61.63 151 ALA B CA 1
ATOM 2911 C C . ALA B 1 151 ? 35.526 39.705 113.452 1.00 61.62 151 ALA B C 1
ATOM 2912 O O . ALA B 1 151 ? 34.904 38.782 113.977 1.00 61.61 151 ALA B O 1
ATOM 2914 N N . GLN B 1 152 ? 36.853 39.741 113.382 1.00 61.57 152 GLN B N 1
ATOM 2915 C CA . GLN B 1 152 ? 37.677 38.671 113.934 1.00 61.55 152 GLN B CA 1
ATOM 2916 C C . GLN B 1 152 ? 37.346 38.424 115.403 1.00 61.44 152 GLN B C 1
ATOM 2917 O O . GLN B 1 152 ? 36.871 37.349 115.773 1.00 61.44 152 GLN B O 1
ATOM 2923 N N . LYS B 1 153 ? 37.600 39.428 116.234 1.00 61.28 153 LYS B N 1
ATOM 2924 C CA . LYS B 1 153 ? 37.340 39.327 117.665 1.00 61.09 153 LYS B CA 1
ATOM 2925 C C . LYS B 1 153 ? 35.855 39.118 117.943 1.00 60.83 153 LYS B C 1
ATOM 2926 O O . LYS B 1 153 ? 35.481 38.372 118.848 1.00 60.80 153 LYS B O 1
ATOM 2932 N N . ALA B 1 154 ? 35.017 39.777 117.148 1.00 60.49 154 ALA B N 1
ATOM 2933 C CA . ALA B 1 154 ? 33.569 39.697 117.295 1.00 60.11 154 ALA B CA 1
ATOM 2934 C C . ALA B 1 154 ? 33.010 38.276 117.239 1.00 59.81 154 ALA B C 1
ATOM 2935 O O . ALA B 1 154 ? 32.385 37.807 118.193 1.00 59.81 154 ALA B O 1
ATOM 2937 N N . LEU B 1 155 ? 33.224 37.601 116.114 1.00 59.34 155 LEU B N 1
ATOM 2938 C CA . LEU B 1 155 ? 32.731 36.240 115.924 1.00 58.82 155 LEU B CA 1
ATOM 2939 C C . LEU B 1 155 ? 33.728 35.211 116.445 1.00 58.33 155 LEU B C 1
ATOM 2940 O O . LEU B 1 155 ? 33.458 34.006 116.431 1.00 58.33 155 LEU B O 1
ATOM 2945 N N . ASP B 1 156 ? 34.879 35.698 116.901 1.00 57.69 156 ASP B N 1
ATOM 2946 C CA . ASP B 1 156 ? 35.938 34.841 117.419 1.00 56.96 156 ASP B CA 1
ATOM 2947 C C . ASP B 1 156 ? 36.167 33.681 116.448 1.00 56.28 156 ASP B C 1
ATOM 2948 O O . ASP B 1 156 ? 36.281 32.524 116.859 1.00 56.25 156 ASP B O 1
ATOM 2953 N N . LEU B 1 157 ? 36.224 33.997 115.157 1.00 55.38 157 LEU B N 1
ATOM 2954 C CA . LEU B 1 157 ? 36.433 32.973 114.140 1.00 54.46 157 LEU B CA 1
ATOM 2955 C C . LEU B 1 157 ? 37.762 32.249 114.338 1.00 53.63 157 LEU B C 1
ATOM 2956 O O . LEU B 1 157 ? 38.651 32.741 115.034 1.00 53.61 157 LEU B O 1
ATOM 2961 N N . PRO B 1 158 ? 37.912 31.066 113.717 1.00 52.77 158 PRO B N 1
ATOM 2962 C CA . PRO B 1 158 ? 39.113 30.230 113.802 1.00 51.91 158 PRO B CA 1
ATOM 2963 C C . PRO B 1 158 ? 40.339 30.741 113.056 1.00 51.00 158 PRO B C 1
ATOM 2964 O O . PRO B 1 158 ? 40.324 31.807 112.441 1.00 50.98 158 PRO B O 1
ATOM 2968 N N . SER B 1 159 ? 41.400 29.943 113.124 1.00 49.85 159 SER B N 1
ATOM 2969 C CA . SER B 1 159 ? 42.669 30.238 112.472 1.00 48.53 159 SER B CA 1
ATOM 2970 C C . SER B 1 159 ? 42.678 29.411 111.194 1.00 47.42 159 SER B C 1
ATOM 2971 O O . SER B 1 159 ? 43.539 28.553 110.993 1.00 47.34 159 SER B O 1
ATOM 2974 N N . SER B 1 160 ? 41.704 29.679 110.337 1.00 45.99 160 SER B N 1
ATOM 2975 C CA . SER B 1 160 ? 41.540 28.953 109.087 1.00 44.57 160 SER B CA 1
ATOM 2976 C C . SER B 1 160 ? 42.447 29.403 107.942 1.00 43.45 160 SER B C 1
ATOM 2977 O O . SER B 1 160 ? 42.736 28.622 107.036 1.00 43.41 160 SER B O 1
ATOM 2980 N N . GLY B 1 161 ? 42.879 30.659 107.978 1.00 42.11 161 GLY B N 1
ATOM 2981 C CA . GLY B 1 161 ? 43.721 31.178 106.915 1.00 40.34 161 GLY B CA 1
ATOM 2982 C C . GLY B 1 161 ? 42.876 31.566 105.714 1.00 39.09 161 GLY B C 1
ATOM 2983 O O . GLY B 1 161 ? 43.396 31.871 104.638 1.00 38.92 161 GLY B O 1
ATOM 2984 N N . GLU B 1 162 ? 41.560 31.551 105.899 1.00 37.90 162 GLU B N 1
ATOM 2985 C CA . GLU B 1 162 ? 40.626 31.898 104.835 1.00 36.68 162 GLU B CA 1
ATOM 2986 C C . GLU B 1 162 ? 39.429 32.652 105.378 1.00 35.80 162 GLU B C 1
ATOM 2987 O O . GLU B 1 162 ? 39.150 32.621 106.578 1.00 35.54 162 GLU B O 1
ATOM 2993 N N . GLY B 1 163 ? 38.707 33.312 104.477 1.00 34.73 163 GLY B N 1
ATOM 2994 C CA . GLY B 1 163 ? 37.507 34.013 104.887 1.00 33.43 163 GLY B CA 1
ATOM 2995 C C . GLY B 1 163 ? 37.534 35.522 104.859 1.00 32.57 163 GLY B C 1
ATOM 2996 O O . GLY B 1 163 ? 36.482 36.143 104.734 1.00 32.38 163 GLY B O 1
ATOM 2997 N N . LEU B 1 164 ? 38.716 36.117 104.963 1.00 31.68 164 LEU B N 1
ATOM 2998 C CA . LEU B 1 164 ? 38.810 37.570 104.970 1.00 30.95 164 LEU B CA 1
ATOM 2999 C C . LEU B 1 164 ? 39.713 38.169 103.894 1.00 30.38 164 LEU B C 1
ATOM 3000 O O . LEU B 1 164 ? 40.194 39.288 104.039 1.00 30.19 164 LEU B O 1
ATOM 3005 N N . ALA B 1 165 ? 39.936 37.435 102.807 1.00 29.67 165 ALA B N 1
ATOM 3006 C CA . ALA B 1 165 ? 40.789 37.937 101.733 1.00 28.97 165 ALA B CA 1
ATOM 3007 C C . ALA B 1 165 ? 40.262 39.264 101.176 1.00 28.44 165 ALA B C 1
ATOM 3008 O O . ALA B 1 165 ? 41.033 40.126 100.768 1.00 28.13 165 ALA B O 1
ATOM 3010 N N . PHE B 1 166 ? 38.942 39.415 101.167 1.00 27.95 166 PHE B N 1
ATOM 3011 C CA . PHE B 1 166 ? 38.301 40.619 100.656 1.00 27.63 166 PHE B CA 1
ATOM 3012 C C . PHE B 1 166 ? 38.845 41.911 101.258 1.00 27.43 166 PHE B C 1
ATOM 3013 O O . PHE B 1 166 ? 38.937 42.930 100.577 1.00 27.11 166 PHE B O 1
ATOM 3021 N N . PHE B 1 167 ? 39.206 41.856 102.535 1.00 27.17 167 PHE B N 1
ATOM 3022 C CA . PHE B 1 167 ? 39.695 43.026 103.253 1.00 27.04 167 PHE B CA 1
ATOM 3023 C C . PHE B 1 167 ? 41.161 43.360 103.009 1.00 26.81 167 PHE B C 1
ATOM 3024 O O . PHE B 1 167 ? 41.695 44.304 103.594 1.00 26.76 167 PHE B O 1
ATOM 3032 N N . THR B 1 168 ? 41.800 42.597 102.123 1.00 26.44 168 THR B N 1
ATOM 3033 C CA . THR B 1 168 ? 43.202 42.823 101.790 1.00 26.07 168 THR B CA 1
ATOM 3034 C C . THR B 1 168 ? 43.383 43.011 100.289 1.00 25.96 168 THR B C 1
ATOM 3035 O O . THR B 1 168 ? 43.033 42.134 99.507 1.00 25.77 168 THR B O 1
ATOM 3039 N N . PHE B 1 169 ? 43.902 44.174 99.907 1.00 25.83 169 PHE B N 1
ATOM 3040 C CA . PHE B 1 169 ? 44.189 44.487 98.513 1.00 25.73 169 PHE B CA 1
ATOM 3041 C C . PHE B 1 169 ? 45.689 44.209 98.381 1.00 25.61 169 PHE B C 1
ATOM 3042 O O . PHE B 1 169 ? 46.516 45.053 98.717 1.00 25.49 169 PHE B O 1
ATOM 3050 N N . PRO B 1 170 ? 46.057 43.022 97.883 1.00 25.71 170 PRO B N 1
ATOM 3051 C CA . PRO B 1 170 ? 47.478 42.688 97.745 1.00 25.54 170 PRO B CA 1
ATOM 3052 C C . PRO B 1 170 ? 48.292 43.552 96.793 1.00 25.61 170 PRO B C 1
ATOM 3053 O O . PRO B 1 170 ? 49.511 43.681 96.947 1.00 25.50 170 PRO B O 1
ATOM 3057 N N . ASN B 1 171 ? 47.621 44.158 95.823 1.00 25.65 171 ASN B N 1
ATOM 3058 C CA . ASN B 1 171 ? 48.309 44.978 94.842 1.00 25.81 171 ASN B CA 1
ATOM 3059 C C . ASN B 1 171 ? 48.310 46.474 95.145 1.00 25.94 171 ASN B C 1
ATOM 3060 O O . ASN B 1 171 ? 48.607 47.293 94.282 1.00 25.83 171 ASN B O 1
ATOM 3065 N N . ILE B 1 172 ? 47.992 46.820 96.389 1.00 26.19 172 ILE B N 1
ATOM 3066 C CA . ILE B 1 172 ? 48.016 48.212 96.842 1.00 26.54 172 ILE B CA 1
ATOM 3067 C C . ILE B 1 172 ? 48.801 48.241 98.153 1.00 26.81 172 ILE B C 1
ATOM 3068 O O . ILE B 1 172 ? 48.352 47.710 99.169 1.00 26.70 172 ILE B O 1
ATOM 3073 N N . ALA B 1 173 ? 49.972 48.863 98.126 1.00 27.15 173 ALA B N 1
ATOM 3074 C CA . ALA B 1 173 ? 50.822 48.935 99.309 1.00 27.68 173 ALA B CA 1
ATOM 3075 C C . ALA B 1 173 ? 50.305 49.946 100.327 1.00 28.09 173 ALA B C 1
ATOM 3076 O O . ALA B 1 173 ? 50.401 49.724 101.539 1.00 28.37 173 ALA B O 1
ATOM 3078 N N . SER B 1 174 ? 49.762 51.058 99.841 1.00 28.36 174 SER B N 1
ATOM 3079 C CA . SER B 1 174 ? 49.219 52.092 100.716 1.00 28.76 174 SER B CA 1
ATOM 3080 C C . SER B 1 174 ? 47.854 52.560 100.233 1.00 28.84 174 SER B C 1
ATOM 3081 O O . SER B 1 174 ? 47.745 53.184 99.183 1.00 28.77 174 SER B O 1
ATOM 3084 N N . ALA B 1 175 ? 46.818 52.263 101.010 1.00 29.00 175 ALA B N 1
ATOM 3085 C CA . ALA B 1 175 ? 45.467 52.672 100.652 1.00 29.15 175 ALA B CA 1
ATOM 3086 C C . ALA B 1 175 ? 45.394 54.186 100.441 1.00 29.31 175 ALA B C 1
ATOM 3087 O O . ALA B 1 175 ? 44.832 54.660 99.449 1.00 29.25 175 ALA B O 1
ATOM 3089 N N . THR B 1 176 ? 45.962 54.946 101.370 1.00 29.47 176 THR B N 1
ATOM 3090 C CA . THR B 1 176 ? 45.928 56.405 101.260 1.00 29.68 176 THR B CA 1
ATOM 3091 C C . THR B 1 176 ? 46.585 56.898 99.973 1.00 29.46 176 THR B C 1
ATOM 3092 O O . THR B 1 176 ? 46.061 57.790 99.298 1.00 29.53 176 THR B O 1
ATOM 3096 N N . LYS B 1 177 ? 47.729 56.320 99.629 1.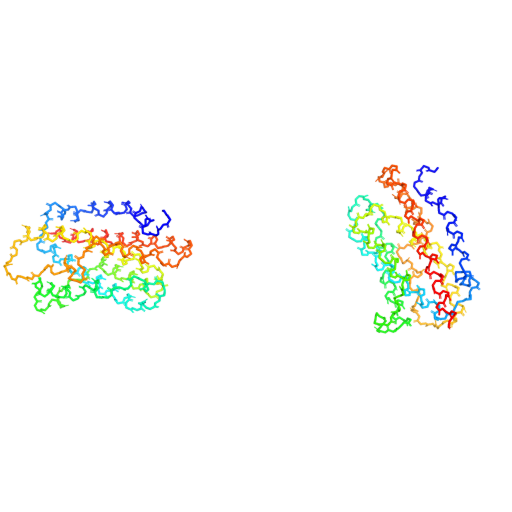00 29.25 177 LYS B N 1
ATOM 3097 C CA . LYS B 1 177 ? 48.419 56.735 98.419 1.00 29.04 177 LYS B CA 1
ATOM 3098 C C . LYS B 1 177 ? 47.583 56.400 97.183 1.00 28.83 177 LYS B C 1
ATOM 3099 O O . LYS B 1 177 ? 47.445 57.227 96.285 1.00 28.64 177 LYS B O 1
ATOM 3105 N N . PHE B 1 178 ? 47.009 55.200 97.139 1.00 28.57 178 PHE B N 1
ATOM 3106 C CA . PHE B 1 178 ? 46.191 54.828 95.992 1.00 28.40 178 PHE B CA 1
ATOM 3107 C C . PHE B 1 178 ? 44.970 55.734 95.848 1.00 28.41 178 PHE B C 1
ATOM 3108 O O . PHE B 1 178 ? 44.618 56.129 94.740 1.00 28.23 178 PHE B O 1
ATOM 3116 N N . LYS B 1 179 ? 44.314 56.052 96.963 1.00 28.48 179 LYS B N 1
ATOM 3117 C CA . LYS B 1 179 ? 43.138 56.914 96.901 1.00 28.73 179 LYS B CA 1
ATOM 3118 C C . LYS B 1 179 ? 43.469 58.279 96.308 1.00 28.75 179 LYS B C 1
ATOM 3119 O O . LYS B 1 179 ? 42.653 58.864 95.593 1.00 28.54 179 LYS B O 1
ATOM 3125 N N . GLN B 1 180 ? 44.662 58.789 96.608 1.00 28.80 180 GLN B N 1
ATOM 3126 C CA . GLN B 1 180 ? 45.080 60.079 96.067 1.00 29.09 180 GLN B CA 1
ATOM 3127 C C . GLN B 1 180 ? 45.193 59.968 94.547 1.00 29.18 180 GLN B C 1
ATOM 3128 O O . GLN B 1 180 ? 44.771 60.866 93.821 1.00 29.27 180 GLN B O 1
ATOM 3134 N N . LEU B 1 181 ? 45.756 58.864 94.067 1.00 29.25 181 LEU B N 1
ATOM 3135 C CA . LEU B 1 181 ? 45.887 58.656 92.626 1.00 29.48 181 LEU B CA 1
ATOM 3136 C C . LEU B 1 181 ? 44.501 58.474 92.010 1.00 29.63 181 LEU B C 1
ATOM 3137 O O . LEU B 1 181 ? 44.211 59.004 90.936 1.00 29.53 181 LEU B O 1
ATOM 3142 N N . TYR B 1 182 ? 43.640 57.730 92.698 1.00 29.86 182 TYR B N 1
ATOM 3143 C CA . TYR B 1 182 ? 42.299 57.495 92.194 1.00 30.24 182 TYR B CA 1
ATOM 3144 C C . TYR B 1 182 ? 41.569 58.828 92.024 1.00 30.59 182 TYR B C 1
ATOM 3145 O O . TYR B 1 182 ? 40.930 59.064 90.997 1.00 30.51 182 TYR B O 1
ATOM 3154 N N . ARG B 1 183 ? 41.680 59.708 93.019 1.00 30.97 183 ARG B N 1
ATOM 3155 C CA . ARG B 1 183 ? 41.022 61.009 92.933 1.00 31.55 183 ARG B CA 1
ATOM 3156 C C . ARG B 1 183 ? 41.583 61.814 91.763 1.00 31.79 183 ARG B C 1
ATOM 3157 O O . ARG B 1 183 ? 40.831 62.451 91.024 1.00 31.71 183 ARG B O 1
ATOM 3165 N N . SER B 1 184 ? 42.902 61.776 91.588 1.00 32.11 184 SER B N 1
ATOM 3166 C CA . SER B 1 184 ? 43.522 62.502 90.491 1.00 32.59 184 SER B CA 1
ATOM 3167 C C . SER B 1 184 ? 42.929 62.078 89.158 1.00 32.82 184 SER B C 1
ATOM 3168 O O . SER B 1 184 ? 42.590 62.923 88.329 1.00 32.90 184 SER B O 1
ATOM 3171 N N . ARG B 1 185 ? 42.800 60.771 88.954 1.00 33.05 185 ARG B N 1
ATOM 3172 C CA . ARG B 1 185 ? 42.250 60.261 87.707 1.00 33.49 185 ARG B CA 1
ATOM 3173 C C . ARG B 1 185 ? 40.798 60.686 87.528 1.00 33.93 185 ARG B C 1
ATOM 3174 O O . ARG B 1 185 ? 40.403 61.094 86.437 1.00 33.86 185 ARG B O 1
ATOM 3182 N N . MET B 1 186 ? 40.009 60.596 88.597 1.00 34.48 186 MET B N 1
ATOM 3183 C CA . MET B 1 186 ? 38.605 60.991 88.533 1.00 35.21 186 MET B CA 1
ATOM 3184 C C . MET B 1 186 ? 38.499 62.421 88.009 1.00 35.75 186 MET B C 1
ATOM 3185 O O . MET B 1 186 ? 37.676 62.720 87.140 1.00 35.73 186 MET B O 1
ATOM 3190 N N . ASN B 1 187 ? 39.342 63.300 88.545 1.00 36.33 187 ASN B N 1
ATOM 3191 C CA . ASN B 1 187 ? 39.338 64.698 88.135 1.00 37.01 187 ASN B CA 1
ATOM 3192 C C . ASN B 1 187 ? 39.805 64.892 86.690 1.00 37.40 187 ASN B C 1
ATOM 3193 O O . ASN B 1 187 ? 39.634 65.971 86.121 1.00 37.57 187 ASN B O 1
ATOM 3198 N N . SER B 1 188 ? 40.384 63.854 86.095 1.00 37.87 188 SER B N 1
ATOM 3199 C CA . SER B 1 188 ? 40.858 63.948 84.715 1.00 38.34 188 SER B CA 1
ATOM 3200 C C . SER B 1 188 ? 39.799 63.479 83.723 1.00 38.65 188 SER B C 1
ATOM 3201 O O . SER B 1 188 ? 39.989 63.576 82.509 1.00 38.71 188 SER B O 1
ATOM 3204 N N . LEU B 1 189 ? 38.686 62.963 84.234 1.00 38.94 189 LEU B N 1
ATOM 3205 C CA . LEU B 1 189 ? 37.615 62.506 83.355 1.00 39.25 189 LEU B CA 1
ATOM 3206 C C . LEU B 1 189 ? 37.015 63.705 82.640 1.00 39.51 189 LEU B C 1
ATOM 3207 O O . LEU B 1 189 ? 36.769 64.745 83.253 1.00 39.49 189 LEU B O 1
ATOM 3212 N N . GLU B 1 190 ? 36.789 63.562 81.338 1.00 39.84 190 GLU B N 1
ATOM 3213 C CA . GLU B 1 190 ? 36.193 64.635 80.559 1.00 40.15 190 GLU B CA 1
ATOM 3214 C C . GLU B 1 190 ? 34.674 64.475 80.613 1.00 40.35 190 GLU B C 1
ATOM 3215 O O . GLU B 1 190 ? 34.141 63.447 80.184 1.00 40.39 190 GLU B O 1
ATOM 3221 N N . MET B 1 191 ? 33.983 65.477 81.157 1.00 40.57 191 MET B N 1
ATOM 3222 C CA . MET B 1 191 ? 32.522 65.443 81.254 1.00 40.84 191 MET B CA 1
ATOM 3223 C C . MET B 1 191 ? 31.931 66.850 81.316 1.00 40.97 191 MET B C 1
ATOM 3224 O O . MET B 1 191 ? 32.544 67.766 81.865 1.00 40.98 191 MET B O 1
ATOM 3229 N N . THR B 1 192 ? 30.743 67.017 80.740 1.00 41.12 192 THR B N 1
ATOM 3230 C CA . THR B 1 192 ? 30.069 68.313 80.729 1.00 41.26 192 THR B CA 1
ATOM 3231 C C . THR B 1 192 ? 29.388 68.563 82.067 1.00 41.31 192 THR B C 1
ATOM 3232 O O . THR B 1 192 ? 29.229 67.641 82.866 1.00 41.36 192 THR B O 1
ATOM 3236 N N . PRO B 1 193 ? 28.983 69.819 82.332 1.00 41.30 193 PRO B N 1
ATOM 3237 C CA . PRO B 1 193 ? 28.314 70.167 83.589 1.00 41.29 193 PRO B CA 1
ATOM 3238 C C . PRO B 1 193 ? 27.064 69.320 83.830 1.00 41.21 193 PRO B C 1
ATOM 3239 O O . PRO B 1 193 ? 26.793 68.906 84.960 1.00 41.22 193 PRO B O 1
ATOM 3243 N N . ALA B 1 194 ? 26.316 69.057 82.762 1.00 41.11 194 ALA B N 1
ATOM 3244 C CA . ALA B 1 194 ? 25.104 68.251 82.850 1.00 40.95 194 ALA B CA 1
ATOM 3245 C C . ALA B 1 194 ? 25.452 66.825 83.276 1.00 40.82 194 ALA B C 1
ATOM 3246 O O . ALA B 1 194 ? 24.845 66.278 84.194 1.00 40.78 194 ALA B O 1
ATOM 3248 N N . VAL B 1 195 ? 26.430 66.232 82.597 1.00 40.62 195 VAL B N 1
ATOM 3249 C CA . VAL B 1 195 ? 26.869 64.877 82.906 1.00 40.46 195 VAL B CA 1
ATOM 3250 C C . VAL B 1 195 ? 27.417 64.815 84.326 1.00 40.28 195 VAL B C 1
ATOM 3251 O O . VAL B 1 195 ? 27.088 63.910 85.091 1.00 40.18 195 VAL B O 1
ATOM 3255 N N . ARG B 1 196 ? 28.250 65.785 84.677 1.00 40.04 196 ARG B N 1
ATOM 3256 C CA . ARG B 1 196 ? 28.827 65.830 86.012 1.00 39.82 196 ARG B CA 1
ATOM 3257 C C . ARG B 1 196 ? 27.736 65.861 87.079 1.00 39.53 196 ARG B C 1
ATOM 3258 O O . ARG B 1 196 ? 27.879 65.251 88.142 1.00 39.51 196 ARG B O 1
ATOM 3266 N N . GLN B 1 197 ? 26.645 66.569 86.797 1.00 39.05 197 GLN B N 1
ATOM 3267 C CA . GLN B 1 197 ? 25.544 66.651 87.748 1.00 38.51 197 GLN B CA 1
ATOM 3268 C C . GLN B 1 197 ? 24.938 65.261 87.962 1.00 38.01 197 GLN B C 1
ATOM 3269 O O . GLN B 1 197 ? 24.645 64.873 89.092 1.00 37.90 197 GLN B O 1
ATOM 3275 N N . ARG B 1 198 ? 24.753 64.521 86.872 1.00 37.45 198 ARG B N 1
ATOM 3276 C CA . ARG B 1 198 ? 24.184 63.178 86.942 1.00 37.00 198 ARG B CA 1
ATOM 3277 C C . ARG B 1 198 ? 25.129 62.181 87.628 1.00 36.62 198 ARG B C 1
ATOM 3278 O O . ARG B 1 198 ? 24.681 61.230 88.275 1.00 36.56 198 ARG B O 1
ATOM 3286 N N . VAL B 1 199 ? 26.433 62.397 87.485 1.00 36.06 199 VAL B N 1
ATOM 3287 C CA . VAL B 1 199 ? 27.415 61.526 88.122 1.00 35.50 199 VAL B CA 1
A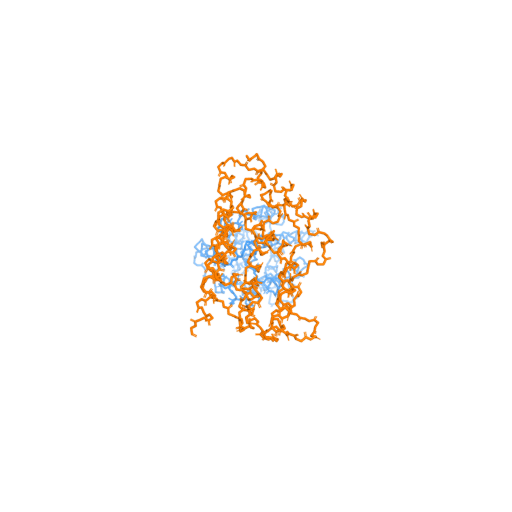TOM 3288 C C . VAL B 1 199 ? 27.316 61.712 89.636 1.00 35.22 199 VAL B C 1
ATOM 3289 O O . VAL B 1 199 ? 27.333 60.747 90.397 1.00 35.10 199 VAL B O 1
ATOM 3293 N N . ILE B 1 200 ? 27.217 62.967 90.061 1.00 34.88 200 ILE B N 1
ATOM 3294 C CA . ILE B 1 200 ? 27.095 63.286 91.475 1.00 34.60 200 ILE B CA 1
ATOM 3295 C C . ILE B 1 200 ? 25.793 62.699 92.015 1.00 34.32 200 ILE B C 1
ATOM 3296 O O . ILE B 1 200 ? 25.751 62.134 93.108 1.00 34.21 200 ILE B O 1
ATOM 3301 N N . GLU B 1 201 ? 24.728 62.813 91.236 1.00 33.98 201 GLU B N 1
ATOM 3302 C CA . GLU B 1 201 ? 23.449 62.283 91.677 1.00 33.64 201 GLU B CA 1
ATOM 3303 C C . GLU B 1 201 ? 23.525 60.754 91.756 1.00 33.08 201 GLU B C 1
ATOM 3304 O O . GLU B 1 201 ? 22.904 60.141 92.627 1.00 32.92 201 GLU B O 1
ATOM 3310 N N . GLU B 1 202 ? 24.295 60.142 90.857 1.00 32.35 202 GLU B N 1
ATOM 3311 C CA . GLU B 1 202 ? 24.424 58.691 90.859 1.00 31.68 202 GLU B CA 1
ATOM 3312 C C . GLU B 1 202 ? 25.181 58.249 92.109 1.00 31.43 202 GLU B C 1
ATOM 3313 O O . GLU B 1 202 ? 24.914 57.179 92.652 1.00 31.32 202 GLU B O 1
ATOM 3319 N N . ALA B 1 203 ? 26.118 59.076 92.566 1.00 31.15 203 ALA B N 1
ATOM 3320 C CA . ALA B 1 203 ? 26.886 58.755 93.765 1.00 30.90 203 ALA B CA 1
ATOM 3321 C C . ALA B 1 203 ? 25.916 58.712 94.946 1.00 30.79 203 ALA B C 1
ATOM 3322 O O . ALA B 1 203 ? 26.023 57.847 95.818 1.00 30.79 203 ALA B O 1
ATOM 3324 N N . LYS B 1 204 ? 24.967 59.646 94.974 1.00 30.52 204 LYS B N 1
ATOM 3325 C CA . LYS B 1 204 ? 23.978 59.653 96.045 1.00 30.37 204 LYS B CA 1
ATOM 3326 C C . LYS B 1 204 ? 23.124 58.399 95.912 1.00 30.11 204 LYS B C 1
ATOM 3327 O O . LYS B 1 204 ? 22.790 57.766 96.909 1.00 30.19 204 LYS B O 1
ATOM 3333 N N . THR B 1 205 ? 22.772 58.039 94.681 1.00 29.86 205 THR B N 1
ATOM 3334 C CA . THR B 1 205 ? 21.983 56.830 94.452 1.00 29.65 205 THR B CA 1
ATOM 3335 C C . THR B 1 205 ? 22.744 55.593 94.947 1.00 29.60 205 THR B C 1
ATOM 3336 O O . THR B 1 205 ? 22.151 54.686 95.539 1.00 29.61 205 THR B O 1
ATOM 3340 N N . ALA B 1 206 ? 24.051 55.556 94.695 1.00 29.40 206 ALA B N 1
ATOM 3341 C CA . ALA B 1 206 ? 24.880 54.437 95.129 1.00 29.20 206 ALA B CA 1
ATOM 3342 C C . ALA B 1 206 ? 24.828 54.316 96.648 1.00 29.15 206 ALA B C 1
ATOM 3343 O O . ALA B 1 206 ? 24.621 53.223 97.176 1.00 29.00 206 ALA B O 1
ATOM 3345 N N . PHE B 1 207 ? 25.028 55.431 97.348 1.00 29.06 207 PHE B N 1
ATOM 3346 C CA . PHE B 1 207 ? 24.967 55.411 98.808 1.00 29.21 207 PHE B CA 1
ATOM 3347 C C . PHE B 1 207 ? 23.605 54.908 99.269 1.00 29.35 207 PHE B C 1
ATOM 3348 O O . PHE B 1 207 ? 23.509 54.121 100.213 1.00 29.34 207 PHE B O 1
ATOM 3356 N N . LEU B 1 208 ? 22.551 55.361 98.597 1.00 29.49 208 LEU B N 1
ATOM 3357 C CA . LEU B 1 208 ? 21.199 54.964 98.967 1.00 29.62 208 LEU B CA 1
ATOM 3358 C C . LEU B 1 208 ? 20.963 53.474 98.792 1.00 29.67 208 LEU B C 1
ATOM 3359 O O . LEU B 1 208 ? 20.215 52.865 99.559 1.00 29.54 208 LEU B O 1
ATOM 3364 N N . LEU B 1 209 ? 21.586 52.879 97.779 1.00 29.68 209 LEU B N 1
ATOM 3365 C CA . LEU B 1 209 ? 21.416 51.447 97.563 1.00 29.78 209 LEU B CA 1
ATOM 3366 C C . LEU B 1 209 ? 22.071 50.695 98.713 1.00 29.92 209 LEU B C 1
ATOM 3367 O O . LEU B 1 209 ? 21.615 49.620 99.094 1.00 29.81 209 LEU B O 1
ATOM 3372 N N . ASN B 1 210 ? 23.137 51.269 99.266 1.00 30.28 210 ASN B N 1
ATOM 3373 C CA . ASN B 1 210 ? 23.842 50.663 100.393 1.00 30.77 210 ASN B CA 1
ATOM 3374 C C . ASN B 1 210 ? 23.018 50.804 101.676 1.00 31.26 210 ASN B C 1
ATOM 3375 O O . ASN B 1 210 ? 22.881 49.856 102.455 1.00 31.33 210 ASN B O 1
ATOM 3380 N N . ILE B 1 211 ? 22.465 51.991 101.883 1.00 31.82 211 ILE B N 1
ATOM 3381 C CA . ILE B 1 211 ? 21.648 52.263 103.056 1.00 32.42 211 ILE B CA 1
ATOM 3382 C C . ILE B 1 211 ? 20.449 51.323 103.059 1.00 32.83 211 ILE B C 1
ATOM 3383 O O . ILE B 1 211 ? 20.126 50.725 104.082 1.00 32.90 211 ILE B O 1
ATOM 3388 N N . GLN B 1 212 ? 19.801 51.186 101.906 1.00 33.33 212 GLN B N 1
ATOM 3389 C CA . GLN B 1 212 ? 18.642 50.309 101.784 1.00 33.81 212 GLN B CA 1
ATOM 3390 C C . GLN B 1 212 ? 19.001 48.832 101.963 1.00 34.09 212 GLN B C 1
ATOM 3391 O O . GLN B 1 212 ? 18.163 48.026 102.373 1.00 33.99 212 GLN B O 1
ATOM 3397 N N . LEU B 1 213 ? 20.243 48.472 101.660 1.00 34.36 213 LEU B N 1
ATOM 3398 C CA . LEU B 1 213 ? 20.667 47.091 101.837 1.00 34.77 213 LEU B CA 1
ATOM 3399 C C . LEU B 1 213 ? 20.818 46.840 103.336 1.00 35.05 213 LEU B C 1
ATOM 3400 O O . LEU B 1 213 ? 20.330 45.839 103.851 1.00 35.13 213 LEU B O 1
ATOM 3405 N N . PHE B 1 214 ? 21.480 47.762 104.032 1.00 35.48 214 PHE B N 1
ATOM 3406 C CA . PHE B 1 214 ? 21.683 47.637 105.478 1.00 36.06 214 PHE B CA 1
ATOM 3407 C C . PHE B 1 214 ? 20.357 47.490 106.228 1.00 36.49 214 PHE B C 1
ATOM 3408 O O . PHE B 1 214 ? 20.267 46.739 107.195 1.00 36.48 214 PHE B O 1
ATOM 3416 N N . GLU B 1 215 ? 19.339 48.222 105.787 1.00 37.13 215 GLU B N 1
ATOM 3417 C CA . GLU B 1 215 ? 18.023 48.170 106.425 1.00 37.90 215 GLU B CA 1
ATOM 3418 C C . GLU B 1 215 ? 17.377 46.803 106.226 1.00 38.40 215 GLU B C 1
ATOM 3419 O O . GLU B 1 215 ? 16.765 46.257 107.142 1.00 38.51 215 GLU B O 1
ATOM 3425 N N . GLU B 1 216 ? 17.518 46.251 105.025 1.00 38.94 216 GLU B N 1
ATOM 3426 C CA . GLU B 1 216 ? 16.954 44.943 104.724 1.00 39.55 216 GLU B CA 1
ATOM 3427 C C . GLU B 1 216 ? 17.685 43.857 105.505 1.00 40.10 216 GLU B C 1
ATOM 3428 O O . GLU B 1 216 ? 17.061 42.941 106.043 1.00 40.05 216 GLU B O 1
ATOM 3434 N N . LEU B 1 217 ? 19.009 43.954 105.560 1.00 40.78 217 LEU B N 1
ATOM 3435 C CA . LEU B 1 217 ? 19.794 42.961 106.280 1.00 41.65 217 LEU B CA 1
ATOM 3436 C C . LEU B 1 217 ? 19.439 42.992 107.761 1.00 42.29 217 LEU B C 1
ATOM 3437 O O . LEU B 1 217 ? 19.290 41.947 108.393 1.00 42.28 217 LEU B O 1
ATOM 3442 N N . GLN B 1 218 ? 19.301 44.195 108.307 1.00 43.18 218 GLN B N 1
ATOM 3443 C CA . GLN B 1 218 ? 18.952 44.353 109.713 1.00 44.16 218 GLN B CA 1
ATOM 3444 C C . GLN B 1 218 ? 17.621 43.662 109.977 1.00 44.83 218 GLN B C 1
ATOM 3445 O O . GLN B 1 218 ? 17.480 42.926 110.952 1.00 44.88 218 GLN B O 1
ATOM 3451 N N . GLU B 1 219 ? 16.649 43.911 109.101 1.00 45.73 219 GLU B N 1
ATOM 3452 C CA . GLU B 1 219 ? 15.326 43.303 109.214 1.00 46.66 219 GLU B CA 1
ATOM 3453 C C . GLU B 1 219 ? 15.440 41.787 109.181 1.00 47.26 219 GLU B C 1
ATOM 3454 O O . GLU B 1 219 ? 14.924 41.095 110.058 1.00 47.35 219 GLU B O 1
ATOM 3460 N N . LEU B 1 220 ? 16.114 41.278 108.155 1.00 47.91 220 LEU B N 1
ATOM 3461 C CA . LEU B 1 220 ? 16.293 39.841 107.987 1.00 48.63 220 LEU B CA 1
ATOM 3462 C C . LEU B 1 220 ? 16.894 39.161 109.214 1.00 49.16 220 LEU B C 1
ATOM 3463 O O . LEU B 1 220 ? 16.512 38.043 109.558 1.00 49.18 220 LEU B O 1
ATOM 3468 N N . LEU B 1 221 ? 17.832 39.834 109.871 1.00 49.79 221 LEU B N 1
ATOM 3469 C CA . LEU B 1 221 ? 18.472 39.271 111.052 1.00 50.51 221 LEU B CA 1
ATOM 3470 C C . LEU B 1 221 ? 17.553 39.310 112.269 1.00 50.99 221 LEU B C 1
ATOM 3471 O O . LEU B 1 221 ? 17.633 38.451 113.144 1.00 51.07 221 LEU B O 1
ATOM 3476 N N . THR B 1 222 ? 16.678 40.307 112.320 1.00 51.59 222 THR B N 1
ATOM 3477 C CA . THR B 1 222 ? 15.754 40.442 113.436 1.00 52.21 222 THR B CA 1
ATOM 3478 C C . THR B 1 222 ? 14.349 39.987 113.049 1.00 52.62 222 THR B C 1
ATOM 3479 O O . THR B 1 222 ? 13.400 40.772 113.054 1.00 52.73 222 THR B O 1
ATOM 3483 N N . HIS B 1 223 ? 14.224 38.711 112.704 1.00 53.06 223 HIS B N 1
ATOM 3484 C CA . HIS B 1 223 ? 12.935 38.148 112.328 1.00 53.46 223 HIS B CA 1
ATOM 3485 C C . HIS B 1 223 ? 12.882 36.693 112.766 1.00 53.55 223 HIS B C 1
ATOM 3486 O O . HIS B 1 223 ? 13.870 36.237 113.384 1.00 53.64 223 HIS B O 1
#

Sequence (428 aa):
PQDLSEALKEATKEVHTQAENAEFMRNFQKGQVTRDGFKLVMASLYHIYVALEEEIERNKESPVFAPVYFPEELHRKAALEQDLAFWYGPRWQEVIPYTPAMQRYVKRLHEVGRTEPELLVAHAYTRYLADLSGGQVLKKIAQKALDLPSSGEGLAFFTFPNIASATKFKQLYRSRMNSLEMTPAVRQRVIEEAKTAFLLNIQLFEELQELLTHPQDLSEALKEATKEVHTQAENAEFMRNFQKGQVTRDGFKLVMASLYHIYVALEEEIERNKESPVFAPVYFPEELHRKAALEQDLAFWYGPRWQEVIPYTPAMQRYVKRLHEVGRTEPELLVAHAYTRYLADLSGGQVLKKIAQKALDLPSSGEGLAFFTFPNIASATKFKQLYRSRMNSLEMTPAVRQRVIEEAKTAFLLNIQLFEELQELLTH

Foldseek 3Di:
DQFLLVVLCVLCVVLVVLLCVQPLNVCLLVLHDELLLLLLVLLLVLLLLVLLVVLCVLCCPPLLRVLLDDCQQDRQNVQSVQQQCVSVNVVSVVDRDQDPLSVVSSVVSNCCSPPNVNQSLLLCCLVVVVLLVCLVVSLVSCCVSHVDDPPVHNNSSSDRVVDPDSVVVVVSSSVSSRVRDDDPVSSVVNSVVNSVSSVSSSVSSNVSVVVVVD/DLFLLVLLCVLCVVLVVLLCPQPLNVCVLVLNAELLLVLLVLLLVLLLLVLLVVLCVLCCPPLLRVLLDDCLQDRQNVQSVQQQCVSPNPCSVVDRDCDPLSVVSSVVSNCCSPPPVSLSLLLCCLPRLVLLVCLVSRPVSNCVSHVDDPPVTNNSSSDRPNDPDSVVVVVSSSVSSSVRDDDPVSSVVSSVVNNVNSVSSSVSSVVSVVVVVD

Radius of gyration: 47.2 Å; Cα contacts (8 Å, |Δi|>4): 461; chains: 2; bounding box: 46×79×126 Å